Protein 6NX0 (pdb70)

Solvent-accessible surface area: 17823 Å² total; per-residue (Å²): 137,90,21,63,8,5,43,50,17,83,82,25,56,30,88,75,76,26,35,163,49,5,10,31,2,64,58,107,34,48,29,50,35,15,96,35,84,117,56,101,98,19,14,60,18,0,89,114,3,4,74,26,72,36,3,0,70,74,80,56,20,11,27,18,49,23,31,38,31,33,6,0,11,0,9,34,10,34,113,50,0,46,96,25,6,60,0,4,38,6,21,72,118,60,55,25,9,128,41,19,14,74,25,22,10,19,17,21,6,18,3,66,32,6,11,58,81,132,62,38,3,36,1,0,10,52,36,9,0,63,2,27,46,13,28,71,39,10,88,25,30,6,46,18,77,43,42,7,28,4,93,47,15,36,44,0,7,130,40,2,13,192,52,45,3,0,54,32,0,15,71,114,32,22,108,66,0,88,200,58,40,74,69,0,2,120,0,0,0,74,0,6,54,16,4,7,35,28,95,104,2,8,57,32,49,4,105,0,4,32,52,16,61,79,77,42,114,14,60,105,67,19,73,123,0,2,61,15,2,92,45,75,101,84,4,20,29,47,58,37,21,47,25,36,43,73,80,66,40,21,40,94,0,11,0,7,56,21,4,23,39,0,40,12,8,3,22,1,162,48,14,64,47,17,202,69,106,212,64,44,39,28,0,1,7,76,2,0,55,123,23,166,9,86,129,37,69,89,30,3,12,43,36,39,14,70,38,21,15,2,11,4,0,33,7,3,7,43,29,3,0,18,15,43,17,11,44,56,8,14,4,0,57,7,16,4,21,20,59,18,49,132,20,1,79,56,121,121,38,22,7,13,5,23,199,84,49,60,81,37,6,28,75,126,36,28,5,7,62,73,192,88,87,57,94,51,14,7,83,94,62,22,1,62,10,3,2,10,0,10,39,1,0,2,1,62,166,9,69,67,43,26,20,138,55,61,93,23,102,6,42,105,153

B-factor: mean 19.58, std 9.29, range [7.01, 66.0]

Nearest PDB structures (foldseek):
  6nx0-assembly1_A  TM=1.002E+00  e=2.784E-87  Burkholderia thailandensis E264
  6v59-assembly2_B  TM=9.962E-01  e=3.209E-80  Burkholderia thailandensis E264
  3sle-assembly1_A  TM=8.512E-01  e=5.827E-27  Paracoccus denitrificans PD1222
  3orv-assembly1_A  TM=8.471E-01  e=1.153E-26  Paracoccus denitrificans PD1222
  3svw-assembly1_B  TM=8.496E-01  e=2.414E-26  Paracoccus denitrificans PD1222

Foldseek 3D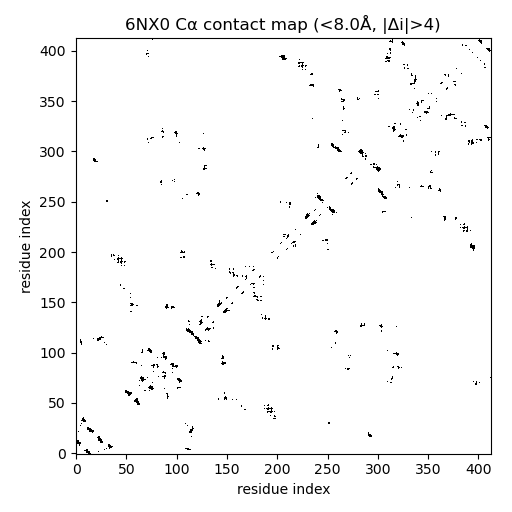i:
DFDDWAAQADTFDFPDAFFQGATAGEDADDLVRHDQDADPVLLVLLVVQQPAQVLFVVGDDGQCCQQPVLQLGHHQADPVCLVFQQAHFAPDPPFGDLWHGDRLQVVSSFTFWHWYDVIFIFGADDFQRQHRAQLRVVVPQSCPCSHRNDPDLLSSLCSCCVDPSVVVLCVVPNNCSSVDSVVVSNSSSVSNRSNSSDVVSHPLAFLVLCCLAVVPDDDPLLVLLVCQCVPQLFQVQCVAQNADSPPSDRVRRQGGSRTKAAAQAEDSCRRVQVVPVPDADQGNLVSCVVRVGPPSSLRGRITTDHGLQSVQLRQADDTRSRHRAPLVVSVCQFCCAQCVCVGHVHDNARSRGPPVRSVSHDCDGPQNPDHHVGHTSDDSSSSVSNLSNSLRRYHPSRNQQGPPPSRDGGDHD

Organism: Burkholderia thailandensis (strain ATCC 700388 / DSM 13276 / CCUG 48851 / CIP 106301 / E264) (NCBI:txid271848)

Structure (mmCIF, N/CA/C/O backbone):
data_6NX0
#
_entry.id   6NX0
#
_cell.length_a   51.210
_cell.length_b   84.776
_cell.length_c   95.831
_cell.angle_alpha   90.000
_cell.angle_beta   90.000
_cell.angle_gamma   90.000
#
_symmetry.space_group_name_H-M   'P 21 21 21'
#
loop_
_entity.id
_entity.type
_entity.pdbx_description
1 polymer 'Di-haem cytochrome c peroxidase family protein'
2 non-polymer 'HEME C'
3 non-polymer 'NITRATE ION'
4 non-polymer GLYCEROL
5 non-polymer 'CHLORIDE ION'
6 water water
#
loop_
_atom_site.group_PDB
_atom_site.id
_atom_site.type_symbol
_atom_site.label_atom_id
_atom_site.label_alt_id
_atom_site.label_comp_id
_atom_site.label_asym_id
_atom_site.label_entity_id
_atom_site.label_seq_id
_atom_site.pdbx_PDB_ins_code
_atom_site.Cartn_x
_atom_site.Cartn_y
_atom_site.Cartn_z
_atom_site.occupancy
_atom_site.B_iso_or_equiv
_atom_site.auth_seq_id
_atom_site.auth_comp_id
_atom_site.auth_asym_id
_atom_site.auth_atom_id
_atom_site.pdbx_PDB_model_num
ATOM 1 N N . PRO A 1 60 ? -4.599 -12.979 -48.742 1.00 28.32 126 PRO A N 1
ATOM 2 C CA . PRO A 1 60 ? -3.951 -11.955 -47.912 1.00 32.15 126 PRO A CA 1
ATOM 3 C C . PRO A 1 60 ? -3.724 -12.405 -46.478 1.00 21.81 126 PRO A C 1
ATOM 4 O O . PRO A 1 60 ? -4.641 -12.961 -45.886 1.00 25.16 126 PRO A O 1
ATOM 15 N N . THR A 1 61 ? -2.531 -12.146 -45.946 1.00 28.25 127 THR A N 1
ATOM 16 C CA . THR A 1 61 ? -2.179 -12.594 -44.610 1.00 27.87 127 THR A CA 1
ATOM 17 C C . THR A 1 61 ? -1.453 -11.492 -43.851 1.00 31.01 127 THR A C 1
ATOM 18 O O . THR A 1 61 ? -0.907 -10.551 -44.433 1.00 28.41 127 THR A O 1
ATOM 29 N N . THR A 1 62 ? -1.421 -11.651 -42.530 1.00 23.76 128 THR A N 1
ATOM 30 C CA . THR A 1 62 ? -0.700 -10.739 -41.665 1.00 26.16 128 THR A CA 1
ATOM 31 C C . THR A 1 62 ? -0.084 -11.553 -40.534 1.00 17.15 128 THR A C 1
ATOM 32 O O . THR A 1 62 ? -0.616 -12.600 -40.148 1.00 23.59 128 THR A O 1
ATOM 43 N N . VAL A 1 63 ? 1.053 -11.081 -40.029 1.00 21.87 129 VAL A N 1
ATOM 44 C CA . VAL A 1 63 ? 1.743 -11.727 -38.912 1.00 19.72 129 VAL A CA 1
ATOM 45 C C . VAL A 1 63 ? 1.541 -10.862 -37.672 1.00 16.57 129 VAL A C 1
ATOM 46 O O . VAL A 1 63 ? 2.013 -9.719 -37.625 1.00 20.56 129 VAL A O 1
ATOM 59 N N . LEU A 1 64 ? 0.863 -11.423 -36.672 1.00 17.38 130 LEU A N 1
ATOM 60 C CA . LEU A 1 64 ? 0.469 -10.657 -35.487 1.00 16.00 130 LEU A CA 1
ATOM 61 C C . LEU A 1 64 ? 1.423 -10.801 -34.303 1.00 21.23 130 LEU A C 1
ATOM 62 O O . LEU A 1 64 ? 1.418 -9.932 -33.425 1.00 18.41 130 LEU A O 1
ATOM 78 N N . LEU A 1 65 ? 2.207 -11.876 -34.241 1.00 21.39 131 LEU A N 1
ATOM 79 C CA . LEU A 1 65 ? 3.265 -12.095 -33.259 1.00 20.08 131 LEU A CA 1
ATOM 80 C C . LEU A 1 65 ? 4.542 -12.531 -33.961 1.00 18.83 131 LEU A C 1
ATOM 81 O O . LEU A 1 65 ? 4.475 -13.192 -35.002 1.00 19.24 131 LEU A O 1
ATOM 97 N N . PRO A 1 66 ? 5.707 -12.204 -33.403 1.00 20.00 132 PRO A N 1
ATOM 98 C CA . PRO A 1 66 ? 6.974 -12.544 -34.063 1.00 23.25 132 PRO A CA 1
ATOM 99 C C . PRO A 1 66 ? 7.066 -14.028 -34.384 1.00 18.17 132 PRO A C 1
ATOM 100 O O . PRO A 1 66 ? 6.761 -14.884 -33.551 1.00 17.79 132 PRO A O 1
ATOM 111 N N . GLY A 1 67 ? 7.469 -14.323 -35.616 1.00 21.12 133 GLY A N 1
ATOM 112 C CA . GLY A 1 67 ? 7.637 -15.682 -36.074 1.00 22.32 133 GLY A CA 1
ATOM 113 C C . GLY A 1 67 ? 6.380 -16.508 -36.158 1.00 21.14 133 GLY A C 1
ATOM 114 O O . GLY A 1 67 ? 6.474 -17.692 -36.494 1.00 20.30 133 GLY A O 1
ATOM 118 N N . ALA A 1 68 ? 5.197 -15.945 -35.877 1.00 17.79 134 ALA A N 1
ATOM 119 C CA . ALA A 1 68 ? 3.990 -16.745 -35.939 1.00 16.99 134 ALA A CA 1
ATOM 120 C C . ALA A 1 68 ? 3.580 -16.994 -37.388 1.00 19.71 134 ALA A C 1
ATOM 121 O O . ALA A 1 68 ? 4.008 -16.279 -38.303 1.00 20.61 134 ALA A O 1
ATOM 128 N N . PRO A 1 69 ? 2.741 -17.992 -37.628 1.00 18.92 135 PRO A N 1
ATOM 129 C CA . PRO A 1 69 ? 2.280 -18.233 -38.984 1.00 20.89 135 PRO A CA 1
ATOM 130 C C . PRO A 1 69 ? 1.425 -17.072 -39.450 1.00 21.85 135 PRO A C 1
ATOM 131 O O . PRO A 1 69 ? 0.654 -16.503 -38.658 1.00 22.64 135 PRO A O 1
ATOM 142 N N . PRO A 1 70 ? 1.542 -16.672 -40.709 1.00 27.73 136 PRO A N 1
ATOM 143 C CA . PRO A 1 70 ? 0.657 -15.617 -41.211 1.00 23.96 136 PRO A CA 1
ATOM 144 C C . PRO A 1 70 ? -0.791 -16.031 -41.029 1.00 24.15 136 PRO A C 1
ATOM 145 O O . PRO A 1 70 ? -1.153 -17.195 -41.204 1.00 26.91 136 PRO A O 1
ATOM 156 N N . GLU A 1 71 ? -1.615 -15.081 -40.609 1.00 20.41 137 GLU A N 1
ATOM 157 C CA . GLU A 1 71 ? -3.036 -15.320 -40.442 1.00 20.44 137 GLU A CA 1
ATOM 158 C C . GLU A 1 71 ? -3.793 -14.700 -41.607 1.00 27.11 137 GLU A C 1
ATOM 159 O O . GLU A 1 71 ? -3.455 -13.605 -42.067 1.00 24.21 137 GLU A O 1
ATOM 171 N N . ARG A 1 72 ? -4.818 -15.409 -42.068 1.00 26.22 138 ARG A N 1
ATOM 172 C CA . ARG A 1 72 ? -5.656 -14.913 -43.148 1.00 26.64 138 ARG A CA 1
ATOM 173 C C . ARG A 1 72 ? -6.403 -13.658 -42.709 1.00 24.42 138 ARG A C 1
ATOM 174 O O . ARG A 1 72 ? -7.046 -13.636 -41.659 1.00 22.72 138 ARG A O 1
ATOM 178 N N . VAL A 1 73 ? -6.326 -12.621 -43.535 1.00 22.99 139 VAL A N 1
ATOM 179 C CA . VAL A 1 73 ? -7.016 -11.358 -43.301 1.00 26.12 139 VAL A CA 1
ATOM 180 C C . VAL A 1 73 ? -8.325 -11.378 -44.075 1.00 29.37 139 VAL A C 1
ATOM 181 O O . VAL A 1 73 ? -8.331 -11.561 -45.299 1.00 31.68 139 VAL A O 1
ATOM 194 N N . VAL A 1 74 ? -9.428 -11.203 -43.360 1.00 22.60 140 VAL A N 1
ATOM 195 C CA . VAL A 1 74 ? -10.746 -11.178 -43.977 1.00 28.10 140 VAL A CA 1
ATOM 196 C C . VAL A 1 74 ? -11.222 -9.756 -44.284 1.00 38.90 140 VAL A C 1
ATOM 197 O O . VAL A 1 74 ? -12.089 -9.584 -45.158 1.00 33.12 140 VAL A O 1
ATOM 210 N N . ASP A 1 75 ? -10.675 -8.739 -43.619 1.00 33.62 141 ASP A N 1
ATOM 211 C CA . ASP A 1 75 ? -11.146 -7.373 -43.811 1.00 31.18 141 ASP A CA 1
ATOM 212 C C . ASP A 1 75 ? -10.124 -6.413 -43.211 1.00 36.09 141 ASP A C 1
ATOM 213 O O . ASP A 1 75 ? -9.207 -6.818 -42.491 1.00 28.34 141 ASP A O 1
ATOM 222 N N . THR A 1 76 ? -10.296 -5.131 -43.524 1.00 31.57 142 THR A N 1
ATOM 223 C CA . THR A 1 76 ? -9.500 -4.054 -42.953 1.00 32.15 142 THR A CA 1
ATOM 224 C C . THR A 1 76 ? -10.435 -3.067 -42.268 1.00 37.15 142 THR A C 1
ATOM 225 O O . THR A 1 76 ? -11.445 -2.657 -42.850 1.00 30.78 142 THR A O 1
ATOM 236 N N . ILE A 1 77 ? -10.112 -2.700 -41.028 1.00 26.65 143 ILE A N 1
ATOM 237 C CA . ILE A 1 77 ? -10.934 -1.787 -40.233 1.00 26.91 143 ILE A CA 1
ATOM 238 C C . ILE A 1 77 ? -10.156 -0.486 -40.082 1.00 31.34 143 ILE A C 1
ATOM 239 O O . ILE A 1 77 ? -9.019 -0.491 -39.593 1.00 24.48 143 ILE A O 1
ATOM 255 N N . GLY A 1 78 ? -10.759 0.627 -40.521 1.00 22.86 144 GLY A N 1
ATOM 256 C CA . GLY A 1 78 ? -10.127 1.934 -40.447 1.00 25.39 144 GLY A CA 1
ATOM 257 C C . GLY A 1 78 ? -8.874 2.047 -41.300 1.00 24.81 144 GLY A C 1
ATOM 258 O O . GLY A 1 78 ? -8.776 1.472 -42.387 1.00 33.94 144 GLY A O 1
ATOM 262 N N . ARG A 1 79 ? -7.902 2.829 -40.805 1.00 21.63 145 ARG A N 1
ATOM 263 C CA . ARG A 1 79 ? -6.567 2.902 -41.396 1.00 29.12 145 ARG A CA 1
ATOM 264 C C . ARG A 1 79 ? -5.799 1.604 -41.152 1.00 35.27 145 ARG A C 1
ATOM 265 O O . ARG A 1 79 ? -4.786 1.607 -40.442 1.00 38.02 145 ARG A O 1
ATOM 286 N N . GLY A 1 80 ? -6.277 0.488 -41.675 1.00 30.33 146 GLY A N 1
ATOM 287 C CA . GLY A 1 80 ? -5.418 -0.667 -41.815 1.00 29.73 146 GLY A CA 1
ATOM 288 C C . GLY A 1 80 ? -5.308 -1.590 -40.624 1.00 22.86 146 GLY A C 1
ATOM 289 O O . GLY A 1 80 ? -4.274 -2.247 -40.468 1.00 29.89 146 GLY A O 1
ATOM 293 N N . THR A 1 81 ? -6.336 -1.691 -39.793 1.00 20.55 147 THR A N 1
ATOM 294 C CA . THR A 1 81 ? -6.328 -2.700 -38.736 1.00 17.86 147 THR A CA 1
ATOM 295 C C . THR A 1 81 ? -6.905 -4.005 -39.277 1.00 20.25 147 THR A C 1
ATOM 296 O O . THR A 1 81 ? -8.082 -4.037 -39.659 1.00 22.19 147 THR A O 1
ATOM 307 N N . PRO A 1 82 ? -6.141 -5.096 -39.316 1.00 19.02 148 PRO A N 1
ATOM 308 C CA . PRO A 1 82 ? -6.660 -6.314 -39.942 1.00 20.79 148 PRO A CA 1
ATOM 309 C C . PRO A 1 82 ? -7.677 -7.023 -39.066 1.00 24.08 148 PRO A C 1
ATOM 310 O O . PRO A 1 82 ? -7.527 -7.122 -37.842 1.00 19.91 148 PRO A O 1
ATOM 321 N N . GLN A 1 83 ? -8.737 -7.509 -39.699 1.00 19.46 149 GLN A N 1
ATOM 322 C CA . GLN A 1 83 ? -9.612 -8.486 -39.088 1.00 15.80 149 GLN A CA 1
ATOM 323 C C . GLN A 1 83 ? -9.147 -9.862 -39.548 1.00 22.94 149 GLN A C 1
ATOM 324 O O . GLN A 1 83 ? -8.882 -10.062 -40.738 1.00 26.25 149 GLN A O 1
ATOM 338 N N . VAL A 1 84 ? -9.006 -10.788 -38.607 1.00 21.16 150 VAL A N 1
ATOM 339 C CA . VAL A 1 84 ? -8.458 -12.098 -38.926 1.00 19.30 150 VAL A CA 1
ATOM 340 C C . VAL A 1 84 ? -9.502 -13.168 -38.663 1.00 20.32 150 VAL A C 1
ATOM 341 O O . VAL A 1 84 ? -10.464 -12.985 -37.907 1.00 21.66 150 VAL A O 1
ATOM 354 N N . ALA A 1 85 ? -9.269 -14.330 -39.285 1.00 28.01 151 ALA A N 1
ATOM 355 C CA . ALA A 1 85 ? -10.229 -15.425 -39.262 1.00 26.82 151 ALA A CA 1
ATOM 356 C C . ALA A 1 85 ? -10.127 -16.318 -38.029 1.00 24.70 151 ALA A C 1
ATOM 357 O O . ALA A 1 85 ? -11.094 -17.018 -37.715 1.00 34.66 151 ALA A O 1
ATOM 364 N N . SER A 1 86 ? -8.995 -16.324 -37.326 1.00 26.34 152 SER A N 1
ATOM 365 C CA . SER A 1 86 ? -8.814 -17.217 -36.188 1.00 31.56 152 SER A CA 1
ATOM 366 C C . SER A 1 86 ? -8.152 -16.473 -35.035 1.00 26.88 152 SER A C 1
ATOM 367 O O . SER A 1 86 ? -7.494 -15.447 -35.229 1.00 27.72 152 SER A O 1
ATOM 375 N N . LYS A 1 87 ? -8.343 -17.017 -33.828 1.00 25.26 153 LYS A N 1
ATOM 376 C CA . LYS A 1 87 ? -7.754 -16.449 -32.622 1.00 30.67 153 LYS A CA 1
ATOM 377 C C . LYS A 1 87 ? -6.241 -16.536 -32.690 1.00 31.24 153 LYS A C 1
ATOM 378 O O . LYS A 1 87 ? -5.684 -17.563 -33.090 1.00 31.88 153 LYS A O 1
ATOM 390 N N . VAL A 1 88 ? -5.573 -15.464 -32.267 1.00 25.80 154 VAL A N 1
ATOM 391 C CA . VAL A 1 88 ? -4.125 -15.511 -32.132 1.00 26.47 154 VAL A CA 1
ATOM 392 C C . VAL A 1 88 ? -3.768 -16.540 -31.075 1.00 27.34 154 VAL A C 1
ATOM 393 O O . VAL A 1 88 ? -4.338 -16.551 -29.976 1.00 28.38 154 VAL A O 1
ATOM 406 N N . ASP A 1 89 ? -2.830 -17.416 -31.406 1.00 22.72 155 ASP A N 1
ATOM 407 C CA . ASP A 1 89 ? -2.353 -18.420 -30.464 1.00 23.70 155 ASP A CA 1
ATOM 408 C C . ASP A 1 89 ? -0.954 -18.053 -29.988 1.00 27.07 155 ASP A C 1
ATOM 409 O O . ASP A 1 89 ? -0.008 -18.093 -30.790 1.00 21.52 155 ASP A O 1
ATOM 418 N N . PRO A 1 90 ? -0.761 -17.713 -28.713 1.00 28.32 156 PRO A N 1
ATOM 419 C CA . PRO A 1 90 ? 0.589 -17.354 -28.251 1.00 27.18 156 PRO A CA 1
ATOM 420 C C . PRO A 1 90 ? 1.602 -18.478 -28.371 1.00 20.27 156 PRO A C 1
ATOM 421 O O . PRO A 1 90 ? 2.808 -18.196 -28.437 1.00 29.25 156 PRO A O 1
ATOM 432 N N . THR A 1 91 ? 1.169 -19.738 -28.374 1.00 27.18 157 THR A N 1
ATOM 433 C CA . THR A 1 91 ? 2.103 -20.844 -28.521 1.00 29.06 157 THR A CA 1
ATOM 434 C C . THR A 1 91 ? 2.671 -20.939 -29.934 1.00 31.49 157 THR A C 1
ATOM 435 O O . THR A 1 91 ? 3.626 -21.692 -30.151 1.00 31.17 157 THR A O 1
ATOM 446 N N . ALA A 1 92 ? 2.112 -20.196 -30.893 1.00 23.86 158 ALA A N 1
ATOM 447 C CA . ALA A 1 92 ? 2.560 -20.253 -32.275 1.00 21.09 158 ALA A CA 1
ATOM 448 C C . ALA A 1 92 ? 3.647 -19.233 -32.590 1.00 15.71 158 ALA A C 1
ATOM 449 O O . ALA A 1 92 ? 4.290 -19.334 -33.646 1.00 17.43 158 ALA A O 1
ATOM 456 N N . ALA A 1 93 ? 3.881 -18.274 -31.711 1.00 16.44 159 ALA A N 1
ATOM 457 C CA . ALA A 1 93 ? 4.968 -17.330 -31.907 1.00 14.47 159 ALA A CA 1
ATOM 458 C C . ALA A 1 93 ? 6.314 -18.049 -31.823 1.00 15.14 159 ALA A C 1
ATOM 459 O O . ALA A 1 93 ? 6.471 -19.050 -31.117 1.00 17.85 159 ALA A O 1
ATOM 466 N N . VAL A 1 94 ? 7.293 -17.520 -32.550 1.00 15.76 160 VAL A N 1
ATOM 467 C CA . VAL A 1 94 ? 8.662 -18.030 -32.521 1.00 12.41 160 VAL A CA 1
ATOM 468 C C . VAL A 1 94 ? 9.600 -16.844 -32.335 1.00 15.31 160 VAL A C 1
ATOM 469 O O . VAL A 1 94 ? 9.702 -15.979 -33.217 1.00 18.89 160 VAL A O 1
ATOM 482 N N . PHE A 1 95 ? 10.297 -16.812 -31.208 1.00 17.42 161 PHE A N 1
ATOM 483 C CA . PHE A 1 95 ? 11.206 -15.722 -30.860 1.00 17.89 161 PHE A CA 1
ATOM 484 C C . PHE A 1 95 ? 12.641 -16.179 -31.125 1.00 19.36 161 PHE A C 1
ATOM 485 O O . PHE A 1 95 ? 13.250 -16.863 -30.302 1.00 21.60 161 PHE A O 1
ATOM 502 N N . ARG A 1 96 ? 13.179 -15.802 -32.272 1.00 18.82 162 ARG A N 1
ATOM 503 C CA . ARG A 1 96 ? 14.513 -16.255 -32.651 1.00 20.94 162 ARG A CA 1
ATOM 504 C C . ARG A 1 96 ? 15.540 -15.472 -31.848 1.00 24.99 162 ARG A C 1
ATOM 505 O O . ARG A 1 96 ? 15.534 -14.235 -31.901 1.00 24.26 162 ARG A O 1
ATOM 509 N N . PRO A 1 97 ? 16.413 -16.126 -31.087 1.00 22.03 163 PRO A N 1
ATOM 510 C CA . PRO A 1 97 ? 17.351 -15.363 -30.251 1.00 24.72 163 PRO A CA 1
ATOM 511 C C . PRO A 1 97 ? 18.248 -14.478 -31.102 1.00 30.08 163 PRO A C 1
ATOM 512 O O . PRO A 1 97 ? 18.640 -14.838 -32.213 1.00 23.80 163 PRO A O 1
ATOM 523 N N . ASP A 1 98 ? 18.555 -13.300 -30.573 1.00 22.02 164 ASP A N 1
ATOM 524 C CA . ASP A 1 98 ? 19.451 -12.351 -31.230 1.00 26.04 164 ASP A CA 1
ATOM 525 C C . ASP A 1 98 ? 20.250 -11.684 -30.122 1.00 24.79 164 ASP A C 1
ATOM 526 O O . ASP A 1 98 ? 19.957 -10.552 -29.704 1.00 21.38 164 ASP A O 1
ATOM 535 N N . PRO A 1 99 ? 21.258 -12.381 -29.590 1.00 21.77 165 PRO A N 1
ATOM 536 C CA . PRO A 1 99 ? 21.868 -11.923 -28.335 1.00 22.53 165 PRO A CA 1
ATOM 537 C C . PRO A 1 99 ? 22.518 -10.560 -28.438 1.00 23.59 165 PRO A C 1
ATOM 538 O O . PRO A 1 99 ? 22.460 -9.782 -27.474 1.00 22.16 165 PRO A O 1
ATOM 549 N N . THR A 1 100 ? 23.147 -10.238 -29.569 1.00 20.42 166 THR A N 1
ATOM 550 C CA . THR A 1 100 ? 23.843 -8.958 -29.638 1.00 23.59 166 THR A CA 1
ATOM 551 C C . THR A 1 100 ? 22.852 -7.801 -29.757 1.00 18.95 166 THR A C 1
ATOM 552 O O . THR A 1 100 ? 23.046 -6.754 -29.123 1.00 21.41 166 THR A O 1
ATOM 563 N N . LEU A 1 101 ? 21.773 -7.974 -30.528 1.00 18.45 167 LEU A N 1
ATOM 564 C CA . LEU A 1 101 ? 20.772 -6.920 -30.628 1.00 16.47 167 LEU A CA 1
ATOM 565 C C . LEU A 1 101 ? 19.987 -6.779 -29.323 1.00 16.24 167 LEU A C 1
ATOM 566 O O . LEU A 1 101 ? 19.647 -5.659 -28.907 1.00 15.44 167 LEU A O 1
ATOM 582 N N . ALA A 1 102 ? 19.717 -7.899 -28.646 1.00 14.54 168 ALA A N 1
ATOM 583 C CA . ALA A 1 102 ? 19.027 -7.843 -27.363 1.00 14.48 168 ALA A CA 1
ATOM 584 C C . ALA A 1 102 ? 19.888 -7.137 -26.327 1.00 15.81 168 ALA A C 1
ATOM 585 O O . ALA A 1 102 ? 19.375 -6.400 -25.475 1.00 12.14 168 ALA A O 1
ATOM 592 N N . ALA A 1 103 ? 21.206 -7.341 -26.389 1.00 15.80 169 ALA A N 1
ATOM 593 C CA . ALA A 1 103 ? 22.088 -6.675 -25.437 1.00 15.75 169 ALA A CA 1
ATOM 594 C C . ALA A 1 103 ? 22.112 -5.169 -25.672 1.00 12.49 169 ALA A C 1
ATOM 595 O O . ALA A 1 103 ? 22.201 -4.385 -24.721 1.00 12.77 169 ALA A O 1
ATOM 602 N N . LEU A 1 104 ? 22.044 -4.739 -26.934 1.00 12.55 170 LEU A N 1
ATOM 603 C CA . LEU A 1 104 ? 21.955 -3.313 -27.226 1.00 11.79 170 LEU A CA 1
ATOM 604 C C . LEU A 1 104 ? 20.649 -2.724 -26.692 1.00 10.89 170 LEU A C 1
ATOM 605 O O . LEU A 1 104 ? 20.624 -1.620 -26.136 1.00 11.37 170 LEU A O 1
ATOM 621 N N . GLY A 1 105 ? 19.556 -3.464 -26.835 1.00 10.99 171 GLY A N 1
ATOM 622 C CA . GLY A 1 105 ? 18.301 -3.017 -26.254 1.00 10.66 171 GLY A CA 1
ATOM 623 C C . GLY A 1 105 ? 18.377 -2.873 -24.748 1.00 10.83 171 GLY A C 1
ATOM 624 O O . GLY A 1 105 ? 17.842 -1.914 -24.179 1.00 9.94 171 GLY A O 1
ATOM 628 N N . LYS A 1 106 ? 19.034 -3.826 -24.079 1.00 10.39 172 LYS A N 1
ATOM 629 C CA . LYS A 1 106 ? 19.189 -3.747 -22.631 1.00 11.24 172 LYS A CA 1
ATOM 630 C C . LYS A 1 106 ? 20.046 -2.547 -22.246 1.00 12.61 172 LYS A C 1
ATOM 631 O O . LYS A 1 106 ? 19.762 -1.853 -21.260 1.00 10.97 172 LYS A O 1
ATOM 650 N N . ARG A 1 107 ? 21.080 -2.263 -23.037 1.00 10.46 173 ARG A N 1
ATOM 651 C CA . ARG A 1 107 ? 21.886 -1.069 -22.814 1.00 12.65 173 ARG A CA 1
ATOM 652 C C . ARG A 1 107 ? 21.030 0.191 -22.855 1.00 10.65 173 ARG A C 1
ATOM 653 O O . ARG A 1 107 ? 21.149 1.058 -21.986 1.00 11.49 173 ARG A O 1
ATOM 674 N N . VAL A 1 108 ? 20.163 0.307 -23.863 1.00 10.55 174 VAL A N 1
ATOM 675 C CA . VAL A 1 108 ? 19.233 1.433 -23.959 1.00 8.91 174 VAL A CA 1
ATOM 676 C C . VAL A 1 108 ? 18.330 1.474 -22.736 1.00 11.58 174 VAL A C 1
ATOM 677 O O . VAL A 1 108 ? 18.091 2.535 -22.145 1.00 10.49 174 VAL A O 1
ATOM 690 N N . PHE A 1 109 ? 17.800 0.312 -22.350 1.00 10.33 175 PHE A N 1
ATOM 691 C CA . PHE A 1 109 ? 16.827 0.249 -21.260 1.00 9.93 175 PHE A CA 1
ATOM 692 C C . PHE A 1 109 ? 17.362 0.811 -19.957 1.00 11.40 175 PHE A C 1
ATOM 693 O O . PHE A 1 109 ? 16.606 1.399 -19.173 1.00 9.88 175 PHE A O 1
ATOM 710 N N . PHE A 1 110 ? 18.656 0.653 -19.701 1.00 9.55 176 PHE A N 1
ATOM 711 C CA . PHE A 1 110 ? 19.243 1.071 -18.440 1.00 11.22 176 PHE A CA 1
ATOM 712 C C . PHE A 1 110 ? 20.042 2.368 -18.538 1.00 11.54 176 PHE A C 1
ATOM 713 O O . PHE A 1 110 ? 20.672 2.763 -17.547 1.00 12.64 176 PHE A O 1
ATOM 730 N N . ASP A 1 111 ? 19.967 3.082 -19.673 1.00 10.76 177 ASP A N 1
ATOM 731 C CA . ASP A 1 111 ? 20.771 4.283 -19.879 1.00 9.01 177 ASP A CA 1
ATOM 732 C C . ASP A 1 111 ? 20.089 5.504 -19.268 1.00 10.90 177 ASP A C 1
ATOM 733 O O . ASP A 1 111 ? 19.063 5.950 -19.791 1.00 10.66 177 ASP A O 1
ATOM 742 N N . PRO A 1 112 ? 20.612 6.074 -18.181 1.00 12.12 178 PRO A N 1
ATOM 743 C CA . PRO A 1 112 ? 19.954 7.217 -17.530 1.00 10.24 178 PRO A CA 1
ATOM 744 C C . PRO A 1 112 ? 20.194 8.543 -18.232 1.00 11.34 178 PRO A C 1
ATOM 745 O O . PRO A 1 112 ? 19.668 9.568 -17.793 1.00 12.51 178 PRO A O 1
ATOM 756 N N . ALA A 1 113 ? 20.976 8.563 -19.296 1.00 10.01 179 ALA A N 1
ATOM 757 C CA . ALA A 1 113 ? 21.167 9.787 -20.053 1.00 11.77 179 ALA A CA 1
ATOM 758 C C . ALA A 1 113 ? 19.993 10.101 -20.964 1.00 13.05 179 ALA A C 1
ATOM 759 O O . ALA A 1 113 ? 19.950 11.196 -21.537 1.00 14.18 179 ALA A O 1
ATOM 766 N N . LEU A 1 114 ? 19.034 9.189 -21.102 1.00 11.02 180 LEU A N 1
ATOM 767 C CA . LEU A 1 114 ? 17.958 9.326 -22.069 1.00 10.55 180 LEU A CA 1
ATOM 768 C C . LEU A 1 114 ? 16.745 10.065 -21.511 1.00 14.07 180 LEU A C 1
ATOM 769 O O . LEU A 1 114 ? 15.619 9.858 -21.987 1.00 19.04 180 LEU A O 1
ATOM 785 N N . SER A 1 115 ? 16.936 10.867 -20.479 1.00 11.21 181 SER A N 1
ATOM 786 C CA . SER A 1 115 ? 15.892 11.721 -19.949 1.00 10.64 181 SER A CA 1
ATOM 787 C C . SER A 1 115 ? 16.397 13.154 -19.847 1.00 12.66 181 SER A C 1
ATOM 788 O O . SER A 1 115 ? 17.601 13.436 -19.927 1.00 12.09 181 SER A O 1
ATOM 796 N N . GLU A 1 116 ? 15.450 14.064 -19.644 1.00 11.28 182 GLU A N 1
ATOM 797 C CA . GLU A 1 116 ? 15.750 15.458 -19.345 1.00 12.51 182 GLU A CA 1
ATOM 798 C C . GLU A 1 116 ? 14.942 15.883 -18.130 1.00 10.91 182 GLU A C 1
ATOM 799 O O . GLU A 1 116 ? 13.705 15.876 -18.194 1.00 12.05 182 GLU A O 1
ATOM 811 N N . PRO A 1 117 ? 15.574 16.283 -17.023 1.00 12.86 183 PRO A N 1
ATOM 812 C CA . PRO A 1 117 ? 17.010 16.224 -16.761 1.00 15.50 183 PRO A CA 1
ATOM 813 C C . PRO A 1 117 ? 17.488 14.790 -16.758 1.00 11.78 183 PRO A C 1
ATOM 814 O O . PRO A 1 117 ? 16.676 13.859 -16.602 1.00 13.78 183 PRO A O 1
ATOM 825 N N . ARG A 1 118 ? 18.795 14.588 -16.917 1.00 14.82 184 ARG A N 1
ATOM 826 C CA . ARG A 1 118 ? 19.365 13.248 -16.903 1.00 15.48 184 ARG A CA 1
ATOM 827 C C . ARG A 1 118 ? 19.086 12.557 -15.574 1.00 15.91 184 ARG A C 1
ATOM 828 O O . ARG A 1 118 ? 18.885 13.200 -14.531 1.00 16.71 184 ARG A O 1
ATOM 832 N N . GLY A 1 119 ? 19.091 11.220 -15.612 1.00 13.72 185 GLY A N 1
ATOM 833 C CA . GLY A 1 119 ? 18.964 10.428 -14.412 1.00 12.57 185 GLY A CA 1
ATOM 834 C C . GLY A 1 119 ? 17.867 9.388 -14.426 1.00 14.38 185 GLY A C 1
ATOM 835 O O . GLY A 1 119 ? 17.821 8.523 -13.550 1.00 17.27 185 GLY A O 1
ATOM 839 N N . MET A 1 120 ? 16.989 9.455 -15.411 1.00 10.68 186 MET A N 1
ATOM 840 C CA . MET A 1 120 ? 15.867 8.532 -15.530 1.00 11.14 186 MET A CA 1
ATOM 841 C C . MET A 1 120 ? 16.081 7.652 -16.757 1.00 11.81 186 MET A C 1
ATOM 842 O O . MET A 1 120 ? 16.321 8.155 -17.858 1.00 13.57 186 MET A O 1
ATOM 856 N N . SER A 1 121 ? 16.066 6.338 -16.551 1.00 9.71 187 SER A N 1
ATOM 857 C CA . SER A 1 121 ? 16.099 5.348 -17.615 1.00 9.00 187 SER A CA 1
ATOM 858 C C . SER A 1 121 ? 14.735 4.663 -17.674 1.00 9.99 187 SER A C 1
ATOM 859 O O . SER A 1 121 ? 13.871 4.872 -16.816 1.00 11.15 187 SER A O 1
ATOM 867 N N . CYS A 1 122 ? 14.563 3.785 -18.660 1.00 8.71 188 CYS A N 1
ATOM 868 C CA . CYS A 1 122 ? 13.373 2.938 -18.672 1.00 8.06 188 CYS A CA 1
ATOM 869 C C . CYS A 1 122 ? 13.185 2.221 -17.344 1.00 9.41 188 CYS A C 1
ATOM 870 O O . CYS A 1 122 ? 12.054 2.055 -16.862 1.00 10.14 188 CYS A O 1
ATOM 877 N N . ALA A 1 123 ? 14.282 1.756 -16.752 1.00 10.14 189 ALA A N 1
ATOM 878 C CA . ALA A 1 123 ? 14.214 1.016 -15.503 1.00 11.54 189 ALA A CA 1
ATOM 879 C C . ALA A 1 123 ? 13.678 1.843 -14.340 1.00 11.44 189 ALA A C 1
ATOM 880 O O . ALA A 1 123 ? 13.248 1.253 -13.336 1.00 12.25 189 ALA A O 1
ATOM 887 N N . SER A 1 124 ? 13.695 3.184 -14.445 1.00 11.31 190 SER A N 1
ATOM 888 C CA . SER A 1 124 ? 13.140 4.064 -13.422 1.00 10.80 190 SER A CA 1
ATOM 889 C C . SER A 1 124 ? 11.643 3.888 -13.228 1.00 11.19 190 SER A C 1
ATOM 890 O O . SER A 1 124 ? 11.112 4.300 -12.186 1.00 14.12 190 SER A O 1
ATOM 898 N N . CYS A 1 125 ? 10.949 3.294 -14.196 1.00 9.70 191 CYS A N 1
ATOM 899 C CA . CYS A 1 125 ? 9.535 2.965 -14.074 1.00 9.67 191 CYS A CA 1
ATOM 900 C C . CYS A 1 125 ? 9.235 1.495 -14.306 1.00 10.82 191 CYS A C 1
ATOM 901 O O . CYS A 1 125 ? 8.063 1.107 -14.273 1.00 11.74 191 CYS A O 1
ATOM 908 N N . HIS A 1 126 ? 10.245 0.689 -14.557 1.00 10.22 192 HIS A N 1
ATOM 909 C CA . HIS A 1 126 ? 10.130 -0.732 -14.884 1.00 10.26 192 HIS A CA 1
ATOM 910 C C . HIS A 1 126 ? 11.336 -1.389 -14.202 1.00 11.18 192 HIS A C 1
ATOM 911 O O . HIS A 1 126 ? 12.344 -1.667 -14.840 1.00 11.66 192 HIS A O 1
ATOM 925 N N . ASP A 1 127 ? 11.213 -1.618 -12.898 1.00 10.44 193 ASP A N 1
ATOM 926 C CA . ASP A 1 127 ? 12.324 -2.026 -12.054 1.00 10.76 193 ASP A CA 1
ATOM 927 C C . ASP A 1 127 ? 12.639 -3.494 -12.290 1.00 11.89 193 ASP A C 1
ATOM 928 O O . ASP A 1 127 ? 11.772 -4.345 -12.058 1.00 10.83 193 ASP A O 1
ATOM 937 N N . PRO A 1 128 ? 13.850 -3.849 -12.734 1.00 11.53 194 PRO A N 1
ATOM 938 C CA . PRO A 1 128 ? 14.146 -5.282 -12.880 1.00 12.36 194 PRO A CA 1
ATOM 939 C C . PRO A 1 128 ? 13.937 -6.065 -11.595 1.00 10.55 194 PRO A C 1
ATOM 940 O O . PRO A 1 128 ? 13.674 -7.280 -11.653 1.00 15.35 194 PRO A O 1
ATOM 951 N N . GLY A 1 129 ? 14.074 -5.427 -10.443 1.00 12.36 195 GLY A N 1
ATOM 952 C CA . GLY A 1 129 ? 13.877 -6.111 -9.177 1.00 12.27 195 GLY A CA 1
ATOM 953 C C . GLY A 1 129 ? 12.427 -6.319 -8.795 1.00 13.57 195 GLY A C 1
ATOM 954 O O . GLY A 1 129 ? 12.150 -6.946 -7.765 1.00 13.85 195 GLY A O 1
ATOM 958 N N . ARG A 1 130 ? 11.497 -5.798 -9.595 1.00 11.01 196 ARG A N 1
ATOM 959 C CA . ARG A 1 130 ? 10.055 -5.910 -9.363 1.00 9.25 196 ARG A CA 1
ATOM 960 C C . ARG A 1 130 ? 9.361 -6.273 -10.675 1.00 9.34 196 ARG A C 1
ATOM 961 O O . ARG A 1 130 ? 8.381 -5.644 -11.081 1.00 10.94 196 ARG A O 1
ATOM 982 N N . ALA A 1 131 ? 9.876 -7.300 -11.362 1.00 10.50 197 ALA A N 1
ATOM 983 C CA . ALA A 1 131 ? 9.262 -7.832 -12.587 1.00 9.76 197 ALA A CA 1
ATOM 984 C C . ALA A 1 131 ? 9.087 -6.756 -13.655 1.00 11.11 197 ALA A C 1
ATOM 985 O O . ALA A 1 131 ? 8.161 -6.811 -1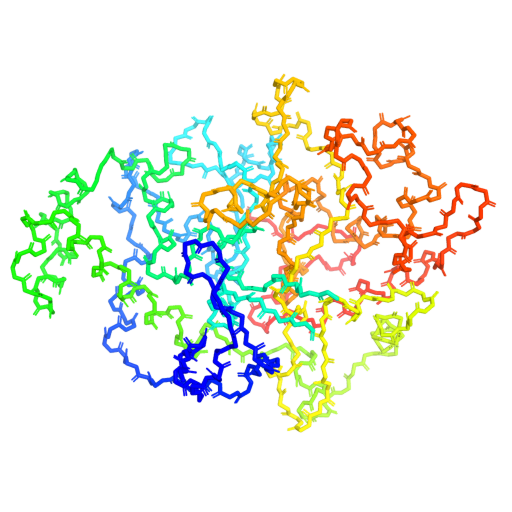4.473 1.00 11.13 197 ALA A O 1
ATOM 992 N N . PHE A 1 132 ? 9.997 -5.781 -13.663 1.00 9.17 198 PHE A N 1
ATOM 993 C CA . PHE A 1 132 ? 9.956 -4.687 -14.636 1.00 10.46 198 PHE A CA 1
ATOM 994 C C . PHE A 1 132 ? 8.643 -3.918 -14.534 1.00 10.21 198 PHE A C 1
ATOM 995 O O . PHE A 1 132 ? 8.155 -3.350 -15.507 1.00 10.10 198 PHE A O 1
ATOM 1012 N N . ALA A 1 133 ? 8.105 -3.836 -13.325 1.00 10.27 199 ALA A N 1
ATOM 1013 C CA . ALA A 1 133 ? 7.013 -2.965 -12.945 1.00 9.67 199 ALA A CA 1
ATOM 1014 C C . ALA A 1 133 ? 7.557 -1.837 -12.080 1.00 9.61 199 ALA A C 1
ATOM 1015 O O . ALA A 1 133 ? 8.680 -1.925 -11.576 1.00 9.86 199 ALA A O 1
ATOM 1022 N N . PRO A 1 134 ? 6.807 -0.762 -11.872 1.00 9.88 200 PRO A N 1
ATOM 1023 C CA . PRO A 1 134 ? 7.412 0.388 -11.195 1.00 9.44 200 PRO A CA 1
ATOM 1024 C C . PRO A 1 134 ? 7.594 0.179 -9.702 1.00 10.18 200 PRO A C 1
ATOM 1025 O O . PRO A 1 134 ? 6.719 -0.339 -8.998 1.00 11.59 200 PRO A O 1
ATOM 1036 N N . THR A 1 135 ? 8.755 0.613 -9.226 1.00 10.19 201 THR A N 1
ATOM 1037 C CA . THR A 1 135 ? 8.965 0.917 -7.823 1.00 10.96 201 THR A CA 1
ATOM 1038 C C . THR A 1 135 ? 8.788 2.430 -7.707 1.00 11.28 201 THR A C 1
ATOM 1039 O O . THR A 1 135 ? 9.583 3.201 -8.257 1.00 13.22 201 THR A O 1
ATOM 1050 N N . LEU A 1 136 ? 7.685 2.839 -7.095 1.00 11.72 202 LEU A N 1
ATOM 1051 C CA . LEU A 1 136 ? 7.270 4.237 -7.086 1.00 10.40 202 LEU A CA 1
ATOM 1052 C C . LEU A 1 136 ? 8.144 5.091 -6.174 1.00 12.23 202 LEU A C 1
ATOM 1053 O O . LEU A 1 136 ? 8.591 4.650 -5.108 1.00 13.49 202 LEU A O 1
ATOM 1069 N N . SER A 1 137 ? 8.386 6.323 -6.611 1.00 12.62 203 SER A N 1
ATOM 1070 C CA . SER A 1 137 ? 9.127 7.289 -5.831 1.00 15.24 203 SER A CA 1
ATOM 1071 C C . SER A 1 137 ? 8.322 7.690 -4.598 1.00 15.17 203 SER A C 1
ATOM 1072 O O . SER A 1 137 ? 7.115 7.473 -4.528 1.00 12.87 203 SER A O 1
ATOM 1080 N N . PRO A 1 138 ? 8.954 8.336 -3.617 1.00 16.29 204 PRO A N 1
ATOM 1081 C CA . PRO A 1 138 ? 8.168 8.821 -2.471 1.00 16.97 204 PRO A CA 1
ATOM 1082 C C . PRO A 1 138 ? 7.044 9.772 -2.859 1.00 13.45 204 PRO A C 1
ATOM 1083 O O . PRO A 1 138 ? 5.931 9.650 -2.334 1.00 16.52 204 PRO A O 1
ATOM 1094 N N . ALA A 1 139 ? 7.285 10.714 -3.774 1.00 16.92 205 ALA A N 1
ATOM 1095 C CA . ALA A 1 139 ? 6.213 11.621 -4.156 1.00 16.85 205 ALA A CA 1
ATOM 1096 C C . ALA A 1 139 ? 5.086 10.871 -4.846 1.00 14.83 205 ALA A C 1
ATOM 1097 O O . ALA A 1 139 ? 3.912 11.223 -4.700 1.00 16.67 205 ALA A O 1
ATOM 1104 N N . ALA A 1 140 ? 5.426 9.840 -5.615 1.00 13.53 206 ALA A N 1
ATOM 1105 C CA . ALA A 1 140 ? 4.386 9.061 -6.281 1.00 11.94 206 ALA A CA 1
ATOM 1106 C C . ALA A 1 140 ? 3.552 8.293 -5.271 1.00 14.21 206 ALA A C 1
ATOM 1107 O O . ALA A 1 140 ? 2.322 8.258 -5.372 1.00 14.26 206 ALA A O 1
ATOM 1114 N N . LEU A 1 141 ? 4.207 7.662 -4.301 1.00 15.66 207 LEU A N 1
ATOM 1115 C CA . LEU A 1 141 ? 3.490 6.954 -3.247 1.00 15.11 207 LEU A CA 1
ATOM 1116 C C . LEU A 1 141 ? 2.586 7.881 -2.451 1.00 18.20 207 LEU A C 1
ATOM 1117 O O . LEU A 1 141 ? 1.472 7.490 -2.064 1.00 19.38 207 LEU A O 1
ATOM 1133 N N . ALA A 1 142 ? 3.052 9.102 -2.172 1.00 16.88 208 ALA A N 1
ATOM 1134 C CA . ALA A 1 142 ? 2.295 10.004 -1.309 1.00 18.98 208 ALA A CA 1
ATOM 1135 C C . ALA A 1 142 ? 1.178 10.701 -2.054 1.00 24.32 208 ALA A C 1
ATOM 1136 O O . ALA A 1 142 ? 0.279 11.259 -1.419 1.00 24.59 208 ALA A O 1
ATOM 1143 N N . GLY A 1 143 ? 1.223 10.681 -3.381 1.00 18.28 209 GLY A N 1
ATOM 1144 C CA . GLY A 1 143 ? 0.293 11.414 -4.201 1.00 19.36 209 GLY A CA 1
ATOM 1145 C C . GLY A 1 143 ? -0.473 10.502 -5.144 1.00 16.85 209 GLY A C 1
ATOM 1146 O O . GLY A 1 143 ? -1.383 9.787 -4.737 1.00 18.70 209 GLY A O 1
ATOM 1150 N N . PRO A 1 144 ? -0.105 10.505 -6.428 1.00 13.92 210 PRO A N 1
ATOM 1151 C CA . PRO A 1 144 ? -0.972 9.877 -7.434 1.00 13.92 210 PRO A CA 1
ATOM 1152 C C . PRO A 1 144 ? -0.887 8.365 -7.536 1.00 14.85 210 PRO A C 1
ATOM 1153 O O . PRO A 1 144 ? -1.770 7.762 -8.167 1.00 13.99 210 PRO A O 1
ATOM 1164 N N . ARG A 1 145 ? 0.144 7.732 -6.976 1.00 12.44 211 ARG A N 1
ATOM 1165 C CA . ARG A 1 145 ? 0.300 6.279 -7.026 1.00 12.18 211 ARG A CA 1
ATOM 1166 C C . ARG A 1 145 ? 0.461 5.758 -8.454 1.00 11.89 211 ARG A C 1
ATOM 1167 O O . ARG A 1 145 ? 0.073 4.636 -8.778 1.00 11.13 211 ARG A O 1
ATOM 1188 N N . VAL A 1 146 ? 1.046 6.588 -9.309 1.00 10.29 212 VAL A N 1
ATOM 1189 C CA . VAL A 1 146 ? 1.541 6.182 -10.619 1.00 9.27 212 VAL A CA 1
ATOM 1190 C C . VAL A 1 146 ? 2.943 6.758 -10.749 1.00 9.55 212 VAL A C 1
ATOM 1191 O O . VAL A 1 146 ? 3.323 7.630 -9.956 1.00 9.83 212 VAL A O 1
ATOM 1204 N N . PRO A 1 147 ? 3.737 6.296 -11.714 1.00 9.46 213 PRO A N 1
ATOM 1205 C CA . PRO A 1 147 ? 5.155 6.689 -11.750 1.00 8.87 213 PRO A CA 1
ATOM 1206 C C . PRO A 1 147 ? 5.355 8.186 -11.854 1.00 8.96 213 PRO A C 1
ATOM 1207 O O . PRO A 1 147 ? 4.686 8.876 -12.631 1.00 10.58 213 PRO A O 1
ATOM 1218 N N . GLN A 1 148 ? 6.341 8.667 -11.105 1.00 10.68 214 GLN A N 1
ATOM 1219 C CA . GLN A 1 148 ? 6.876 10.012 -11.304 1.00 10.73 214 GLN A CA 1
ATOM 1220 C C . GLN A 1 148 ? 7.808 10.045 -12.510 1.00 10.24 214 GLN A C 1
ATOM 1221 O O . GLN A 1 148 ? 8.601 9.124 -12.738 1.00 10.52 214 GLN A O 1
ATOM 1235 N N . GLY A 1 149 ? 7.713 11.126 -13.279 1.00 10.60 215 GLY A N 1
ATOM 1236 C CA . GLY A 1 149 ? 8.603 11.338 -14.407 1.00 10.59 215 GLY A CA 1
ATOM 1237 C C . GLY A 1 149 ? 9.920 11.963 -13.999 1.00 9.45 215 GLY A C 1
ATOM 1238 O O . GLY A 1 149 ? 10.342 11.912 -12.843 1.00 11.81 215 GLY A O 1
ATOM 1242 N N . SER A 1 150 ? 10.587 12.544 -14.989 1.00 9.49 216 SER A N 1
ATOM 1243 C CA . SER A 1 150 ? 11.963 12.994 -14.837 1.00 10.78 216 SER A CA 1
ATOM 1244 C C . SER A 1 150 ? 12.111 14.243 -13.981 1.00 11.57 216 SER A C 1
ATOM 1245 O O . SER A 1 150 ? 13.255 14.602 -13.664 1.00 13.93 216 SER A O 1
ATOM 1253 N N . ARG A 1 151 ? 11.020 14.935 -13.657 1.00 10.97 217 ARG A N 1
ATOM 1254 C CA . ARG A 1 151 ? 11.028 16.168 -12.883 1.00 13.14 217 ARG A CA 1
ATOM 1255 C C . ARG A 1 151 ? 10.098 16.058 -11.683 1.00 15.46 217 ARG A C 1
ATOM 1256 O O . ARG A 1 151 ? 9.081 15.362 -11.732 1.00 13.65 217 ARG A O 1
ATOM 1277 N N . PRO A 1 152 ? 10.397 16.771 -10.602 1.00 17.45 218 PRO A N 1
ATOM 1278 C CA . PRO A 1 152 ? 9.421 16.868 -9.515 1.00 16.83 218 PRO A CA 1
ATOM 1279 C C . PRO A 1 152 ? 8.094 17.384 -10.047 1.00 17.98 218 PRO A C 1
ATOM 1280 O O . PRO A 1 152 ? 8.044 18.255 -10.918 1.00 18.07 218 PRO A O 1
ATOM 1291 N N . GLY A 1 153 ? 7.006 16.832 -9.522 1.00 18.31 219 GLY A N 1
ATOM 1292 C CA . GLY A 1 153 ? 5.703 17.326 -9.886 1.00 20.15 219 GLY A CA 1
ATOM 1293 C C . GLY A 1 153 ? 5.174 16.850 -11.218 1.00 17.92 219 GLY A C 1
ATOM 1294 O O . GLY A 1 153 ? 4.085 17.271 -11.621 1.00 18.60 219 GLY A O 1
ATOM 1298 N N . HIS A 1 154 ? 5.903 15.999 -11.924 1.00 14.51 220 HIS A N 1
ATOM 1299 C CA . HIS A 1 154 ? 5.428 15.427 -13.172 1.00 14.72 220 HIS A CA 1
ATOM 1300 C C . HIS A 1 154 ? 5.245 13.933 -12.976 1.00 10.95 220 HIS A C 1
ATOM 1301 O O . HIS A 1 154 ? 6.135 13.260 -12.449 1.00 11.92 220 HIS A O 1
ATOM 1315 N N . PHE A 1 155 ? 4.085 13.427 -13.379 1.00 12.08 221 PHE A N 1
ATOM 1316 C CA . PHE A 1 155 ? 3.760 12.008 -13.243 1.00 12.14 221 PHE A CA 1
ATOM 1317 C C . PHE A 1 155 ? 3.148 11.479 -14.531 1.00 11.95 221 PHE A C 1
ATOM 1318 O O . PHE A 1 155 ? 2.548 12.223 -15.312 1.00 11.21 221 PHE A O 1
ATOM 1335 N N . SER A 1 156 ? 3.334 10.180 -14.743 1.00 10.38 222 SER A N 1
ATOM 1336 C CA . SER A 1 156 ? 2.641 9.460 -15.801 1.00 10.95 222 SER A CA 1
ATOM 1337 C C . SER A 1 156 ? 1.137 9.695 -15.714 1.00 8.87 222 SER A C 1
ATOM 1338 O O . SER A 1 156 ? 0.592 9.942 -14.640 1.00 12.05 222 SER A O 1
ATOM 1346 N N . ARG A 1 157 ? 0.451 9.564 -16.860 1.00 9.82 223 ARG A N 1
ATOM 1347 C CA . ARG A 1 157 ? -1.006 9.697 -16.890 1.00 10.43 223 ARG A CA 1
ATOM 1348 C C . ARG A 1 157 ? -1.710 8.412 -16.467 1.00 10.04 223 ARG A C 1
ATOM 1349 O O . ARG A 1 157 ? -2.905 8.459 -16.128 1.00 11.97 223 ARG A O 1
ATOM 1370 N N . ARG A 1 158 ? -0.989 7.290 -16.466 1.00 9.89 224 ARG A N 1
ATOM 1371 C CA . ARG A 1 158 ? -1.488 5.986 -16.087 1.00 7.97 224 ARG A CA 1
ATOM 1372 C C . ARG A 1 158 ? -0.429 5.286 -15.253 1.00 10.21 224 ARG A C 1
ATOM 1373 O O . ARG A 1 158 ? 0.725 5.705 -15.202 1.00 10.08 224 ARG A O 1
ATOM 1394 N N . ASN A 1 159 ? -0.836 4.183 -14.633 1.00 9.53 225 ASN A N 1
ATOM 1395 C CA . ASN A 1 159 ? 0.102 3.295 -13.968 1.00 9.83 225 ASN A CA 1
ATOM 1396 C C . ASN A 1 159 ? 0.895 2.520 -15.008 1.00 10.19 225 ASN A C 1
ATOM 1397 O O . ASN A 1 159 ? 0.434 2.30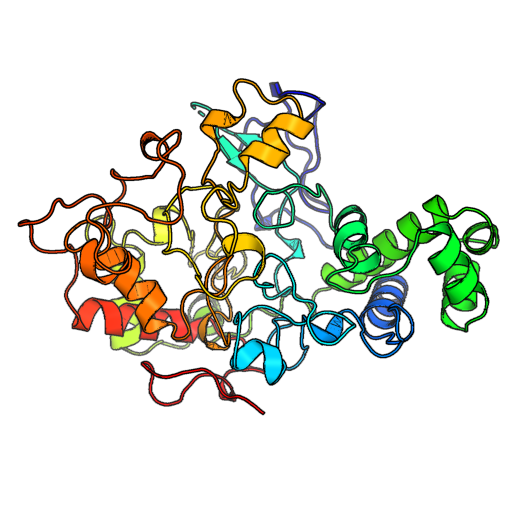2 -16.137 1.00 12.31 225 ASN A O 1
ATOM 1408 N N . ALA A 1 160 ? 2.106 2.115 -14.637 1.00 8.80 226 ALA A N 1
ATOM 1409 C CA . ALA A 1 160 ? 2.912 1.316 -15.553 1.00 9.49 226 ALA A CA 1
ATOM 1410 C C . ALA A 1 160 ? 2.804 -0.162 -15.222 1.00 10.93 226 ALA A C 1
ATOM 1411 O O . ALA A 1 160 ? 2.823 -0.536 -14.033 1.00 11.16 226 ALA A O 1
ATOM 1418 N N . PRO A 1 161 ? 2.725 -1.001 -16.253 1.00 10.47 227 PRO A N 1
ATOM 1419 C CA . PRO A 1 161 ? 2.697 -2.450 -16.043 1.00 10.16 227 PRO A CA 1
ATOM 1420 C C . PRO A 1 161 ? 4.090 -3.055 -15.956 1.00 11.91 227 PRO A C 1
ATOM 1421 O O . PRO A 1 161 ? 5.096 -2.465 -16.351 1.00 11.76 227 PRO A O 1
ATOM 1432 N N . SER A 1 162 ? 4.113 -4.281 -15.449 1.00 10.63 228 SER A N 1
ATOM 1433 C CA . SER A 1 162 ? 5.242 -5.163 -15.674 1.00 8.18 228 SER A CA 1
ATOM 1434 C C . SER A 1 162 ? 5.477 -5.382 -17.167 1.00 10.79 228 SER A C 1
ATOM 1435 O O . SER A 1 162 ? 4.539 -5.570 -17.946 1.00 11.89 228 SER A O 1
ATOM 1443 N N . LEU A 1 163 ? 6.744 -5.381 -17.570 1.00 9.19 229 LEU A N 1
ATOM 1444 C CA . LEU A 1 163 ? 7.093 -5.727 -18.946 1.00 11.14 229 LEU A CA 1
ATOM 1445 C C . LEU A 1 163 ? 7.461 -7.185 -19.148 1.00 9.65 229 LEU A C 1
ATOM 1446 O O . LEU A 1 163 ? 7.667 -7.590 -20.293 1.00 10.61 229 LEU A O 1
ATOM 1462 N N . LEU A 1 164 ? 7.528 -8.002 -18.102 1.00 9.10 230 LEU A N 1
ATOM 1463 C CA . LEU A 1 164 ? 7.661 -9.425 -18.377 1.00 9.64 230 LEU A CA 1
ATOM 1464 C C . LEU A 1 164 ? 6.431 -9.885 -19.145 1.00 9.61 230 LEU A C 1
ATOM 1465 O O . LEU A 1 164 ? 5.312 -9.405 -18.912 1.00 10.40 230 LEU A O 1
ATOM 1481 N N . TYR A 1 165 ? 6.644 -10.806 -20.089 1.00 10.60 231 TYR A N 1
ATOM 1482 C CA . TYR A 1 165 ? 5.602 -11.404 -20.937 1.00 9.91 231 TYR A CA 1
ATOM 1483 C C . TYR A 1 165 ? 5.049 -10.420 -21.978 1.00 8.55 231 TYR A C 1
ATOM 1484 O O . TYR A 1 165 ? 4.095 -10.755 -22.698 1.00 9.38 231 TYR A O 1
ATOM 1502 N N . VAL A 1 166 ? 5.606 -9.210 -22.071 1.00 10.58 232 VAL A N 1
ATOM 1503 C CA . VAL A 1 166 ? 5.088 -8.239 -23.026 1.00 10.84 232 VAL A CA 1
ATOM 1504 C C . VAL A 1 166 ? 5.284 -8.699 -24.464 1.00 12.52 232 VAL A C 1
ATOM 1505 O O . VAL A 1 166 ? 4.575 -8.230 -25.357 1.00 11.94 232 VAL A O 1
ATOM 1518 N N . ARG A 1 167 ? 6.225 -9.611 -24.722 1.00 10.90 233 ARG A N 1
ATOM 1519 C CA . ARG A 1 167 ? 6.444 -10.104 -26.076 1.00 10.57 233 ARG A CA 1
ATOM 1520 C C . ARG A 1 167 ? 5.237 -10.844 -26.635 1.00 12.10 233 ARG A C 1
ATOM 1521 O O . ARG A 1 167 ? 5.157 -11.047 -27.857 1.00 14.34 233 ARG A O 1
ATOM 1542 N N . TYR A 1 168 ? 4.283 -11.224 -25.799 1.00 10.35 234 TYR A N 1
ATOM 1543 C CA . TYR A 1 168 ? 3.090 -11.914 -26.260 1.00 11.16 234 TYR A CA 1
ATOM 1544 C C . TYR A 1 168 ? 1.931 -10.972 -26.581 1.00 12.31 234 TYR A C 1
ATOM 1545 O O . TYR A 1 168 ? 0.888 -11.451 -27.017 1.00 12.93 234 TYR A O 1
ATOM 1563 N N . VAL A 1 169 ? 2.079 -9.667 -26.382 1.00 11.28 235 VAL A N 1
ATOM 1564 C CA . VAL A 1 169 ? 1.031 -8.726 -26.784 1.00 12.30 235 VAL A CA 1
ATOM 1565 C C . VAL A 1 169 ? 1.028 -8.653 -28.309 1.00 11.55 235 VAL A C 1
ATOM 1566 O O . VAL A 1 169 ? 1.997 -8.168 -28.893 1.00 13.47 235 VAL A O 1
ATOM 1579 N N . PRO A 1 170 ? -0.030 -9.097 -28.980 1.00 12.84 236 PRO A N 1
ATOM 1580 C CA . PRO A 1 170 ? -0.020 -9.111 -30.446 1.00 13.90 236 PRO A CA 1
ATOM 1581 C C . PRO A 1 170 ? -0.252 -7.719 -31.023 1.00 13.82 236 PRO A C 1
ATOM 1582 O O . PRO A 1 170 ? -0.637 -6.771 -30.337 1.00 12.23 236 PRO A O 1
ATOM 1593 N N . ARG A 1 171 ? 0.034 -7.603 -32.315 1.00 13.98 237 ARG A N 1
ATOM 1594 C CA . ARG A 1 171 ? -0.366 -6.403 -33.030 1.00 14.20 237 ARG A CA 1
ATOM 1595 C C . ARG A 1 171 ? -1.885 -6.241 -32.942 1.00 10.67 237 ARG A C 1
ATOM 1596 O O . ARG A 1 171 ? -2.630 -7.196 -32.715 1.00 12.72 237 ARG A O 1
ATOM 1617 N N . ARG A 1 172 ? -2.348 -5.006 -33.162 1.00 12.43 238 ARG A N 1
ATOM 1618 C CA . ARG A 1 172 ? -3.776 -4.735 -33.138 1.00 11.35 238 ARG A CA 1
ATOM 1619 C C . ARG A 1 172 ? -4.497 -5.512 -34.226 1.00 12.59 238 ARG A C 1
ATOM 1620 O O . ARG A 1 172 ? -4.026 -5.589 -35.359 1.00 15.34 238 ARG A O 1
ATOM 1641 N N . HIS A 1 173 ? -5.640 -6.082 -33.864 1.00 12.72 239 HIS A N 1
ATOM 1642 C CA . HIS A 1 173 ? -6.468 -6.801 -34.827 1.00 13.92 239 HIS A CA 1
ATOM 1643 C C . HIS A 1 173 ? -7.879 -6.946 -34.288 1.00 16.09 239 HIS A C 1
ATOM 1644 O O . HIS A 1 173 ? -8.145 -6.772 -33.098 1.00 16.02 239 HIS A O 1
ATOM 1658 N N . PHE A 1 174 ? -8.798 -7.268 -35.194 1.00 16.35 240 PHE A N 1
ATOM 1659 C CA . PHE A 1 174 ? -10.151 -7.632 -34.828 1.00 14.01 240 PHE A CA 1
ATOM 1660 C C . PHE A 1 174 ? -10.383 -9.111 -35.106 1.00 13.87 240 PHE A C 1
ATOM 1661 O O . PHE A 1 174 ? -9.768 -9.685 -36.004 1.00 16.52 240 PHE A O 1
ATOM 1678 N N . TYR A 1 175 ? -11.266 -9.707 -34.315 1.00 15.57 241 TYR A N 1
ATOM 1679 C CA . TYR A 1 175 ? -11.622 -11.115 -34.444 1.00 15.00 241 TYR A CA 1
ATOM 1680 C C . TYR A 1 175 ? -13.022 -11.315 -33.886 1.00 24.60 241 TYR A C 1
ATOM 1681 O O . TYR A 1 175 ? -13.316 -10.853 -32.781 1.00 23.40 241 TYR A O 1
ATOM 1699 N N . GLN A 1 176 ? -13.868 -12.034 -34.630 1.00 31.17 242 GLN A N 1
ATOM 1700 C CA . GLN A 1 176 ? -15.265 -12.247 -34.238 1.00 36.05 242 GLN A CA 1
ATOM 1701 C C . GLN A 1 176 ? -15.462 -13.549 -33.465 1.00 36.29 242 GLN A C 1
ATOM 1702 O O . GLN A 1 176 ? -15.161 -14.632 -33.968 1.00 40.39 242 GLN A O 1
ATOM 1706 N N . ALA A 1 182 ? -20.459 -10.276 -33.069 1.00 54.99 248 ALA A N 1
ATOM 1707 C CA . ALA A 1 182 ? -19.734 -9.092 -33.531 1.00 46.68 248 ALA A CA 1
ATOM 1708 C C . ALA A 1 182 ? -18.202 -9.221 -33.353 1.00 36.95 248 ALA A C 1
ATOM 1709 O O . ALA A 1 182 ? -17.720 -9.986 -32.511 1.00 40.51 248 ALA A O 1
ATOM 1716 N N . PRO A 1 183 ? -17.439 -8.477 -34.147 1.00 33.91 249 PRO A N 1
ATOM 1717 C CA . PRO A 1 183 ? -15.976 -8.558 -34.039 1.00 34.37 249 PRO A CA 1
ATOM 1718 C C . PRO A 1 183 ? -15.455 -7.658 -32.935 1.00 27.75 249 PRO A C 1
ATOM 1719 O O . PRO A 1 183 ? -15.972 -6.565 -32.703 1.00 33.24 249 PRO A O 1
ATOM 1730 N N . ALA A 1 184 ? -14.409 -8.128 -32.258 1.00 19.86 250 ALA A N 1
ATOM 1731 C CA . ALA A 1 184 ? -13.874 -7.388 -31.133 1.00 13.72 250 ALA A CA 1
ATOM 1732 C C . ALA A 1 184 ? -12.397 -7.072 -31.336 1.00 14.93 250 ALA A C 1
ATOM 1733 O O . ALA A 1 184 ? -11.681 -7.799 -32.033 1.00 15.31 250 ALA A O 1
ATOM 1740 N N . PRO A 1 185 ? -11.918 -5.992 -30.718 1.00 14.16 251 PRO A N 1
ATOM 1741 C CA . PRO A 1 185 ? -10.515 -5.597 -30.852 1.00 14.74 251 PRO A CA 1
ATOM 1742 C C . PRO A 1 185 ? -9.616 -6.349 -29.882 1.00 10.12 251 PRO A C 1
ATOM 1743 O O . PRO A 1 185 ? -10.008 -6.664 -28.752 1.00 12.45 251 PRO A O 1
ATOM 1754 N N . PHE A 1 186 ? -8.410 -6.645 -30.358 1.00 11.73 252 PHE A N 1
ATOM 1755 C CA . PHE A 1 186 ? -7.372 -7.281 -29.564 1.00 12.77 252 PHE A CA 1
ATOM 1756 C C . PHE A 1 186 ? -6.018 -6.670 -29.887 1.00 14.35 252 PHE A C 1
ATOM 1757 O O . PHE A 1 186 ? -5.770 -6.219 -31.008 1.00 14.06 252 PHE A O 1
ATOM 1774 N N . GLY A 1 187 ? -5.106 -6.720 -28.912 1.00 12.48 253 GLY A N 1
ATOM 1775 C CA . GLY A 1 187 ? -3.733 -6.346 -29.186 1.00 11.28 253 GLY A CA 1
ATOM 1776 C C . GLY A 1 187 ? -3.499 -4.852 -29.135 1.00 11.26 253 GLY A C 1
ATOM 1777 O O . GLY A 1 187 ? -4.370 -4.052 -28.801 1.00 12.70 253 GLY A O 1
ATOM 1781 N N . GLY A 1 188 ? -2.286 -4.487 -29.495 1.00 10.44 254 GLY A N 1
ATOM 1782 C CA . GLY A 1 188 ? -1.756 -3.145 -29.318 1.00 9.42 254 GLY A CA 1
ATOM 1783 C C . GLY A 1 188 ? -1.158 -2.949 -27.944 1.00 10.94 254 GLY A C 1
ATOM 1784 O O . GLY A 1 188 ? -1.643 -3.480 -26.944 1.00 11.52 254 GLY A O 1
ATOM 1788 N N . LEU A 1 189 ? -0.090 -2.151 -27.906 1.00 12.74 255 LEU A N 1
ATOM 1789 C CA A LEU A 1 189 ? 0.586 -1.835 -26.662 0.53 11.97 255 LEU A CA 1
ATOM 1790 C CA B LEU A 1 189 ? 0.640 -1.798 -26.696 0.47 11.95 255 LEU A CA 1
ATOM 1791 C C . LEU A 1 189 ? 0.062 -0.524 -26.092 1.00 10.07 255 LEU A C 1
ATOM 1792 O O . LEU A 1 189 ? -0.554 0.297 -26.780 1.00 10.69 255 LEU A O 1
ATOM 1823 N N . PHE A 1 190 ? 0.303 -0.360 -24.791 1.00 10.75 256 PHE A N 1
ATOM 1824 C CA . PHE A 1 190 ? -0.384 0.576 -23.909 1.00 8.34 256 PHE A CA 1
ATOM 1825 C C . PHE A 1 190 ? -1.815 0.097 -23.638 1.00 7.95 256 PHE A C 1
ATOM 1826 O O . PHE A 1 190 ? -2.374 -0.721 -24.382 1.00 10.59 256 PHE A O 1
ATOM 1843 N N . SER A 1 191 ? -2.427 0.619 -22.580 1.00 10.20 257 SER A N 1
ATOM 1844 C CA . SER A 1 191 ? -3.747 0.160 -22.166 1.00 9.73 257 SER A CA 1
ATOM 1845 C C . SER A 1 191 ? -4.845 0.590 -23.121 1.00 11.24 257 SER A C 1
ATOM 1846 O O . SER A 1 191 ? -5.942 0.018 -23.068 1.00 10.76 257 SER A O 1
ATOM 1854 N N . ASP A 1 192 ? -4.570 1.565 -23.992 1.00 10.69 258 ASP A N 1
ATOM 1855 C CA . ASP A 1 192 ? -5.485 1.966 -25.055 1.00 9.49 258 ASP A CA 1
ATOM 1856 C C . ASP A 1 192 ? -5.018 1.490 -26.428 1.00 9.84 258 ASP A C 1
ATOM 1857 O O . ASP A 1 192 ? -5.573 1.908 -27.456 1.00 11.73 258 ASP A O 1
ATOM 1866 N N . GLY A 1 193 ? -4.027 0.606 -26.473 1.00 8.69 259 GLY A N 1
ATOM 1867 C CA . GLY A 1 193 ? -3.586 -0.013 -27.709 1.00 11.02 259 GLY A CA 1
ATOM 1868 C C . GLY A 1 193 ? -3.022 0.927 -28.755 1.00 12.73 259 GLY A C 1
ATOM 1869 O O . GLY A 1 193 ? -2.922 0.544 -29.927 1.00 12.88 259 GLY A O 1
ATOM 1873 N N . ARG A 1 194 ? -2.571 2.112 -28.365 1.00 11.18 260 ARG A N 1
ATOM 1874 C CA . ARG A 1 194 ? -2.195 3.124 -29.351 1.00 10.50 260 ARG A CA 1
ATOM 1875 C C . ARG A 1 194 ? -0.853 2.877 -30.050 1.00 14.74 260 ARG A C 1
ATOM 1876 O O . ARG A 1 194 ? -0.580 3.576 -31.037 1.00 14.01 260 ARG A O 1
ATOM 1897 N N . ALA A 1 195 ? -0.027 1.914 -29.614 1.00 11.14 261 ALA A N 1
ATOM 1898 C CA . ALA A 1 195 ? 1.189 1.530 -30.330 1.00 12.15 261 ALA A CA 1
ATOM 1899 C C . ALA A 1 195 ? 1.016 0.113 -30.863 1.00 11.61 261 ALA A C 1
ATOM 1900 O O . ALA A 1 195 ? 0.562 -0.768 -30.147 1.00 12.73 261 ALA A O 1
ATOM 1907 N N . ASP A 1 196 ? 1.380 -0.114 -32.118 1.00 12.04 262 ASP A N 1
ATOM 1908 C CA . ASP A 1 196 ? 1.151 -1.416 -32.716 1.00 12.19 262 ASP A CA 1
ATOM 1909 C C . ASP A 1 196 ? 2.255 -2.401 -32.360 1.00 13.17 262 ASP A C 1
ATOM 1910 O O . ASP A 1 196 ? 2.000 -3.604 -32.301 1.00 15.44 262 ASP A O 1
ATOM 1919 N N . THR A 1 197 ? 3.457 -1.896 -32.067 1.00 12.44 263 THR A N 1
ATOM 1920 C CA . THR A 1 197 ? 4.641 -2.716 -31.835 1.00 11.69 263 THR A CA 1
ATOM 1921 C C . THR A 1 197 ? 5.473 -2.106 -30.717 1.00 11.42 263 THR A C 1
ATOM 1922 O O . THR A 1 197 ? 5.318 -0.943 -30.359 1.00 12.87 263 THR A O 1
ATOM 1933 N N . LEU A 1 198 ? 6.348 -2.941 -30.150 1.00 14.32 264 LEU A N 1
ATOM 1934 C CA . LEU A 1 198 ? 7.313 -2.469 -29.156 1.00 11.52 264 LEU A CA 1
ATOM 1935 C C . LEU A 1 198 ? 8.219 -1.372 -29.708 1.00 14.19 264 LEU A C 1
ATOM 1936 O O . LEU A 1 198 ? 8.586 -0.439 -28.991 1.00 14.73 264 LEU A O 1
ATOM 1952 N N . ALA A 1 199 ? 8.595 -1.460 -30.978 1.00 15.56 265 ALA A N 1
ATOM 1953 C CA . ALA A 1 199 ? 9.434 -0.413 -31.555 1.00 18.45 265 ALA A CA 1
ATOM 1954 C C . ALA A 1 199 ? 8.731 0.938 -31.531 1.00 16.50 265 ALA A C 1
ATOM 1955 O O . ALA A 1 199 ? 9.338 1.961 -31.187 1.00 21.39 265 ALA A O 1
ATOM 1962 N N . GLU A 1 200 ? 7.443 0.964 -31.885 1.00 15.11 266 GLU A N 1
ATOM 1963 C CA . GLU A 1 200 ? 6.666 2.198 -31.866 1.00 16.03 266 GLU A CA 1
ATOM 1964 C C . GLU A 1 200 ? 6.394 2.689 -30.447 1.00 15.29 266 GLU A C 1
ATOM 1965 O O . GLU A 1 200 ? 6.298 3.903 -30.216 1.00 14.84 266 GLU A O 1
ATOM 1977 N N . GLN A 1 201 ? 6.250 1.765 -29.501 1.00 12.07 267 GLN A N 1
ATOM 1978 C CA . GLN A 1 201 ? 5.879 2.127 -28.134 1.00 9.48 267 GLN A CA 1
ATOM 1979 C C . GLN A 1 201 ? 6.845 3.137 -27.529 1.00 9.68 267 GLN A C 1
ATOM 1980 O O . GLN A 1 201 ? 6.421 4.033 -26.793 1.00 10.34 267 GLN A O 1
ATOM 1994 N N . LEU A 1 202 ? 8.147 2.977 -27.759 1.00 11.93 268 LEU A N 1
ATOM 1995 C CA . LEU A 1 202 ? 9.039 3.769 -26.913 1.00 12.48 268 LEU A CA 1
ATOM 1996 C C . LEU A 1 202 ? 9.046 5.243 -27.289 1.00 12.34 268 LEU A C 1
ATOM 1997 O O . LEU A 1 202 ? 9.554 6.054 -26.510 1.00 11.53 268 LEU A O 1
ATOM 2013 N N . ARG A 1 203 ? 8.418 5.627 -28.397 1.00 13.14 269 ARG A N 1
ATOM 2014 C CA . ARG A 1 203 ? 8.203 7.046 -28.648 1.00 13.38 269 ARG A CA 1
ATOM 2015 C C . ARG A 1 203 ? 7.445 7.709 -27.505 1.00 12.32 269 ARG A C 1
ATOM 2016 O O . ARG A 1 203 ? 7.658 8.890 -27.214 1.00 15.12 269 ARG A O 1
ATOM 2037 N N . GLY A 1 204 ? 6.523 6.992 -26.882 1.00 11.28 270 GLY A N 1
ATOM 2038 C CA . GLY A 1 204 ? 5.750 7.532 -25.792 1.00 11.49 270 GLY A CA 1
ATOM 2039 C C . GLY A 1 204 ? 6.600 8.051 -24.649 1.00 10.37 270 GLY A C 1
ATOM 2040 O O . GLY A 1 204 ? 6.678 9.260 -24.412 1.00 11.69 270 GLY A O 1
ATOM 2044 N N . PRO A 1 205 ? 7.253 7.144 -23.908 1.00 10.29 271 PRO A N 1
ATOM 2045 C CA . PRO A 1 205 ? 8.038 7.603 -22.749 1.00 9.92 271 PRO A CA 1
ATOM 2046 C C . PRO A 1 205 ? 9.167 8.548 -23.112 1.00 11.37 271 PRO A C 1
ATOM 2047 O O . PRO A 1 205 ? 9.444 9.479 -22.352 1.00 10.28 271 PRO A O 1
ATOM 2058 N N . LEU A 1 206 ? 9.826 8.351 -24.261 1.00 8.83 272 LEU A N 1
ATOM 2059 C CA . LEU A 1 206 ? 10.977 9.189 -24.591 1.00 10.35 272 LEU A CA 1
ATOM 2060 C C . LEU A 1 206 ? 10.597 10.662 -24.721 1.00 9.65 272 LEU A C 1
ATOM 2061 O O . LEU A 1 206 ? 11.361 11.530 -24.309 1.00 10.67 272 LEU A O 1
ATOM 2077 N N . PHE A 1 207 ? 9.440 10.970 -25.328 1.00 9.92 273 PHE A N 1
ATOM 2078 C CA . PHE A 1 207 ? 9.128 12.359 -25.666 1.00 9.03 273 PHE A CA 1
ATOM 2079 C C . PHE A 1 207 ? 7.996 12.952 -24.843 1.00 13.20 273 PHE A C 1
ATOM 2080 O O . PHE A 1 207 ? 7.699 14.140 -25.002 1.00 16.02 273 PHE A O 1
ATOM 2097 N N . ASP A 1 208 ? 7.446 12.198 -23.896 1.00 11.26 274 ASP A N 1
ATOM 2098 C CA . ASP A 1 208 ? 6.378 12.695 -23.032 1.00 11.29 274 ASP A CA 1
ATOM 2099 C C . ASP A 1 208 ? 6.974 13.635 -21.994 1.00 11.53 274 ASP A C 1
ATOM 2100 O O . ASP A 1 208 ? 7.857 13.223 -21.233 1.00 10.57 274 ASP A O 1
ATOM 2109 N N . PRO A 1 209 ? 6.522 14.883 -21.904 1.00 11.27 275 PRO A N 1
ATOM 2110 C CA . PRO A 1 209 ? 7.090 15.770 -20.881 1.00 10.66 275 PRO A CA 1
ATOM 2111 C C . PRO A 1 209 ? 6.821 15.302 -19.459 1.00 14.52 275 PRO A C 1
ATOM 2112 O O . PRO A 1 209 ? 7.525 15.753 -18.546 1.00 14.43 275 PRO A O 1
ATOM 2123 N N . ASP A 1 210 ? 5.823 14.448 -19.243 1.00 13.07 276 ASP A N 1
ATOM 2124 C CA . ASP A 1 210 ? 5.510 13.925 -17.915 1.00 15.09 276 ASP A CA 1
ATOM 2125 C C . ASP A 1 210 ? 6.288 12.654 -17.607 1.00 14.44 276 ASP A C 1
ATOM 2126 O O . ASP A 1 210 ? 6.222 12.161 -16.476 1.00 14.17 276 ASP A O 1
ATOM 2135 N N . GLU A 1 211 ? 7.047 12.133 -18.577 1.00 10.95 277 GLU A N 1
ATOM 2136 C CA . GLU A 1 211 ? 7.875 10.952 -18.369 1.00 8.87 277 GLU A CA 1
ATOM 2137 C C . GLU A 1 211 ? 9.345 11.303 -18.603 1.00 9.50 277 GLU A C 1
ATOM 2138 O O . GLU A 1 211 ? 9.914 12.035 -17.797 1.00 10.11 277 GLU A O 1
ATOM 2150 N N . MET A 1 212 ? 9.989 10.831 -19.680 1.00 8.36 278 MET A N 1
ATOM 2151 C CA . MET A 1 212 ? 11.418 11.092 -19.823 1.00 7.82 278 MET A CA 1
ATOM 2152 C C . MET A 1 212 ? 11.727 12.480 -20.372 1.00 11.80 278 MET A C 1
ATOM 2153 O O . MET A 1 212 ? 12.851 12.944 -20.196 1.00 10.42 278 MET A O 1
ATOM 2167 N N . ASN A 1 213 ? 10.772 13.139 -21.038 1.00 8.45 279 ASN A N 1
ATOM 2168 C CA . ASN A 1 213 ? 10.847 14.579 -21.333 1.00 9.17 279 ASN A CA 1
ATOM 2169 C C . ASN A 1 213 ? 12.002 14.973 -22.258 1.00 11.81 279 ASN A C 1
ATOM 2170 O O . ASN A 1 213 ? 12.544 16.082 -22.170 1.00 12.05 279 ASN A O 1
ATOM 2181 N N . ASN A 1 214 ? 12.377 14.125 -23.199 1.00 10.45 280 ASN A N 1
ATOM 2182 C CA . ASN A 1 214 ? 13.220 14.634 -24.278 1.00 12.93 280 ASN A CA 1
ATOM 2183 C C . ASN A 1 214 ? 12.403 15.574 -25.155 1.00 12.40 280 ASN A C 1
ATOM 2184 O O . ASN A 1 214 ? 11.213 15.360 -25.398 1.00 13.55 280 ASN A O 1
ATOM 2195 N N . ALA A 1 215 ? 13.046 16.643 -25.635 1.00 13.00 281 ALA A N 1
ATOM 2196 C CA . ALA A 1 215 ? 12.297 17.718 -26.270 1.00 17.06 281 ALA A CA 1
ATOM 2197 C C . ALA A 1 215 ? 11.758 17.314 -27.637 1.00 14.45 281 ALA A C 1
ATOM 2198 O O . ALA A 1 215 ? 10.675 17.754 -28.045 1.00 17.94 281 ALA A O 1
ATOM 2205 N N . SER A 1 216 ? 12.496 16.482 -28.358 1.00 12.51 282 SER A N 1
ATOM 2206 C CA . SER A 1 216 ? 12.179 16.102 -29.716 1.00 13.36 282 SER A CA 1
ATOM 2207 C C . SER A 1 216 ? 13.122 14.985 -30.107 1.00 12.29 282 SER A C 1
ATOM 2208 O O . SER A 1 216 ? 14.157 14.780 -29.467 1.00 13.07 282 SER A O 1
ATOM 2216 N N . ALA A 1 217 ? 12.766 14.284 -31.178 1.00 13.76 283 ALA A N 1
ATOM 2217 C CA . ALA A 1 217 ? 13.684 13.290 -31.729 1.00 11.31 283 ALA A CA 1
ATOM 2218 C C . ALA A 1 217 ? 14.997 13.926 -32.161 1.00 11.99 283 ALA A C 1
ATOM 2219 O O . ALA A 1 217 ? 16.064 13.315 -32.014 1.00 13.32 283 ALA A O 1
ATOM 2226 N N . ALA A 1 218 ? 14.952 15.147 -32.705 1.00 12.90 284 ALA A N 1
ATOM 2227 C CA . ALA A 1 218 ? 16.181 15.818 -33.117 1.00 12.33 284 ALA A CA 1
ATOM 2228 C C . ALA A 1 218 ? 17.099 16.085 -31.933 1.00 14.00 284 ALA A C 1
ATOM 2229 O O . ALA A 1 218 ? 18.331 15.927 -32.031 1.00 14.97 284 ALA A O 1
ATOM 2236 N N . ALA A 1 219 ? 16.527 16.526 -30.807 1.00 12.98 285 ALA A N 1
ATOM 2237 C CA . ALA A 1 219 ? 17.327 16.772 -29.617 1.00 12.77 285 ALA A CA 1
ATOM 2238 C C . ALA A 1 219 ? 17.897 15.471 -29.073 1.00 12.84 285 ALA A C 1
ATOM 2239 O O . ALA A 1 219 ? 19.068 15.411 -28.678 1.00 12.02 285 ALA A O 1
ATOM 2246 N N . LEU A 1 220 ? 17.070 14.433 -29.015 1.00 12.04 286 LEU A N 1
ATOM 2247 C CA . LEU A 1 220 ? 17.541 13.167 -28.469 1.00 11.25 286 LEU A CA 1
ATOM 2248 C C . LEU A 1 220 ? 18.642 12.589 -29.333 1.00 11.86 286 LEU A C 1
ATOM 2249 O O . LEU A 1 220 ? 19.625 12.043 -28.816 1.00 10.57 286 LEU A O 1
ATOM 2265 N N . MET A 1 221 ? 18.490 12.691 -30.651 1.00 12.03 287 MET A N 1
ATOM 2266 C CA . MET A 1 221 ? 19.508 12.188 -31.571 1.00 11.04 287 MET A CA 1
ATOM 2267 C C . MET A 1 221 ? 20.846 12.846 -31.310 1.00 11.09 287 MET A C 1
ATOM 2268 O O . MET A 1 221 ? 21.882 12.173 -31.240 1.00 11.06 287 MET A O 1
ATOM 2282 N N . ARG A 1 222 ? 20.847 14.175 -31.173 1.00 9.55 288 ARG A N 1
ATOM 2283 C CA . ARG A 1 222 ? 22.085 14.900 -30.955 1.00 12.58 288 ARG A CA 1
ATOM 2284 C C . ARG A 1 222 ? 22.709 14.515 -29.633 1.00 13.02 288 ARG A C 1
ATOM 2285 O O . ARG A 1 222 ? 23.925 14.340 -29.538 1.00 13.33 288 ARG A O 1
ATOM 2306 N N . LYS A 1 223 ? 21.882 14.350 -28.603 1.00 10.52 289 LYS A N 1
ATOM 2307 C CA . LYS A 1 223 ? 22.393 13.937 -27.309 1.00 11.04 289 LYS A CA 1
ATOM 2308 C C . LYS A 1 223 ? 23.031 12.549 -27.384 1.00 11.08 289 LYS A C 1
ATOM 2309 O O . LYS A 1 223 ? 24.174 12.347 -26.948 1.00 12.16 289 LYS A O 1
ATOM 2328 N N . ILE A 1 224 ? 22.302 11.569 -27.933 1.00 10.21 290 ILE A N 1
ATOM 2329 C CA . ILE A 1 224 ? 22.810 10.201 -27.987 1.00 8.81 290 ILE A CA 1
ATOM 2330 C C . ILE A 1 224 ? 24.051 10.138 -28.866 1.00 11.27 2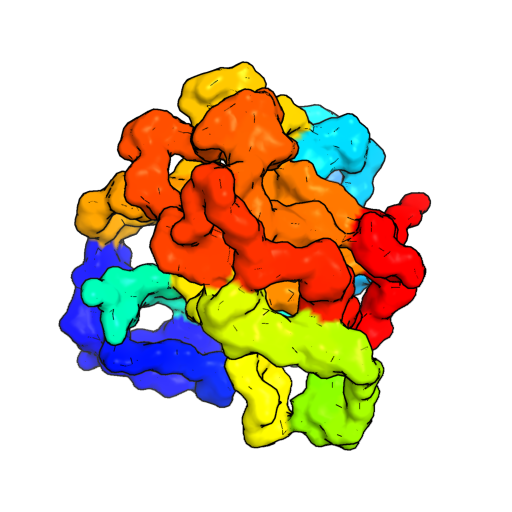90 ILE A C 1
ATOM 2331 O O . ILE A 1 224 ? 24.998 9.376 -28.596 1.00 10.89 290 ILE A O 1
ATOM 2347 N N . GLY A 1 225 ? 24.067 10.936 -29.941 1.00 10.70 291 GLY A N 1
ATOM 2348 C CA . GLY A 1 225 ? 25.161 10.861 -30.903 1.00 10.59 291 GLY A CA 1
ATOM 2349 C C . GLY A 1 225 ? 26.511 11.209 -30.322 1.00 14.54 291 GLY A C 1
ATOM 2350 O O . GLY A 1 225 ? 27.533 10.830 -30.904 1.00 16.56 291 GLY A O 1
ATOM 2354 N N . ARG A 1 226 ? 26.543 11.903 -29.182 1.00 12.57 292 ARG A N 1
ATOM 2355 C CA . ARG A 1 226 ? 27.773 12.310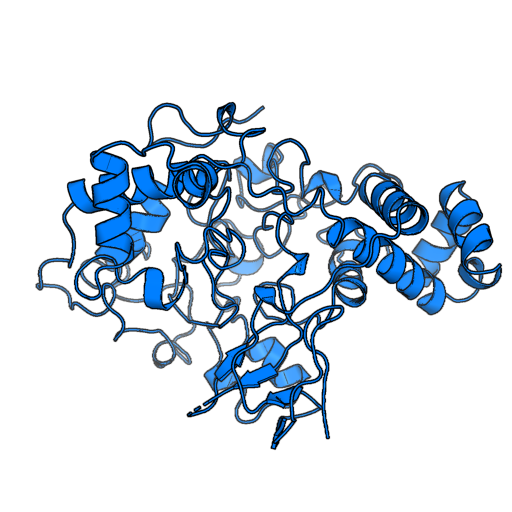 -28.519 1.00 12.37 292 ARG A CA 1
ATOM 2356 C C . ARG A 1 226 ? 28.240 11.294 -27.492 1.00 13.29 292 ARG A C 1
ATOM 2357 O O . ARG A 1 226 ? 29.228 11.555 -26.794 1.00 20.99 292 ARG A O 1
ATOM 2378 N N . THR A 1 227 ? 27.583 10.143 -27.407 1.00 12.55 293 THR A N 1
ATOM 2379 C CA . THR A 1 227 ? 27.827 9.186 -26.331 1.00 12.71 293 THR A CA 1
ATOM 2380 C C . THR A 1 227 ? 28.258 7.837 -26.897 1.00 12.54 293 THR A C 1
ATOM 2381 O O . THR A 1 227 ? 28.169 7.549 -28.102 1.00 12.79 293 THR A O 1
ATOM 2392 N N . GLY A 1 228 ? 28.701 6.969 -25.982 1.00 12.69 294 GLY A N 1
ATOM 2393 C CA . GLY A 1 228 ? 29.065 5.632 -26.384 1.00 10.17 294 GLY A CA 1
ATOM 2394 C C . GLY A 1 228 ? 27.901 4.859 -26.956 1.00 8.71 294 GLY A C 1
ATOM 2395 O O . GLY A 1 228 ? 28.081 4.021 -27.845 1.00 11.29 294 GLY A O 1
ATOM 2399 N N . LEU A 1 229 ? 26.695 5.124 -26.456 1.00 10.32 295 LEU A N 1
ATOM 2400 C CA . LEU A 1 229 ? 25.523 4.484 -27.017 1.00 11.11 295 LEU A CA 1
ATOM 2401 C C . LEU A 1 229 ? 25.356 4.876 -28.475 1.00 8.91 295 LEU A C 1
ATOM 2402 O O . LEU A 1 229 ? 25.029 4.033 -29.325 1.00 10.91 295 LEU A O 1
ATOM 2418 N N . GLY A 1 230 ? 25.557 6.160 -28.773 1.00 11.04 296 GLY A N 1
ATOM 2419 C CA . GLY A 1 230 ? 25.511 6.603 -30.159 1.00 10.35 296 GLY A CA 1
ATOM 2420 C C . GLY A 1 230 ? 26.487 5.841 -31.035 1.00 11.23 296 GLY A C 1
ATOM 2421 O O . GLY A 1 230 ? 26.171 5.479 -32.169 1.00 11.26 296 GLY A O 1
ATOM 2425 N N . ALA A 1 231 ? 27.696 5.612 -30.529 1.00 11.30 297 ALA A N 1
ATOM 2426 C CA . ALA A 1 231 ? 28.694 4.872 -31.296 1.00 12.49 297 ALA A CA 1
ATOM 2427 C C . ALA A 1 231 ? 28.271 3.426 -31.511 1.00 13.00 297 ALA A C 1
ATOM 2428 O O . ALA A 1 231 ? 28.464 2.870 -32.598 1.00 14.07 297 ALA A O 1
ATOM 2435 N N . ALA A 1 232 ? 27.725 2.788 -30.473 1.00 11.37 298 ALA A N 1
ATOM 2436 C CA . ALA A 1 232 ? 27.237 1.431 -30.593 1.00 12.77 298 ALA A CA 1
ATOM 2437 C C . ALA A 1 232 ? 26.109 1.340 -31.604 1.00 13.70 298 ALA A C 1
ATOM 2438 O O . ALA A 1 232 ? 26.081 0.428 -32.440 1.00 14.51 298 ALA A O 1
ATOM 2445 N N . LEU A 1 233 ? 25.174 2.295 -31.568 1.00 11.86 299 LEU A N 1
ATOM 2446 C CA . LEU A 1 233 ? 24.090 2.274 -32.538 1.00 9.96 299 LEU A CA 1
ATOM 2447 C C . LEU A 1 233 ? 24.604 2.512 -33.949 1.00 11.06 299 LEU A C 1
ATOM 2448 O O . LEU A 1 233 ? 24.172 1.844 -34.893 1.00 12.67 299 LEU A O 1
ATOM 2464 N N . ALA A 1 234 ? 25.502 3.482 -34.116 1.00 11.13 300 ALA A N 1
ATOM 2465 C CA . ALA A 1 234 ? 26.076 3.753 -35.430 1.00 12.68 300 ALA A CA 1
ATOM 2466 C C . ALA A 1 234 ? 26.872 2.563 -35.939 1.00 15.41 300 ALA A C 1
ATOM 2467 O O . ALA A 1 234 ? 26.849 2.258 -37.135 1.00 15.02 300 ALA A O 1
ATOM 2474 N N . GLY A 1 235 ? 27.577 1.871 -35.043 1.00 13.43 301 GLY A N 1
ATOM 2475 C CA . GLY A 1 235 ? 28.338 0.696 -35.464 1.00 15.72 301 GLY A CA 1
ATOM 2476 C C . GLY A 1 235 ? 27.454 -0.379 -36.059 1.00 17.48 301 GLY A C 1
ATOM 2477 O O . GLY A 1 235 ? 27.820 -1.034 -37.045 1.00 21.44 301 GLY A O 1
ATOM 2481 N N . ARG A 1 236 ? 26.273 -0.569 -35.483 1.00 14.45 302 ARG A N 1
ATOM 2482 C CA . ARG A 1 236 ? 25.334 -1.592 -35.910 1.00 16.07 302 ARG A CA 1
ATOM 2483 C C . ARG A 1 236 ? 24.441 -1.121 -37.052 1.00 18.37 302 ARG A C 1
ATOM 2484 O O . ARG A 1 236 ? 24.162 -1.888 -37.982 1.00 19.03 302 ARG A O 1
ATOM 2505 N N . PHE A 1 237 ? 23.981 0.131 -37.008 1.00 14.28 303 PHE A N 1
ATOM 2506 C CA . PHE A 1 237 ? 22.945 0.597 -37.906 1.00 14.03 303 PHE A CA 1
ATOM 2507 C C . PHE A 1 237 ? 23.421 1.622 -38.922 1.00 13.10 303 PHE A C 1
ATOM 2508 O O . PHE A 1 237 ? 22.629 2.028 -39.789 1.00 13.75 303 PHE A O 1
ATOM 2525 N N . GLY A 1 238 ? 24.658 2.079 -38.814 1.00 12.15 304 GLY A N 1
ATOM 2526 C CA . GLY A 1 238 ? 25.210 3.025 -39.755 1.00 12.53 304 GLY A CA 1
ATOM 2527 C C . GLY A 1 238 ? 25.276 4.441 -39.236 1.00 11.73 304 GLY A C 1
ATOM 2528 O O . GLY A 1 238 ? 24.572 4.815 -38.300 1.00 12.57 304 GLY A O 1
ATOM 2532 N N . PRO A 1 239 ? 26.118 5.272 -39.859 1.00 11.51 305 PRO A N 1
ATOM 2533 C CA . PRO A 1 239 ? 26.371 6.615 -39.318 1.00 11.79 305 PRO A CA 1
ATOM 2534 C C . PRO A 1 239 ? 25.175 7.547 -39.383 1.00 10.29 305 PRO A C 1
ATOM 2535 O O . PRO A 1 239 ? 25.165 8.557 -38.669 1.00 11.09 305 PRO A O 1
ATOM 2546 N N . SER A 1 240 ? 24.178 7.275 -40.222 1.00 11.31 306 SER A N 1
ATOM 2547 C CA . SER A 1 240 ? 23.062 8.204 -40.329 1.00 11.54 306 SER A CA 1
ATOM 2548 C C . SER A 1 240 ? 22.180 8.209 -39.088 1.00 11.08 306 SER A C 1
ATOM 2549 O O . SER A 1 240 ? 21.327 9.092 -38.968 1.00 10.70 306 SER A O 1
ATOM 2557 N N . VAL A 1 241 ? 22.393 7.299 -38.137 1.00 11.35 307 VAL A N 1
ATOM 2558 C CA . VAL A 1 241 ? 21.632 7.395 -36.893 1.00 10.97 307 VAL A CA 1
ATOM 2559 C C . VAL A 1 241 ? 21.884 8.720 -36.187 1.00 13.11 307 VAL A C 1
ATOM 2560 O O . VAL A 1 241 ? 21.052 9.149 -35.384 1.00 12.17 307 VAL A O 1
ATOM 2573 N N . ARG A 1 242 ? 23.027 9.366 -36.428 1.00 13.03 308 ARG A N 1
ATOM 2574 C CA . ARG A 1 242 ? 23.339 10.650 -35.811 1.00 12.30 308 ARG A CA 1
ATOM 2575 C C . ARG A 1 242 ? 22.799 11.847 -36.573 1.00 15.29 308 ARG A C 1
ATOM 2576 O O . ARG A 1 242 ? 22.929 12.972 -36.083 1.00 14.97 308 ARG A O 1
ATOM 2597 N N . ARG A 1 243 ? 22.235 11.646 -37.763 1.00 12.66 309 ARG A N 1
ATOM 2598 C CA . ARG A 1 243 ? 21.825 12.750 -38.617 1.00 13.87 309 ARG A CA 1
ATOM 2599 C C . ARG A 1 243 ? 20.367 12.700 -39.037 1.00 15.78 309 ARG A C 1
ATOM 2600 O O . ARG A 1 243 ? 19.858 13.709 -39.539 1.00 20.61 309 ARG A O 1
ATOM 2621 N N . ASP A 1 244 ? 19.678 11.585 -38.839 1.00 13.35 310 ASP A N 1
ATOM 2622 C CA . ASP A 1 244 ? 18.277 11.411 -39.224 1.00 11.99 310 ASP A CA 1
ATOM 2623 C C . ASP A 1 244 ? 17.498 11.120 -37.954 1.00 13.24 310 ASP A C 1
ATOM 2624 O O . ASP A 1 244 ? 17.569 9.992 -37.433 1.00 12.92 310 ASP A O 1
ATOM 2633 N N . PRO A 1 245 ? 16.751 12.093 -37.401 1.00 11.46 311 PRO A N 1
ATOM 2634 C CA . PRO A 1 245 ? 16.105 11.845 -36.101 1.00 13.99 311 PRO A CA 1
ATOM 2635 C C . PRO A 1 245 ? 15.178 10.646 -36.114 1.00 14.51 311 PRO A C 1
ATOM 2636 O O . PRO A 1 245 ? 15.110 9.905 -35.124 1.00 13.58 311 PRO A O 1
ATOM 2647 N N . GLU A 1 246 ? 14.420 10.442 -37.194 1.00 14.60 312 GLU A N 1
ATOM 2648 C CA . GLU A 1 246 ? 13.463 9.341 -37.197 1.00 15.68 312 GLU A CA 1
ATOM 2649 C C . GLU A 1 246 ? 14.167 7.995 -37.327 1.00 14.83 312 GLU A C 1
ATOM 2650 O O . GLU A 1 246 ? 13.709 7.009 -36.746 1.00 15.54 312 GLU A O 1
ATOM 2662 N N . ARG A 1 247 ? 15.300 7.943 -38.022 1.00 12.14 313 ARG A N 1
ATOM 2663 C CA . ARG A 1 247 ? 16.093 6.718 -38.058 1.00 14.39 313 ARG A CA 1
ATOM 2664 C C . ARG A 1 247 ? 16.609 6.365 -36.660 1.00 12.75 313 ARG A C 1
ATOM 2665 O O . ARG A 1 247 ? 16.566 5.196 -36.237 1.00 13.41 313 ARG A O 1
ATOM 2686 N N . MET A 1 248 ? 17.085 7.359 -35.920 1.00 11.82 314 MET A N 1
ATOM 2687 C CA . MET A 1 248 ? 17.521 7.099 -34.549 1.00 11.10 314 MET A CA 1
ATOM 2688 C C . MET A 1 248 ? 16.399 6.468 -33.736 1.00 12.25 314 MET A C 1
ATOM 2689 O O . MET A 1 248 ? 16.606 5.471 -33.035 1.00 11.63 314 MET A O 1
ATOM 2703 N N . VAL A 1 249 ? 15.199 7.042 -33.802 1.00 12.76 315 VAL A N 1
ATOM 2704 C CA . VAL A 1 249 ? 14.094 6.496 -33.012 1.00 12.38 315 VAL A CA 1
ATOM 2705 C C . VAL A 1 249 ? 13.764 5.082 -33.472 1.00 12.20 315 VAL A C 1
ATOM 2706 O O . VAL A 1 249 ? 13.502 4.186 -32.654 1.00 12.73 315 VAL A O 1
ATOM 2719 N N . ARG A 1 250 ? 13.782 4.847 -34.783 1.00 12.52 316 ARG A N 1
ATOM 2720 C CA . ARG A 1 250 ? 13.449 3.528 -35.288 1.00 11.70 316 ARG A CA 1
ATOM 2721 C C . ARG A 1 250 ? 14.445 2.484 -34.808 1.00 11.24 316 ARG A C 1
ATOM 2722 O O . ARG A 1 250 ? 14.049 1.383 -34.436 1.00 15.33 316 ARG A O 1
ATOM 2743 N N . VAL A 1 251 ? 15.738 2.801 -34.803 1.00 12.49 317 VAL A N 1
ATOM 2744 C CA . VAL A 1 251 ? 16.687 1.749 -34.440 1.00 13.60 317 VAL A CA 1
ATOM 2745 C C . VAL A 1 251 ? 16.740 1.560 -32.927 1.00 12.64 317 VAL A C 1
ATOM 2746 O O . VAL A 1 251 ? 17.004 0.447 -32.463 1.00 13.03 317 VAL A O 1
ATOM 2759 N N . LEU A 1 252 ? 16.456 2.603 -32.136 1.00 10.36 318 LEU A N 1
ATOM 2760 C CA . LEU A 1 252 ? 16.226 2.408 -30.701 1.00 11.22 318 LEU A CA 1
ATOM 2761 C C . LEU A 1 252 ? 15.108 1.404 -30.484 1.00 13.49 318 LEU A C 1
ATOM 2762 O O . LEU A 1 252 ? 15.216 0.496 -29.653 1.00 11.66 318 LEU A O 1
ATOM 2778 N N . GLY A 1 253 ? 14.032 1.543 -31.262 1.00 11.96 319 GLY A N 1
ATOM 2779 C CA . GLY A 1 253 ? 12.930 0.602 -31.184 1.00 14.17 319 GLY A CA 1
ATOM 2780 C C . GLY A 1 253 ? 13.279 -0.814 -31.605 1.00 13.27 319 GLY A C 1
ATOM 2781 O O . GLY A 1 253 ? 12.829 -1.773 -30.976 1.00 13.14 319 GLY A O 1
ATOM 2785 N N . GLU A 1 254 ? 14.057 -0.978 -32.685 1.00 13.03 320 GLU A N 1
ATOM 2786 C CA . GLU A 1 254 ? 14.472 -2.320 -33.088 1.00 13.09 320 GLU A CA 1
ATOM 2787 C C . GLU A 1 254 ? 15.262 -3.000 -31.983 1.00 13.69 320 GLU A C 1
ATOM 2788 O O . GLU A 1 254 ? 15.062 -4.185 -31.705 1.00 13.46 320 GLU A O 1
ATOM 2800 N N . ALA A 1 255 ? 16.194 -2.267 -31.369 1.00 12.33 321 ALA A N 1
ATOM 2801 C CA . ALA A 1 255 ? 17.007 -2.836 -30.303 1.00 10.94 321 ALA A CA 1
ATOM 2802 C C . ALA A 1 255 ? 16.141 -3.189 -29.112 1.00 11.21 321 ALA A C 1
ATOM 2803 O O . ALA A 1 255 ? 16.276 -4.266 -28.522 1.00 10.41 321 ALA A O 1
ATOM 2810 N N . MET A 1 256 ? 15.224 -2.298 -28.767 1.00 11.42 322 MET A N 1
ATOM 2811 C CA . MET A 1 256 ? 14.373 -2.548 -27.605 1.00 11.25 322 MET A CA 1
ATOM 2812 C C . MET A 1 256 ? 13.463 -3.747 -27.827 1.00 11.66 322 MET A C 1
ATOM 2813 O O . MET A 1 256 ? 13.241 -4.544 -26.915 1.00 11.88 322 MET A O 1
ATOM 2827 N N . GLN A 1 257 ? 12.886 -3.863 -29.027 1.00 10.88 323 GLN A N 1
ATOM 2828 C CA . GLN A 1 257 ? 12.069 -5.020 -29.359 1.00 12.20 323 GLN A CA 1
ATOM 2829 C C . GLN A 1 257 ? 12.840 -6.316 -29.136 1.00 13.20 323 GLN A C 1
ATOM 2830 O O . GLN A 1 257 ? 12.320 -7.267 -28.547 1.00 13.52 323 GLN A O 1
ATOM 2844 N N . ALA A 1 258 ? 14.104 -6.365 -29.556 1.00 11.60 324 ALA A N 1
ATOM 2845 C CA . ALA A 1 258 ? 14.893 -7.571 -29.349 1.00 12.15 324 ALA A CA 1
ATOM 2846 C C . ALA A 1 258 ? 15.072 -7.870 -27.869 1.00 12.26 324 ALA A C 1
ATOM 2847 O O . ALA A 1 258 ? 14.997 -9.027 -27.452 1.00 13.49 324 ALA A O 1
ATOM 2854 N N . TYR A 1 259 ? 15.346 -6.842 -27.055 1.00 10.87 325 TYR A N 1
ATOM 2855 C CA . TYR A 1 259 ? 15.521 -7.092 -25.629 1.00 9.14 325 TYR A CA 1
ATOM 2856 C C . TYR A 1 259 ? 14.225 -7.582 -25.005 1.00 10.70 325 TYR A C 1
ATOM 2857 O O . TYR A 1 259 ? 14.210 -8.585 -24.279 1.00 12.39 325 TYR A O 1
ATOM 2875 N N . LEU A 1 260 ? 13.123 -6.890 -25.282 1.00 10.89 326 LEU A N 1
ATOM 2876 C CA . LEU A 1 260 ? 11.877 -7.258 -24.634 1.00 9.89 326 LEU A CA 1
ATOM 2877 C C . LEU A 1 260 ? 11.312 -8.569 -25.147 1.00 13.45 326 LEU A C 1
ATOM 2878 O O . LEU A 1 260 ? 10.447 -9.143 -24.483 1.00 12.12 326 LEU A O 1
ATOM 2894 N N . GLN A 1 261 ? 11.773 -9.068 -26.292 1.00 12.12 327 GLN A N 1
ATOM 2895 C CA . GLN A 1 261 ? 11.330 -10.376 -26.770 1.00 13.33 327 GLN A CA 1
ATOM 2896 C C . GLN A 1 261 ? 12.282 -11.501 -26.375 1.00 13.93 327 GLN A C 1
ATOM 2897 O O . GLN A 1 261 ? 12.001 -12.666 -26.680 1.00 14.91 327 GLN A O 1
ATOM 2911 N N . SER A 1 262 ? 13.376 -11.201 -25.682 1.00 12.25 328 SER A N 1
ATOM 2912 C CA . SER A 1 262 ? 14.320 -12.239 -25.312 1.00 16.16 328 SER A CA 1
ATOM 2913 C C . SER A 1 262 ? 13.710 -13.137 -24.240 1.00 15.00 328 SER A C 1
ATOM 2914 O O . SER A 1 262 ? 12.799 -12.756 -23.497 1.00 15.56 328 SER A O 1
ATOM 2922 N N . ASP A 1 263 ? 14.231 -14.363 -24.161 1.00 16.27 329 ASP A N 1
ATOM 2923 C CA . ASP A 1 263 ? 13.615 -15.348 -23.286 1.00 14.00 329 ASP A CA 1
ATOM 2924 C C . ASP A 1 263 ? 13.680 -14.936 -21.822 1.00 14.23 329 ASP A C 1
ATOM 2925 O O . ASP A 1 263 ? 12.796 -15.305 -21.039 1.00 16.37 329 ASP A O 1
ATOM 2934 N N . GLU A 1 264 ? 14.706 -14.186 -21.415 1.00 15.16 330 GLU A N 1
ATOM 2935 C CA . GLU A 1 264 ? 14.766 -13.824 -20.011 1.00 17.41 330 GLU A CA 1
ATOM 2936 C C . GLU A 1 264 ? 13.643 -12.879 -19.623 1.00 19.07 330 GLU A C 1
ATOM 2937 O O . GLU A 1 264 ? 13.376 -12.710 -18.432 1.00 16.90 330 GLU A O 1
ATOM 2949 N N . MET A 1 265 ? 12.960 -12.298 -20.599 1.00 13.95 331 MET A N 1
ATOM 2950 C CA . MET A 1 265 ? 11.827 -11.425 -20.321 1.00 13.42 331 MET A CA 1
ATOM 2951 C C . MET A 1 265 ? 10.495 -12.175 -20.322 1.00 13.07 331 MET A C 1
ATOM 2952 O O . MET A 1 265 ? 9.435 -11.532 -20.305 1.00 12.98 331 MET A O 1
ATOM 2966 N N . ALA A 1 266 ? 10.540 -13.514 -20.299 1.00 14.60 332 ALA A N 1
ATOM 2967 C CA . ALA A 1 266 ? 9.354 -14.366 -20.147 1.00 15.01 332 ALA A CA 1
ATOM 2968 C C . ALA A 1 266 ? 9.772 -15.628 -19.389 1.00 15.25 332 ALA A C 1
ATOM 2969 O O . ALA A 1 266 ? 9.859 -16.725 -19.959 1.00 16.09 332 ALA A O 1
ATOM 2976 N N . PRO A 1 267 ? 10.019 -15.506 -18.075 1.00 14.57 333 PRO A N 1
ATOM 2977 C CA A PRO A 1 267 ? 10.667 -16.612 -17.341 0.53 13.74 333 PRO A CA 1
ATOM 2978 C CA B PRO A 1 267 ? 10.669 -16.615 -17.349 0.47 13.75 333 PRO A CA 1
ATOM 2979 C C . PRO A 1 267 ? 9.778 -17.813 -17.059 1.00 12.54 333 PRO A C 1
ATOM 2980 O O . PRO A 1 267 ? 10.292 -18.944 -17.021 1.00 16.95 333 PRO A O 1
ATOM 3001 N N . PHE A 1 268 ? 8.482 -17.619 -16.795 1.00 12.05 334 PHE A N 1
ATOM 3002 C CA . PHE A 1 268 ? 7.580 -18.715 -16.427 1.00 13.38 334 PHE A CA 1
ATOM 3003 C C . PHE A 1 268 ? 8.158 -19.539 -15.272 1.00 13.91 334 PHE A C 1
ATOM 3004 O O . PHE A 1 268 ? 8.322 -20.758 -15.362 1.00 15.36 334 PHE A O 1
ATOM 3021 N N . SER A 1 269 ? 8.461 -18.841 -14.171 1.00 12.69 335 SER A N 1
ATOM 3022 C CA . SER A 1 269 ? 9.143 -19.447 -13.028 1.00 12.31 335 SER A CA 1
ATOM 3023 C C . SER A 1 269 ? 8.308 -19.374 -11.755 1.00 14.47 335 SER A C 1
ATOM 3024 O O . SER A 1 269 ? 8.858 -19.499 -10.659 1.00 16.95 335 SER A O 1
ATOM 3032 N N . SER A 1 270 ? 6.996 -19.225 -11.871 1.00 12.94 336 SER A N 1
ATOM 3033 C CA . SER A 1 270 ? 6.148 -19.079 -10.700 1.00 13.96 336 SER A CA 1
ATOM 3034 C C . SER A 1 270 ? 5.755 -20.445 -10.150 1.00 18.07 336 SER A C 1
ATOM 3035 O O . SER A 1 270 ? 5.935 -21.480 -10.799 1.00 14.64 336 SER A O 1
ATOM 3043 N N . ARG A 1 271 ? 5.171 -20.431 -8.949 1.00 14.32 337 ARG A N 1
ATOM 3044 C CA . ARG A 1 271 ? 4.632 -21.673 -8.388 1.00 13.08 337 ARG A CA 1
ATOM 3045 C C . ARG A 1 271 ? 3.451 -22.182 -9.208 1.00 15.82 337 ARG A C 1
ATOM 3046 O O . ARG A 1 271 ? 3.280 -23.398 -9.341 1.00 16.51 337 ARG A O 1
ATOM 3067 N N . TYR A 1 272 ? 2.660 -21.286 -9.814 1.00 13.61 338 TYR A N 1
ATOM 3068 C CA . TYR A 1 272 ? 1.641 -21.744 -10.747 1.00 16.17 338 TYR A CA 1
ATOM 3069 C C . TYR A 1 272 ? 2.273 -22.493 -11.921 1.00 14.17 338 TYR A C 1
ATOM 3070 O O . TYR A 1 272 ? 1.746 -23.530 -12.357 1.00 16.69 338 TYR A O 1
ATOM 3088 N N . ASP A 1 273 ? 3.401 -21.996 -12.442 1.00 16.71 339 ASP A N 1
ATOM 3089 C CA . ASP A 1 273 ? 4.082 -22.684 -13.544 1.00 14.03 339 ASP A CA 1
ATOM 3090 C C . ASP A 1 273 ? 4.615 -24.044 -13.104 1.00 19.72 339 ASP A C 1
ATOM 3091 O O . ASP A 1 273 ? 4.605 -25.003 -13.882 1.00 21.25 339 ASP A O 1
ATOM 3100 N N . ALA A 1 274 ? 5.067 -24.156 -11.858 1.00 16.90 340 ALA A N 1
ATOM 3101 C CA . ALA A 1 274 ? 5.522 -25.455 -11.369 1.00 19.18 340 ALA A CA 1
ATOM 3102 C C . ALA A 1 274 ? 4.357 -26.419 -11.207 1.00 20.34 340 ALA A C 1
ATOM 3103 O O . ALA A 1 274 ? 4.531 -27.637 -11.354 1.00 26.37 340 ALA A O 1
ATOM 3110 N N . TYR A 1 275 ? 3.172 -25.897 -10.893 1.00 17.08 341 TYR A N 1
ATOM 3111 C CA . TYR A 1 275 ? 1.963 -26.709 -10.823 1.00 17.83 341 TYR A CA 1
ATOM 3112 C C . TYR A 1 275 ? 1.526 -27.175 -12.210 1.00 28.47 341 TYR A C 1
ATOM 3113 O O . TYR A 1 275 ? 1.049 -28.305 -12.365 1.00 27.40 341 TYR A O 1
ATOM 3131 N N . VAL A 1 276 ? 1.687 -26.319 -13.229 1.00 25.09 342 VAL A N 1
ATOM 3132 C CA . VAL A 1 276 ? 1.309 -26.680 -14.596 1.00 30.65 342 VAL A CA 1
ATOM 3133 C C . VAL A 1 276 ? 2.291 -27.684 -15.181 1.00 29.33 342 VAL A C 1
ATOM 3134 O O . VAL A 1 276 ? 1.893 -28.624 -15.877 1.00 36.15 342 VAL A O 1
ATOM 3147 N N . THR A 1 277 ? 3.588 -27.492 -14.940 1.00 33.59 343 THR A N 1
ATOM 3148 C CA . THR A 1 277 ? 4.591 -28.364 -15.538 1.00 34.46 343 THR A CA 1
ATOM 3149 C C . THR A 1 277 ? 4.983 -29.490 -14.587 1.00 39.87 343 THR A C 1
ATOM 3150 O O . THR A 1 277 ? 4.475 -30.607 -14.715 1.00 48.35 343 THR A O 1
ATOM 3161 N N . LYS A 1 278 ? 5.866 -29.207 -13.618 1.00 45.48 344 LYS A N 1
ATOM 3162 C CA . LYS A 1 278 ? 6.448 -30.217 -12.721 1.00 37.24 344 LYS A CA 1
ATOM 3163 C C . LYS A 1 278 ? 5.414 -30.875 -11.771 1.00 33.83 344 LYS A C 1
ATOM 3164 O O . LYS A 1 278 ? 5.804 -31.698 -10.912 1.00 34.24 344 LYS A O 1
ATOM 3170 N N . ARG A 1 279 ? 4.120 -30.587 -11.881 1.00 30.51 345 ARG A N 1
ATOM 3171 C CA . ARG A 1 279 ? 3.123 -31.158 -10.973 1.00 37.81 345 ARG A CA 1
ATOM 3172 C C . ARG A 1 279 ? 3.472 -30.899 -9.501 1.00 39.25 345 ARG A C 1
ATOM 3173 O O . ARG A 1 279 ? 3.061 -31.651 -8.609 1.00 32.79 345 ARG A O 1
ATOM 3177 N N . ALA A 1 280 ? 4.229 -29.834 -9.227 1.00 26.70 346 ALA A N 1
ATOM 3178 C CA . ALA A 1 280 ? 4.477 -29.414 -7.845 1.00 28.22 346 ALA A CA 1
ATOM 3179 C C . ALA A 1 280 ? 3.199 -28.803 -7.290 1.00 26.26 346 ALA A C 1
ATOM 3180 O O . ALA A 1 280 ? 2.706 -27.827 -7.864 1.00 22.78 346 ALA A O 1
ATOM 3187 N N . PRO A 1 281 ? 2.615 -29.334 -6.217 1.00 19.04 347 PRO A N 1
ATOM 3188 C CA . PRO A 1 281 ? 1.239 -28.956 -5.878 1.00 20.88 347 PRO A CA 1
ATOM 3189 C C . PRO A 1 281 ? 1.126 -27.558 -5.292 1.00 15.80 347 PRO A C 1
ATOM 3190 O O . PRO A 1 281 ? 2.044 -27.047 -4.648 1.00 22.16 347 PRO A O 1
ATOM 3201 N N . LEU A 1 282 ? -0.045 -26.967 -5.480 1.00 17.60 348 LEU A N 1
ATOM 3202 C CA . LEU A 1 282 ? -0.444 -25.761 -4.773 1.00 16.81 348 LEU A CA 1
ATOM 3203 C C . LEU A 1 282 ? -1.159 -26.141 -3.482 1.00 18.77 348 LEU A C 1
ATOM 3204 O O . LEU A 1 282 ? -1.519 -27.306 -3.261 1.00 20.87 348 LEU A O 1
ATOM 3220 N N . THR A 1 283 ? -1.415 -25.142 -2.641 1.00 12.82 349 THR A N 1
ATOM 3221 C CA . THR A 1 283 ? -2.112 -25.407 -1.389 1.00 14.46 349 THR A CA 1
ATOM 3222 C C . THR A 1 283 ? -3.603 -25.594 -1.636 1.00 14.80 349 THR A C 1
ATOM 3223 O O . THR A 1 283 ? -4.142 -25.135 -2.647 1.00 14.69 349 THR A O 1
ATOM 3234 N N . PRO A 1 284 ? -4.304 -26.255 -0.720 1.00 17.37 350 PRO A N 1
ATOM 3235 C CA . PRO A 1 284 ? -5.761 -26.342 -0.864 1.00 15.55 350 PRO A CA 1
ATOM 3236 C C . PRO A 1 284 ? -6.429 -24.987 -1.077 1.00 17.03 350 PRO A C 1
ATOM 3237 O O . PRO A 1 284 ? -7.316 -24.877 -1.935 1.00 15.27 350 PRO A O 1
ATOM 3248 N N . GLN A 1 285 ? -6.030 -23.957 -0.327 1.00 15.37 351 GLN A N 1
ATOM 3249 C CA . GLN A 1 285 ? -6.614 -22.634 -0.526 1.00 13.97 351 GLN A CA 1
ATOM 3250 C C . GLN A 1 285 ? -6.335 -22.115 -1.925 1.00 13.69 351 GLN A C 1
ATOM 3251 O O . GLN A 1 285 ? -7.224 -21.537 -2.560 1.00 12.85 351 GLN A O 1
ATOM 3265 N N . GLU A 1 286 ? -5.096 -22.253 -2.397 1.00 12.27 352 GLU A N 1
ATOM 3266 C CA . GLU A 1 286 ? -4.763 -21.796 -3.754 1.00 12.01 352 GLU A CA 1
ATOM 3267 C C . GLU A 1 286 ? -5.607 -22.524 -4.794 1.00 12.90 352 GLU A C 1
ATOM 3268 O O . GLU A 1 286 ? -6.087 -21.915 -5.765 1.00 12.44 352 GLU A O 1
ATOM 3280 N N . MET A 1 287 ? -5.834 -23.825 -4.593 1.00 13.59 353 MET A N 1
ATOM 3281 C CA . MET A 1 287 ? -6.710 -24.571 -5.491 1.00 13.13 353 MET A CA 1
ATOM 3282 C C . MET A 1 287 ? -8.160 -24.089 -5.399 1.00 13.50 353 MET A C 1
ATOM 3283 O O . MET A 1 287 ? -8.857 -24.041 -6.423 1.00 15.21 353 MET A O 1
ATOM 3297 N N . ARG A 1 288 ? -8.648 -23.722 -4.210 1.00 12.14 354 ARG A N 1
ATOM 3298 C CA . ARG A 1 288 ? -9.990 -23.135 -4.142 1.00 12.48 354 ARG A CA 1
ATOM 3299 C C . ARG A 1 288 ? -10.051 -21.855 -4.951 1.00 16.49 354 ARG A C 1
ATOM 3300 O O . ARG A 1 288 ? -11.045 -21.585 -5.637 1.00 14.01 354 ARG A O 1
ATOM 3321 N N . GLY A 1 289 ? -9.020 -21.023 -4.835 1.00 14.61 355 GLY A N 1
ATOM 3322 C CA . GLY A 1 289 ? -9.004 -19.779 -5.592 1.00 12.53 355 GLY A CA 1
ATOM 3323 C C . GLY A 1 289 ? -8.958 -19.999 -7.091 1.00 12.73 355 GLY A C 1
ATOM 3324 O O . GLY A 1 289 ? -9.612 -19.279 -7.847 1.00 12.14 355 GLY A O 1
ATOM 3328 N N . LEU A 1 290 ? -8.164 -20.973 -7.544 1.00 12.42 356 LEU A N 1
ATOM 3329 C CA . LEU A 1 290 ? -8.121 -21.322 -8.959 1.00 13.82 356 LEU A CA 1
ATOM 3330 C C . LEU A 1 290 ? -9.500 -21.753 -9.434 1.00 14.24 356 LEU A C 1
ATOM 3331 O O . LEU A 1 290 ? -9.953 -21.349 -10.508 1.00 13.07 356 LEU A O 1
ATOM 3347 N N . ALA A 1 291 ? -10.203 -22.542 -8.624 1.00 14.96 357 ALA A N 1
ATOM 3348 C CA . ALA A 1 291 ? -11.540 -22.961 -9.034 1.00 13.89 357 ALA A CA 1
ATOM 3349 C C . ALA A 1 291 ? -12.507 -21.780 -9.079 1.00 14.89 357 ALA A C 1
ATOM 3350 O O . ALA A 1 291 ? -13.345 -21.701 -9.986 1.00 15.48 357 ALA A O 1
ATOM 3357 N N . LEU A 1 292 ? -12.417 -20.848 -8.120 1.00 12.67 358 LEU A N 1
ATOM 3358 C CA . LEU A 1 292 ? -13.252 -19.646 -8.174 1.00 11.95 358 LEU A CA 1
ATOM 3359 C C . LEU A 1 292 ? -12.936 -18.817 -9.412 1.00 13.59 358 LEU A C 1
ATOM 3360 O O . LEU A 1 292 ? -13.834 -18.228 -10.027 1.00 10.51 358 LEU A O 1
ATOM 3376 N N . PHE A 1 293 ? -11.651 -18.723 -9.741 1.00 13.30 359 PHE A N 1
ATOM 3377 C CA . PHE A 1 293 ? -11.170 -17.956 -10.886 1.00 13.00 359 PHE A CA 1
ATOM 3378 C C . PHE A 1 293 ? -11.788 -18.433 -12.183 1.00 12.74 359 PHE A C 1
ATOM 3379 O O . PHE A 1 293 ? -12.032 -17.619 -13.085 1.00 12.04 359 PHE A O 1
ATOM 3396 N N . ARG A 1 294 ? -12.053 -19.741 -12.286 1.00 10.77 360 ARG A N 1
ATOM 3397 C CA . ARG A 1 294 ? -12.590 -20.376 -13.481 1.00 14.23 360 ARG A CA 1
ATOM 3398 C C . ARG A 1 294 ? -14.073 -20.693 -13.364 1.00 13.09 360 ARG A C 1
ATOM 3399 O O . ARG A 1 294 ? -14.618 -21.367 -14.249 1.00 17.22 360 ARG A O 1
ATOM 3420 N N . ASN A 1 295 ? -14.723 -20.260 -12.290 1.00 13.93 361 ASN A N 1
ATOM 3421 C CA . ASN A 1 295 ? -16.125 -20.570 -12.042 1.00 13.83 361 ASN A CA 1
ATOM 3422 C C . ASN A 1 295 ? -16.970 -19.454 -12.644 1.00 13.71 361 ASN A C 1
ATOM 3423 O O . ASN A 1 295 ? -16.908 -18.309 -12.156 1.00 15.59 361 ASN A O 1
ATOM 3434 N N . PRO A 1 296 ? -17.761 -19.718 -13.687 1.00 12.38 362 PRO A N 1
ATOM 3435 C CA . PRO A 1 296 ? -18.493 -18.625 -14.346 1.00 13.84 362 PRO A CA 1
ATOM 3436 C C . PRO A 1 296 ? -19.568 -18.004 -13.483 1.00 13.28 362 PRO A C 1
ATOM 3437 O O . PRO A 1 296 ? -20.080 -16.928 -13.814 1.00 15.29 362 PRO A O 1
ATOM 3448 N N . ASP A 1 297 ? -19.950 -18.653 -12.388 1.00 14.89 363 ASP A N 1
ATOM 3449 C CA . ASP A 1 297 ? -20.987 -18.150 -11.511 1.00 15.68 363 ASP A CA 1
ATOM 3450 C C . ASP A 1 297 ? -20.447 -17.469 -10.258 1.00 12.37 363 ASP A C 1
ATOM 3451 O O . ASP A 1 297 ? -21.228 -16.887 -9.503 1.00 15.75 363 ASP A O 1
ATOM 3460 N N . LYS A 1 298 ? -19.128 -17.480 -10.044 1.00 16.75 364 LYS A N 1
ATOM 3461 C CA . LYS A 1 298 ? -18.541 -16.782 -8.900 1.00 14.76 364 LYS A CA 1
ATOM 3462 C C . LYS A 1 298 ? -17.503 -15.762 -9.372 1.00 11.91 364 LYS A C 1
ATOM 3463 O O . LYS A 1 298 ? -17.866 -14.617 -9.641 1.00 15.51 364 LYS A O 1
ATOM 3482 N N . GLY A 1 299 ? -16.246 -16.168 -9.547 1.00 12.83 365 GLY A N 1
ATOM 3483 C CA . GLY A 1 299 ? -15.232 -15.209 -9.985 1.00 12.24 365 GLY A CA 1
ATOM 3484 C C . GLY A 1 299 ? -15.380 -14.817 -11.450 1.00 12.24 365 GLY A C 1
ATOM 3485 O O . GLY A 1 299 ? -15.294 -13.633 -11.807 1.00 11.31 365 GLY A O 1
ATOM 3489 N N . ASN A 1 300 ? -15.544 -15.811 -12.325 1.00 12.33 366 ASN A N 1
ATOM 3490 C CA . ASN A 1 300 ? -15.668 -15.616 -13.767 1.00 13.06 366 ASN A CA 1
ATOM 3491 C C . ASN A 1 300 ? -14.468 -14.876 -14.323 1.00 11.09 366 ASN A C 1
ATOM 3492 O O . ASN A 1 300 ? -14.543 -14.280 -15.402 1.00 11.11 366 ASN A O 1
ATOM 3503 N N . CYS A 1 301 ? -13.336 -14.948 -13.610 1.00 9.48 367 CYS A N 1
ATOM 3504 C CA . CYS A 1 301 ? -12.161 -14.172 -13.997 1.00 12.28 367 CYS A CA 1
ATOM 3505 C C . CYS A 1 301 ? -11.589 -14.651 -15.316 1.00 11.63 367 CYS A C 1
ATOM 3506 O O . CYS A 1 301 ? -11.093 -13.851 -16.123 1.00 11.83 367 CYS A O 1
ATOM 3513 N N . MET A 1 302 ? -11.670 -15.959 -15.560 1.00 10.59 368 MET A N 1
ATOM 3514 C CA . MET A 1 302 ? -11.096 -16.606 -16.723 1.00 10.85 368 MET A CA 1
ATOM 3515 C C . MET A 1 302 ? -11.750 -16.179 -18.027 1.00 12.17 368 MET A C 1
ATOM 3516 O O . MET A 1 302 ? -11.180 -16.432 -19.086 1.00 13.15 368 MET A O 1
ATOM 3530 N N . SER A 1 303 ? -12.937 -15.569 -17.970 1.00 11.80 369 SER A N 1
ATOM 3531 C CA . SER A 1 303 ? -13.605 -15.113 -19.184 1.00 12.66 369 SER A CA 1
ATOM 3532 C C . SER A 1 303 ? -12.862 -13.972 -19.847 1.00 13.43 369 SER A C 1
ATOM 3533 O O . SER A 1 303 ? -13.052 -13.738 -21.044 1.00 15.42 369 SER A O 1
ATOM 3541 N N . CYS A 1 304 ? -12.024 -13.253 -19.098 1.00 10.65 370 CYS A N 1
ATOM 3542 C CA . CYS A 1 304 ? -11.193 -12.187 -19.640 1.00 10.47 370 CYS A CA 1
ATOM 3543 C C . CYS A 1 304 ? -9.718 -12.465 -19.421 1.00 13.08 370 CYS A C 1
ATOM 3544 O O . CYS A 1 304 ? -8.914 -12.277 -20.332 1.00 12.61 370 CYS A O 1
ATOM 3551 N N . HIS A 1 305 ? -9.357 -12.890 -18.214 1.00 10.92 371 HIS A N 1
ATOM 3552 C CA . HIS A 1 305 ? -7.983 -13.244 -17.851 1.00 11.51 371 HIS A CA 1
ATOM 3553 C C . HIS A 1 305 ? -7.780 -14.732 -18.115 1.00 12.08 371 HIS A C 1
ATOM 3554 O O . HIS A 1 305 ? -7.788 -15.568 -17.205 1.00 13.34 371 HIS A O 1
ATOM 3568 N N . THR A 1 306 ? -7.554 -15.058 -19.380 1.00 12.60 372 THR A N 1
ATOM 3569 C CA . THR A 1 306 ? -7.684 -16.447 -19.813 1.00 14.14 372 THR A CA 1
ATOM 3570 C C . THR A 1 306 ? -6.493 -17.302 -19.391 1.00 16.06 372 THR A C 1
ATOM 3571 O O . THR A 1 306 ? -5.368 -16.824 -19.219 1.00 14.92 372 THR A O 1
ATOM 3582 N N . LEU A 1 307 ? -6.761 -18.597 -19.224 1.00 13.58 373 LEU A N 1
ATOM 3583 C CA . LEU A 1 307 ? -5.727 -19.537 -18.831 1.00 13.52 373 LEU A CA 1
ATOM 3584 C C . LEU A 1 307 ? -6.110 -20.923 -19.319 1.00 17.72 373 LEU A C 1
ATOM 3585 O O . LEU A 1 307 ? -7.281 -21.222 -19.566 1.00 16.69 373 LEU A O 1
ATOM 3601 N N . SER A 1 308 ? -5.082 -21.752 -19.453 1.00 18.77 374 SER A N 1
ATOM 3602 C CA . SER A 1 308 ? -5.221 -23.152 -19.846 1.00 25.71 374 SER A CA 1
ATOM 3603 C C . SER A 1 308 ? -4.034 -23.894 -19.256 1.00 37.99 374 SER A C 1
ATOM 3604 O O . SER A 1 308 ? -2.912 -23.752 -19.761 1.00 40.20 374 SER A O 1
ATOM 3612 N N . ASP A 1 309 ? -4.265 -24.666 -18.198 1.00 34.98 375 ASP A N 1
ATOM 3613 C CA . ASP A 1 309 ? -3.217 -25.543 -17.663 1.00 39.62 375 ASP A CA 1
ATOM 3614 C C . ASP A 1 309 ? -3.213 -26.860 -18.445 1.00 40.75 375 ASP A C 1
ATOM 3615 O O . ASP A 1 309 ? -3.631 -27.913 -17.968 1.00 43.27 375 ASP A O 1
ATOM 3624 N N . THR A 1 310 ? -2.719 -26.781 -19.684 1.00 41.78 376 THR A N 1
ATOM 3625 C CA . THR A 1 310 ? -2.664 -27.941 -20.564 1.00 41.62 376 THR A CA 1
ATOM 3626 C C . THR A 1 310 ? -1.326 -27.997 -21.289 1.00 49.09 376 THR A C 1
ATOM 3627 O O . THR A 1 310 ? -0.589 -27.008 -21.365 1.00 38.41 376 THR A O 1
ATOM 3638 N N . ALA A 1 311 ? -1.042 -29.182 -21.844 1.00 43.55 377 ALA A N 1
ATOM 3639 C CA . ALA A 1 311 ? 0.214 -29.486 -22.540 1.00 44.51 377 ALA A CA 1
ATOM 3640 C C . ALA A 1 311 ? 1.440 -29.182 -21.677 1.00 36.49 377 ALA A C 1
ATOM 3641 O O . ALA A 1 311 ? 2.563 -29.146 -22.183 1.00 40.44 377 ALA A O 1
ATOM 3648 N N . SER A 1 312 ? 1.250 -28.994 -20.367 1.00 35.51 378 SER A N 1
ATOM 3649 C CA . SER A 1 312 ? 2.312 -28.497 -19.501 1.00 37.81 378 SER A CA 1
ATOM 3650 C C . SER A 1 312 ? 3.037 -27.336 -20.174 1.00 42.65 378 SER A C 1
ATOM 3651 O O . SER A 1 312 ? 4.262 -27.218 -20.052 1.00 45.36 378 SER A O 1
ATOM 3659 N N . ARG A 1 313 ? 2.301 -26.486 -20.899 1.00 43.41 379 ARG A N 1
ATOM 3660 C CA . ARG A 1 313 ? 2.894 -25.348 -21.600 1.00 38.73 379 ARG A CA 1
ATOM 3661 C C . ARG A 1 313 ? 2.465 -24.050 -20.924 1.00 35.57 379 ARG A C 1
ATOM 3662 O O . ARG A 1 313 ? 1.349 -23.561 -21.159 1.00 30.50 379 ARG A O 1
ATOM 3671 N N . PRO A 1 314 ? 3.304 -23.466 -20.074 1.00 37.97 380 PRO A N 1
ATOM 3672 C CA . PRO A 1 314 ? 2.909 -22.243 -19.357 1.00 33.96 380 PRO A CA 1
ATOM 3673 C C . PRO A 1 314 ? 2.437 -21.086 -20.232 1.00 22.01 380 PRO A C 1
ATOM 3674 O O . PRO A 1 314 ? 1.648 -20.258 -19.748 1.00 20.33 380 PRO A O 1
ATOM 3685 N N . GLU A 1 315 ? 2.884 -20.967 -21.490 1.00 24.16 381 GLU A N 1
ATOM 3686 C CA . GLU A 1 315 ? 2.464 -19.801 -22.269 1.00 24.89 381 GLU A CA 1
ATOM 3687 C C . GLU A 1 315 ? 1.009 -19.850 -22.678 1.00 24.32 381 GLU A C 1
ATOM 3688 O O . GLU A 1 315 ? 0.513 -18.858 -23.209 1.00 25.59 381 GLU A O 1
ATOM 3700 N N . ARG A 1 316 ? 0.310 -20.967 -22.470 1.00 19.97 382 ARG A N 1
ATOM 3701 C CA A ARG A 1 316 ? -1.134 -20.942 -22.629 0.50 22.84 382 ARG A CA 1
ATOM 3702 C CA B ARG A 1 316 ? -1.137 -20.946 -22.620 0.50 22.84 382 ARG A CA 1
ATOM 3703 C C . ARG A 1 316 ? -1.832 -20.328 -21.419 1.00 23.01 382 ARG A C 1
ATOM 3704 O O . ARG A 1 316 ? -3.062 -20.308 -21.374 1.00 21.24 382 ARG A O 1
ATOM 3742 N N . SER A 1 317 ? -1.079 -19.815 -20.438 1.00 15.98 383 SER A N 1
ATOM 3743 C CA . SER A 1 317 ? -1.664 -19.159 -19.267 1.00 15.70 383 SER A CA 1
ATOM 3744 C C . SER A 1 317 ? -1.006 -17.796 -19.128 1.00 14.13 383 SER A C 1
ATOM 3745 O O . SER A 1 317 ? -0.104 -17.598 -18.313 1.00 13.94 383 SER A O 1
ATOM 3752 N N . LEU A 1 318 ? -1.492 -16.845 -19.921 1.00 12.19 384 LEU A N 1
ATOM 3753 C CA . LEU A 1 318 ? -1.014 -15.474 -19.823 1.00 11.69 384 LEU A CA 1
ATOM 3754 C C . LEU A 1 318 ? -1.968 -14.592 -19.034 1.00 12.31 384 LEU A C 1
ATOM 3755 O O . LEU A 1 318 ? -1.628 -13.438 -18.742 1.00 13.77 384 LEU A O 1
ATOM 3771 N N . PHE A 1 319 ? -3.137 -15.114 -18.647 1.00 10.84 385 PHE A N 1
ATOM 3772 C CA . PHE A 1 319 ? -4.087 -14.418 -17.784 1.00 9.77 385 PHE A CA 1
ATOM 3773 C C . PHE A 1 319 ? -4.627 -13.153 -18.439 1.00 11.76 385 PHE A C 1
ATOM 3774 O O . PHE A 1 319 ? -4.979 -12.174 -17.776 1.00 11.13 385 PHE A O 1
ATOM 3791 N N . THR A 1 320 ? -4.724 -13.212 -19.757 1.00 11.30 386 THR A N 1
ATOM 3792 C CA . THR A 1 320 ? -5.381 -12.221 -20.574 1.00 11.30 386 THR A CA 1
ATOM 3793 C C . THR A 1 320 ? -5.495 -12.794 -21.973 1.00 12.61 386 THR A C 1
ATOM 3794 O O . THR A 1 320 ? -4.640 -13.570 -22.411 1.00 13.38 386 THR A O 1
ATOM 3805 N N . ASP A 1 321 ? -6.563 -12.401 -22.654 1.00 14.05 387 ASP A N 1
ATOM 3806 C CA . ASP A 1 321 ? -6.710 -12.659 -24.076 1.00 14.67 387 ASP A CA 1
ATOM 3807 C C . ASP A 1 321 ? -6.276 -11.473 -24.924 1.00 17.53 387 ASP A C 1
ATOM 3808 O O . ASP A 1 321 ? -6.401 -11.521 -26.153 1.00 14.03 387 ASP A O 1
ATOM 3817 N N . PHE A 1 322 ? -5.716 -10.432 -24.293 1.00 10.82 388 PHE A N 1
ATOM 3818 C CA . PHE A 1 322 ? -5.316 -9.178 -24.939 1.00 11.83 388 PHE A CA 1
ATOM 3819 C C . PHE A 1 322 ? -6.479 -8.459 -25.592 1.00 10.24 388 PHE A C 1
ATOM 3820 O O . PHE A 1 322 ? -6.261 -7.583 -26.441 1.00 10.91 388 PHE A O 1
ATOM 3837 N N . GLY A 1 323 ? -7.694 -8.775 -25.148 1.00 11.09 389 GLY A N 1
ATOM 3838 C CA . GLY A 1 323 ? -8.878 -8.038 -25.521 1.00 12.01 389 GLY A CA 1
ATOM 3839 C C . GLY A 1 323 ? -9.097 -6.838 -24.630 1.00 10.99 389 GLY A C 1
ATOM 3840 O O . GLY A 1 323 ? -8.265 -6.488 -23.795 1.00 11.13 389 GLY A O 1
ATOM 3844 N N . TYR A 1 324 ? -10.243 -6.195 -24.834 1.00 10.26 390 TYR A N 1
ATOM 3845 C CA . TYR A 1 324 ? -10.598 -4.930 -24.196 1.00 9.21 390 TYR A CA 1
ATOM 3846 C C . TYR A 1 324 ? -11.944 -5.047 -23.504 1.00 11.80 390 TYR A C 1
ATOM 3847 O O . TYR A 1 324 ? -12.882 -5.648 -24.038 1.00 12.53 390 TYR A O 1
ATOM 3865 N N . ASP A 1 325 ? -12.045 -4.479 -22.307 1.00 9.61 391 ASP A N 1
ATOM 3866 C CA . ASP A 1 325 ? -13.336 -4.370 -21.656 1.00 10.03 391 ASP A CA 1
ATOM 3867 C C . ASP A 1 325 ? -13.381 -3.139 -20.767 1.00 11.30 391 ASP A C 1
ATOM 3868 O O . ASP A 1 325 ? -12.385 -2.446 -20.564 1.00 10.80 391 ASP A O 1
ATOM 3877 N N . ALA A 1 326 ? -14.580 -2.850 -20.279 1.00 11.90 392 ALA A N 1
ATOM 3878 C CA . ALA A 1 326 ? -14.898 -1.613 -19.577 1.00 10.91 392 ALA A CA 1
ATOM 3879 C C . ALA A 1 326 ? -15.441 -2.000 -18.211 1.00 12.13 392 ALA A C 1
ATOM 3880 O O . ALA A 1 326 ? -16.640 -2.256 -18.061 1.00 12.65 392 ALA A O 1
ATOM 3887 N N . ILE A 1 327 ? -14.570 -2.033 -17.199 1.00 11.17 393 ILE A N 1
ATOM 3888 C CA . ILE A 1 327 ? -15.012 -2.402 -15.848 1.00 10.74 393 ILE A CA 1
ATOM 3889 C C . ILE A 1 327 ? -15.165 -1.194 -14.925 1.00 10.23 393 ILE A C 1
ATOM 3890 O O . ILE A 1 327 ? -15.665 -1.356 -13.795 1.00 11.29 393 ILE A O 1
ATOM 3906 N N . ALA A 1 328 ? -14.770 0.011 -15.373 1.00 11.22 394 ALA A N 1
ATOM 3907 C CA . ALA A 1 328 ? -15.085 1.264 -14.681 1.00 10.12 394 ALA A CA 1
ATOM 3908 C C . ALA A 1 328 ? -14.550 1.296 -13.243 1.00 9.54 394 ALA A C 1
ATOM 3909 O O . ALA A 1 328 ? -15.278 1.556 -12.285 1.00 10.54 394 ALA A O 1
ATOM 3916 N N . VAL A 1 329 ? -13.251 1.079 -13.092 1.00 9.55 395 VAL A N 1
ATOM 3917 C CA . VAL A 1 329 ? -12.678 1.223 -11.750 1.00 8.39 395 VAL A CA 1
ATOM 3918 C C . VAL A 1 329 ? -12.836 2.660 -11.248 1.00 13.45 395 VAL A C 1
ATOM 3919 O O . VAL A 1 329 ? -13.011 3.606 -12.042 1.00 10.88 395 VAL A O 1
ATOM 3932 N N . PRO A 1 330 ? -12.805 2.869 -9.933 1.00 10.20 396 PRO A N 1
ATOM 3933 C CA . PRO A 1 330 ? -13.058 4.206 -9.385 1.00 9.31 396 PRO A CA 1
ATOM 3934 C C . PRO A 1 330 ? -12.031 5.233 -9.833 1.00 10.03 396 PRO A C 1
ATOM 3935 O O . PRO A 1 330 ? -10.870 4.918 -10.102 1.00 10.70 396 PRO A O 1
ATOM 3946 N N . ARG A 1 331 ? -12.486 6.485 -9.884 1.00 10.34 397 ARG A N 1
ATOM 3947 C CA . ARG A 1 331 ? -11.604 7.597 -10.205 1.00 9.65 397 ARG A CA 1
ATOM 3948 C C . ARG A 1 331 ? -10.497 7.731 -9.167 1.00 10.86 397 ARG A C 1
ATOM 3949 O O . ARG A 1 331 ? -10.734 7.666 -7.953 1.00 12.23 397 ARG A O 1
ATOM 3970 N N . ASN A 1 332 ? -9.277 7.943 -9.651 1.00 10.11 398 ASN A N 1
ATOM 3971 C CA . ASN A 1 332 ? -8.153 8.271 -8.781 1.00 10.24 398 ASN A CA 1
ATOM 3972 C C . ASN A 1 332 ? -8.125 9.786 -8.660 1.00 13.38 398 ASN A C 1
ATOM 3973 O O . ASN A 1 332 ? -7.656 10.481 -9.566 1.00 12.74 398 ASN A O 1
ATOM 3984 N N . ARG A 1 333 ? -8.655 10.296 -7.549 1.00 13.28 399 ARG A N 1
ATOM 3985 C CA . ARG A 1 333 ? -8.825 11.728 -7.403 1.00 13.09 399 ARG A CA 1
ATOM 3986 C C . ARG A 1 333 ? -7.504 12.446 -7.160 1.00 14.90 399 ARG A C 1
ATOM 3987 O O . ARG A 1 333 ? -7.479 13.690 -7.187 1.00 18.40 399 ARG A O 1
ATOM 4008 N N . ALA A 1 334 ? -6.422 11.708 -6.937 1.00 14.71 400 ALA A N 1
ATOM 4009 C CA . ALA A 1 334 ? -5.102 12.293 -6.753 1.00 13.09 400 ALA A CA 1
ATOM 4010 C C . ALA A 1 334 ? -4.297 12.383 -8.051 1.00 13.30 400 ALA A C 1
ATOM 4011 O O . ALA A 1 334 ? -3.174 12.909 -8.032 1.00 15.48 400 ALA A O 1
ATOM 4018 N N . LEU A 1 335 ? -4.813 11.890 -9.176 1.00 11.25 401 LEU A N 1
ATOM 4019 C CA . LEU A 1 335 ? -4.111 12.071 -10.439 1.00 11.46 401 LEU A CA 1
ATOM 4020 C C . LEU A 1 335 ? -4.222 13.516 -10.919 1.00 12.76 401 LEU A C 1
ATOM 4021 O O . LEU A 1 335 ? -5.323 14.066 -10.947 1.00 14.81 401 LEU A O 1
ATOM 4037 N N . PRO A 1 336 ? -3.118 14.143 -11.352 1.00 12.17 402 PRO A N 1
ATOM 4038 C CA . PRO A 1 336 ? -3.180 15.562 -11.745 1.00 15.71 402 PRO A CA 1
ATOM 4039 C C . PRO A 1 336 ? -4.238 15.891 -12.782 1.00 15.72 402 PRO A C 1
ATOM 4040 O O . PRO A 1 336 ? -4.968 16.882 -12.611 1.00 14.82 402 PRO A O 1
ATOM 4051 N N . ALA A 1 337 ? -4.387 15.076 -13.826 1.00 12.69 403 ALA A N 1
ATOM 4052 C CA . ALA A 1 337 ? -5.356 15.413 -14.869 1.00 12.20 403 ALA A CA 1
ATOM 4053 C C . ALA A 1 337 ? -6.776 15.412 -14.331 1.00 13.93 403 ALA A C 1
ATOM 4054 O O . ALA A 1 337 ? -7.634 16.110 -14.884 1.00 14.83 403 ALA A O 1
ATOM 4061 N N . ASN A 1 338 ? -7.032 14.685 -13.254 1.00 11.55 404 ASN A N 1
ATOM 4062 C CA . ASN A 1 338 ? -8.378 14.570 -12.730 1.00 11.99 404 ASN A CA 1
ATOM 4063 C C . ASN A 1 338 ? -8.777 15.768 -11.883 1.00 14.45 404 ASN A C 1
ATOM 4064 O O . ASN A 1 338 ? -9.922 15.818 -11.430 1.00 15.35 404 ASN A O 1
ATOM 4075 N N . ARG A 1 339 ? -7.870 16.732 -11.668 1.00 13.57 405 ARG A N 1
ATOM 4076 C CA . ARG A 1 339 ? -8.275 17.974 -11.018 1.00 15.29 405 ARG A CA 1
ATOM 4077 C C . ARG A 1 339 ? -9.328 18.696 -11.827 1.00 19.04 405 ARG A C 1
ATOM 4078 O O . ARG A 1 339 ? -10.150 19.434 -11.265 1.00 18.53 405 ARG A O 1
ATOM 4099 N N . ASP A 1 340 ? -9.306 18.524 -13.140 1.00 16.27 406 ASP A N 1
ATOM 4100 C CA . ASP A 1 340 ? -10.362 19.015 -14.005 1.00 14.59 406 ASP A CA 1
ATOM 4101 C C . ASP A 1 340 ? -11.533 18.036 -13.938 1.00 17.87 406 ASP A C 1
ATOM 4102 O O . ASP A 1 340 ? -11.414 16.908 -14.434 1.00 14.32 406 ASP A O 1
ATOM 4111 N N . PRO A 1 341 ? -12.672 18.419 -13.342 1.00 17.75 407 PRO A N 1
ATOM 4112 C CA . PRO A 1 341 ? -13.792 17.470 -13.198 1.00 15.02 407 PRO A CA 1
ATOM 4113 C C . PRO A 1 341 ? -14.412 17.048 -14.512 1.00 14.34 407 PRO A C 1
ATOM 4114 O O . PRO A 1 341 ? -15.149 16.047 -14.544 1.00 17.22 407 PRO A O 1
ATOM 4125 N N . ARG A 1 342 ? -14.140 17.766 -15.597 1.00 14.16 408 ARG A N 1
ATOM 4126 C CA . ARG A 1 342 ? -14.602 17.387 -16.920 1.00 13.33 408 ARG A CA 1
ATOM 4127 C C . ARG A 1 342 ? -13.644 16.433 -17.615 1.00 15.10 408 ARG A C 1
ATOM 4128 O O . ARG A 1 342 ? -13.975 15.931 -18.686 1.00 15.64 408 ARG A O 1
ATOM 4149 N N . HIS A 1 343 ? -12.485 16.161 -17.028 1.00 12.44 409 HIS A N 1
ATOM 4150 C CA . HIS A 1 343 ? -11.516 15.271 -17.646 1.00 12.37 409 HIS A CA 1
ATOM 4151 C C . HIS A 1 343 ? -11.761 13.833 -17.222 1.00 11.64 409 HIS A C 1
ATOM 4152 O O . HIS A 1 343 ? -11.849 13.531 -16.030 1.00 12.23 409 HIS A O 1
ATOM 4166 N N . PHE A 1 344 ? -11.816 12.953 -18.206 1.00 10.87 410 PHE A N 1
ATOM 4167 C CA . PHE A 1 344 ? -11.828 11.518 -17.979 1.00 12.05 410 PHE A CA 1
ATOM 4168 C C . PHE A 1 344 ? -10.863 10.869 -18.949 1.00 11.93 410 PHE A C 1
ATOM 4169 O O . PHE A 1 344 ? -10.828 11.224 -20.129 1.00 12.69 410 PHE A O 1
ATOM 4186 N N . ASP A 1 345 ? -10.110 9.891 -18.464 1.00 10.95 411 ASP A N 1
ATOM 4187 C CA . ASP A 1 345 ? -9.319 9.023 -19.331 1.00 9.14 411 ASP A CA 1
ATOM 4188 C C . ASP A 1 345 ? -10.254 7.959 -19.876 1.00 10.98 411 ASP A C 1
ATOM 4189 O O . ASP A 1 345 ? -10.687 7.061 -19.141 1.00 10.94 411 ASP A O 1
ATOM 4198 N N . ASN A 1 346 ? -10.587 8.068 -21.156 1.00 9.92 412 ASN A N 1
ATOM 4199 C CA . ASN A 1 346 ? -11.597 7.233 -21.780 1.00 10.46 412 ASN A CA 1
ATOM 4200 C C . ASN A 1 346 ? -11.026 6.030 -22.508 1.00 10.82 412 ASN A C 1
ATOM 4201 O O . ASN A 1 346 ? -11.788 5.277 -23.117 1.00 10.88 412 ASN A O 1
ATOM 4212 N N . GLY A 1 347 ? -9.723 5.810 -22.448 1.00 10.84 413 GLY A N 1
ATOM 4213 C CA . GLY A 1 347 ? -9.166 4.563 -22.971 1.00 10.60 413 GLY A CA 1
ATOM 4214 C C . GLY A 1 347 ? -9.249 4.422 -24.482 1.00 10.10 413 GLY A C 1
ATOM 4215 O O . GLY A 1 347 ? -8.846 5.300 -25.263 1.00 11.71 413 GLY A O 1
ATOM 4219 N N . LEU A 1 348 ? -9.750 3.261 -24.903 1.00 9.63 414 LEU A N 1
ATOM 4220 C CA . LEU A 1 348 ? -9.560 2.797 -26.267 1.00 9.99 414 LEU A CA 1
ATOM 4221 C C . LEU A 1 348 ? -10.185 3.729 -27.302 1.00 12.06 414 LEU A C 1
ATOM 4222 O O . LEU A 1 348 ? -9.727 3.765 -28.442 1.00 11.50 414 LEU A O 1
ATOM 4238 N N . CYS A 1 349 ? -11.247 4.459 -26.966 1.00 11.05 415 CYS A N 1
ATOM 4239 C CA . CYS A 1 349 ? -11.893 5.239 -28.028 1.00 10.20 415 CYS A CA 1
ATOM 4240 C C . CYS A 1 349 ? -10.969 6.301 -28.613 1.00 11.30 415 CYS A C 1
ATOM 4241 O O . CYS A 1 349 ? -11.158 6.702 -29.767 1.00 13.44 415 CYS A O 1
ATOM 4248 N N . ASP A 1 350 ? -9.981 6.787 -27.859 1.00 12.16 416 ASP A N 1
ATOM 4249 C CA . ASP A 1 350 ? -9.071 7.766 -28.454 1.00 12.21 416 ASP A CA 1
ATOM 4250 C C . ASP A 1 350 ? -8.232 7.115 -29.540 1.00 18.63 416 ASP A C 1
ATOM 4251 O O . ASP A 1 350 ? -8.030 7.694 -30.609 1.00 14.99 416 ASP A O 1
ATOM 4260 N N . THR A 1 351 ? -7.773 5.887 -29.297 1.00 12.74 417 THR A N 1
ATOM 4261 C CA . THR A 1 351 ? -7.086 5.122 -30.320 1.00 12.57 417 THR A CA 1
ATOM 4262 C C . THR A 1 351 ? -7.998 4.802 -31.489 1.00 15.15 417 THR A C 1
ATOM 4263 O O . THR A 1 351 ? -7.585 4.905 -32.649 1.00 14.39 417 THR A O 1
ATOM 4274 N N . ALA A 1 352 ? -9.227 4.388 -31.204 1.00 13.15 418 ALA A N 1
ATOM 4275 C CA . ALA A 1 352 ? -10.170 4.059 -32.267 1.00 14.72 418 ALA A CA 1
ATOM 4276 C C . ALA A 1 352 ? -10.356 5.239 -33.209 1.00 13.86 418 ALA A C 1
ATOM 4277 O O . ALA A 1 352 ? -10.398 5.067 -34.425 1.00 15.48 418 ALA A O 1
ATOM 4284 N N . ALA A 1 353 ? -10.417 6.449 -32.669 1.00 12.70 419 ALA A N 1
ATOM 4285 C CA . ALA A 1 353 ? -10.595 7.621 -33.520 1.00 13.90 419 ALA A CA 1
ATOM 4286 C C . ALA A 1 353 ? -9.357 7.868 -34.375 1.00 13.56 419 ALA A C 1
ATOM 4287 O O . ALA A 1 353 ? -9.469 8.161 -35.575 1.00 17.45 419 ALA A O 1
ATOM 4294 N N . LYS A 1 354 ? -8.170 7.732 -33.789 1.00 13.14 420 LYS A N 1
ATOM 4295 C CA . LYS A 1 354 ? -6.932 7.898 -34.547 1.00 12.88 420 LYS A CA 1
ATOM 4296 C C . LYS A 1 354 ? -6.817 6.895 -35.685 1.00 21.52 420 LYS A C 1
ATOM 4297 O O . LYS A 1 354 ? -6.198 7.196 -36.711 1.00 23.63 420 LYS A O 1
ATOM 4316 N N . LEU A 1 355 ? -7.372 5.699 -35.522 1.00 13.74 421 LEU A N 1
ATOM 4317 C CA . LEU A 1 355 ? -7.268 4.658 -36.532 1.00 13.13 421 LEU A CA 1
ATOM 4318 C C . LEU A 1 355 ? -8.488 4.623 -37.446 1.00 16.21 421 LEU A C 1
ATOM 4319 O O . LEU A 1 355 ? -8.610 3.719 -38.276 1.00 17.46 421 LEU A O 1
ATOM 4335 N N . ARG A 1 356 ? -9.402 5.584 -37.291 1.00 15.70 422 ARG A N 1
ATOM 4336 C CA . ARG A 1 356 ? -10.637 5.662 -38.067 1.00 19.46 422 ARG A CA 1
ATOM 4337 C C . ARG A 1 356 ? -11.464 4.383 -37.991 1.00 17.05 422 ARG A C 1
ATOM 4338 O O . ARG A 1 356 ? -12.162 4.019 -38.935 1.00 18.71 422 ARG A O 1
ATOM 4359 N N . TRP A 1 357 ? -11.440 3.701 -36.846 1.00 15.62 423 TRP A N 1
ATOM 4360 C CA . TRP A 1 357 ? -12.368 2.613 -36.636 1.00 17.28 423 TRP A CA 1
ATOM 4361 C C . TRP A 1 357 ? -13.794 3.157 -36.636 1.00 16.05 423 TRP A C 1
ATOM 4362 O O . TRP A 1 357 ? -14.037 4.258 -36.142 1.00 15.15 423 TRP A O 1
ATOM 4383 N N . PRO A 1 358 ? -14.765 2.378 -37.105 1.00 18.57 424 PRO A N 1
ATOM 4384 C CA . PRO A 1 358 ? -16.145 2.876 -37.145 1.00 19.61 424 PRO A CA 1
ATOM 4385 C C . PRO A 1 358 ? -16.717 3.128 -35.752 1.00 16.70 424 PRO A C 1
ATOM 4386 O O . PRO A 1 358 ? -16.501 2.355 -34.820 1.00 18.79 424 PRO A O 1
ATOM 4397 N N . GLU A 1 359 ? -17.436 4.235 -35.618 1.00 15.36 425 GLU A N 1
ATOM 4398 C CA . GLU A 1 359 ? -18.131 4.580 -34.384 1.00 14.49 425 GLU A CA 1
ATOM 4399 C C . GLU A 1 359 ? -17.207 4.461 -33.167 1.00 14.70 425 GLU A C 1
ATOM 4400 O O . GLU A 1 359 ? -17.483 3.698 -32.236 1.00 15.39 425 GLU A O 1
ATOM 4412 N N . PRO A 1 360 ? -16.143 5.252 -33.124 1.00 13.97 426 PRO A N 1
ATOM 4413 C CA . PRO A 1 360 ? -15.096 5.010 -32.124 1.00 12.24 426 PRO A CA 1
ATOM 4414 C C . PRO A 1 360 ? -15.552 5.201 -30.693 1.00 13.22 426 PRO A C 1
ATOM 4415 O O . PRO A 1 360 ? -14.946 4.606 -29.793 1.00 13.27 426 PRO A O 1
ATOM 4426 N N . THR A 1 361 ? -16.575 6.028 -30.418 1.00 10.07 427 THR A N 1
ATOM 4427 C CA . THR A 1 361 ? -16.952 6.277 -29.031 1.00 11.56 427 THR A CA 1
ATOM 4428 C C . THR A 1 361 ? -17.666 5.086 -28.398 1.00 12.07 427 THR A C 1
ATOM 4429 O O . THR A 1 361 ? -17.875 5.099 -27.177 1.00 13.04 427 THR A O 1
ATOM 4440 N N . GLN A 1 362 ? -18.004 4.051 -29.178 1.00 13.60 428 GLN A N 1
ATOM 4441 C CA . GLN A 1 362 ? -18.532 2.838 -28.571 1.00 13.31 428 GLN A CA 1
ATOM 4442 C C . GLN A 1 362 ? -17.489 2.194 -27.677 1.00 15.49 428 GLN A C 1
ATOM 4443 O O . GLN A 1 362 ? -17.845 1.390 -26.808 1.00 15.41 428 GLN A O 1
ATOM 4457 N N . TRP A 1 363 ? -16.222 2.554 -27.866 1.00 13.11 429 TRP A N 1
ATOM 4458 C CA . TRP A 1 363 ? -15.101 1.980 -27.129 1.00 12.88 429 TRP A CA 1
ATOM 4459 C C . TRP A 1 363 ? -14.627 2.865 -25.986 1.00 12.46 429 TRP A C 1
ATOM 4460 O O . TRP A 1 363 ? -13.610 2.552 -25.369 1.00 11.65 429 TRP A O 1
ATOM 4481 N N . CYS A 1 364 ? -15.294 3.976 -25.706 1.00 10.89 430 CYS A N 1
ATOM 4482 C CA . CYS A 1 364 ? -14.905 4.768 -24.548 1.00 10.62 430 CYS A CA 1
ATOM 4483 C C . CYS A 1 364 ? -15.142 3.954 -23.284 1.00 9.89 430 CYS A C 1
ATOM 4484 O O . CYS A 1 364 ? -16.149 3.252 -23.155 1.00 11.99 430 CYS A O 1
ATOM 4491 N N . ALA A 1 365 ? -14.179 4.027 -22.373 1.00 10.13 431 ALA A N 1
ATOM 4492 C CA . ALA A 1 365 ? -14.084 3.301 -21.102 1.00 10.97 431 ALA A CA 1
ATOM 4493 C C . ALA A 1 365 ? -13.508 1.896 -21.283 1.00 9.09 431 ALA A C 1
ATOM 4494 O O . ALA A 1 365 ? -13.292 1.209 -20.269 1.00 11.12 431 ALA A O 1
ATOM 4501 N N . TYR A 1 366 ? -13.183 1.474 -22.493 1.00 10.49 432 TYR A N 1
ATOM 4502 C CA . TYR A 1 366 ? -12.533 0.191 -22.684 1.00 10.56 432 TYR A CA 1
ATOM 4503 C C . TYR A 1 366 ? -11.027 0.321 -22.508 1.00 10.62 432 TYR A C 1
ATOM 4504 O O . TYR A 1 366 ? -10.413 1.290 -22.963 1.00 10.36 432 TYR A O 1
ATOM 4522 N N . LEU A 1 367 ? -10.439 -0.692 -21.884 1.00 9.24 433 LEU A N 1
ATOM 4523 C CA . LEU A 1 367 ? -9.008 -0.773 -21.619 1.00 10.02 433 LEU A CA 1
ATOM 4524 C C . LEU A 1 367 ? -8.556 -2.205 -21.861 1.00 10.64 433 LEU A C 1
ATOM 4525 O O . LEU A 1 367 ? -9.340 -3.145 -21.727 1.00 10.12 433 LEU A O 1
ATOM 4541 N N . ARG A 1 368 ? -7.285 -2.377 -22.214 1.00 9.46 434 ARG A N 1
ATOM 4542 C CA . ARG A 1 368 ? -6.772 -3.715 -22.509 1.00 10.38 434 ARG A CA 1
ATOM 4543 C C . ARG A 1 368 ? -6.697 -4.538 -21.226 1.00 13.21 434 ARG A C 1
ATOM 4544 O O . ARG A 1 368 ? -6.141 -4.092 -20.220 1.00 11.69 434 ARG A O 1
ATOM 4565 N N . THR A 1 369 ? -7.259 -5.744 -21.257 1.00 10.61 435 THR A N 1
ATOM 4566 C CA . THR A 1 369 ? -7.217 -6.605 -20.082 1.00 9.48 435 THR A CA 1
ATOM 4567 C C . THR A 1 369 ? -5.772 -6.961 -19.771 1.00 8.45 435 THR A C 1
ATOM 4568 O O . THR A 1 369 ? -5.095 -7.561 -20.620 1.00 10.61 435 THR A O 1
ATOM 4579 N N . PRO A 1 370 ? -5.254 -6.606 -18.596 1.00 9.55 436 PRO A N 1
ATOM 4580 C CA . PRO A 1 370 ? -3.843 -6.876 -18.299 1.00 11.19 436 PRO A CA 1
ATOM 4581 C C . PRO A 1 370 ? -3.639 -8.312 -17.872 1.00 10.62 436 PRO A C 1
ATOM 4582 O O . PRO A 1 370 ? -4.492 -8.904 -17.208 1.00 10.41 436 PRO A O 1
ATOM 4593 N N . GLY A 1 371 ? -2.483 -8.863 -18.224 1.00 11.72 437 GLY A N 1
ATOM 4594 C CA . GLY A 1 371 ? -2.093 -10.133 -17.650 1.00 12.35 437 GLY A CA 1
ATOM 4595 C C . GLY A 1 371 ? -1.803 -9.944 -16.178 1.00 10.70 437 GLY A C 1
ATOM 4596 O O . GLY A 1 371 ? -1.439 -8.859 -15.746 1.00 11.37 437 GLY A O 1
ATOM 4600 N N . LEU A 1 372 ? -1.993 -11.013 -15.404 1.00 10.30 438 LEU A N 1
ATOM 4601 C CA . LEU A 1 372 ? -1.918 -10.979 -13.948 1.00 8.22 438 LEU A CA 1
ATOM 4602 C C . LEU A 1 372 ? -0.645 -11.607 -13.388 1.00 9.38 438 LEU A C 1
ATOM 4603 O O . LEU A 1 372 ? -0.507 -11.697 -12.159 1.00 9.88 438 LEU A O 1
ATOM 4619 N N . ARG A 1 373 ? 0.281 -12.060 -14.231 1.00 9.92 439 ARG A N 1
ATOM 4620 C CA . ARG A 1 373 ? 1.535 -12.572 -13.690 1.00 10.09 439 ARG A CA 1
ATOM 4621 C C . ARG A 1 373 ? 2.265 -11.451 -12.965 1.00 9.97 439 ARG A C 1
ATOM 4622 O O . ARG A 1 373 ? 2.336 -10.320 -13.445 1.00 10.37 439 ARG A O 1
ATOM 4643 N N . ASN A 1 374 ? 2.791 -11.786 -11.788 1.00 9.53 440 ASN A N 1
ATOM 4644 C CA . ASN A 1 374 ? 3.489 -10.878 -10.874 1.00 8.92 440 ASN A CA 1
ATOM 4645 C C . ASN A 1 374 ? 2.612 -9.762 -10.339 1.00 9.60 440 ASN A C 1
ATOM 4646 O O . ASN A 1 374 ? 3.132 -8.787 -9.778 1.00 9.84 440 ASN A O 1
ATOM 4657 N N . VAL A 1 375 ? 1.286 -9.911 -10.412 1.00 10.76 441 VAL A N 1
ATOM 4658 C CA . VAL A 1 375 ? 0.403 -8.847 -9.920 1.00 8.04 441 VAL A CA 1
ATOM 4659 C C . VAL A 1 375 ? 0.620 -8.583 -8.439 1.00 9.39 441 VAL A C 1
ATOM 4660 O O . VAL A 1 375 ? 0.515 -7.439 -7.981 1.00 9.79 441 VAL A O 1
ATOM 4673 N N . ALA A 1 376 ? 0.976 -9.617 -7.664 1.00 8.80 442 ALA A N 1
ATOM 4674 C CA . ALA A 1 376 ? 0.995 -9.469 -6.213 1.00 8.91 442 ALA A CA 1
ATOM 4675 C C . ALA A 1 376 ? 2.190 -8.676 -5.681 1.00 10.99 442 ALA A C 1
ATOM 4676 O O . ALA A 1 376 ? 2.253 -8.435 -4.470 1.00 10.69 442 ALA A O 1
ATOM 4683 N N . ILE A 1 377 ? 3.128 -8.248 -6.534 1.00 9.78 443 ILE A N 1
ATOM 4684 C CA . ILE A 1 377 ? 4.263 -7.429 -6.109 1.00 7.69 443 ILE A CA 1
ATOM 4685 C C . ILE A 1 377 ? 4.104 -5.977 -6.515 1.00 9.17 443 ILE A C 1
ATOM 4686 O O . ILE A 1 377 ? 4.992 -5.158 -6.214 1.00 10.67 443 ILE A O 1
ATOM 4702 N N . LYS A 1 378 ? 2.999 -5.619 -7.164 1.00 7.88 444 LYS A N 1
ATOM 4703 C CA . LYS A 1 378 ? 2.801 -4.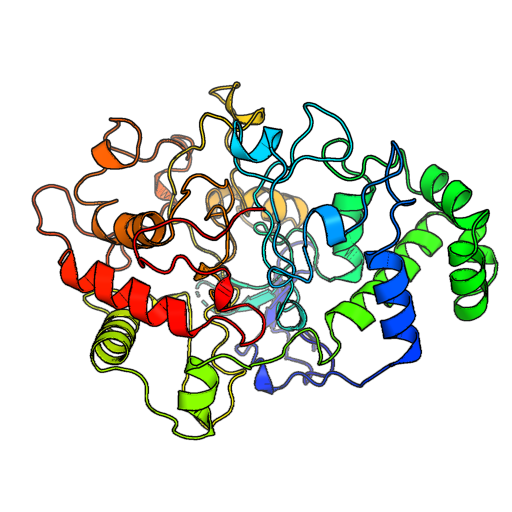237 -7.576 1.00 8.26 444 LYS A CA 1
ATOM 4704 C C . LYS A 1 378 ? 2.432 -3.365 -6.382 1.00 9.99 444 LYS A C 1
ATOM 4705 O O . LYS A 1 378 ? 1.791 -3.808 -5.430 1.00 10.19 444 LYS A O 1
ATOM 4724 N N . GLU A 1 379 ? 2.838 -2.101 -6.451 1.00 10.94 445 GLU A N 1
ATOM 4725 C CA . GLU A 1 379 ? 2.527 -1.134 -5.405 1.00 9.97 445 GLU A CA 1
ATOM 4726 C C . GLU A 1 379 ? 1.176 -0.453 -5.587 1.00 9.12 445 GLU A C 1
ATOM 4727 O O . GLU A 1 379 ? 0.631 0.085 -4.613 1.00 10.69 445 GLU A O 1
ATOM 4739 N N . SER A 1 380 ? 0.621 -0.470 -6.800 1.00 10.20 446 SER A N 1
ATOM 4740 C CA . SER A 1 380 ? -0.714 0.045 -7.063 1.00 9.46 446 SER A CA 1
ATOM 4741 C C . SER A 1 380 ? -1.255 -0.692 -8.271 1.00 7.01 446 SER A C 1
ATOM 4742 O O . SER A 1 380 ? -0.503 -1.293 -9.046 1.00 10.62 446 SER A O 1
ATOM 4750 N N . PHE A 1 381 ? -2.582 -0.629 -8.418 1.00 9.97 447 PHE A N 1
ATOM 4751 C CA . PHE A 1 381 ? -3.313 -1.508 -9.318 1.00 9.19 447 PHE A CA 1
ATOM 4752 C C . PHE A 1 381 ? -4.292 -0.726 -10.176 1.00 8.72 447 PHE A C 1
ATOM 4753 O O . PHE A 1 381 ? -4.816 0.316 -9.773 1.00 10.88 447 PHE A O 1
ATOM 4770 N N . MET A 1 382 ? -4.565 -1.306 -11.346 1.00 8.96 448 MET A N 1
ATOM 4771 C CA . MET A 1 382 ? -5.405 -0.742 -12.406 1.00 7.54 448 MET A CA 1
ATOM 4772 C C . MET A 1 382 ? -4.698 0.398 -13.140 1.00 9.44 448 MET A C 1
ATOM 4773 O O . MET A 1 382 ? -3.661 0.920 -12.698 1.00 9.40 448 MET A O 1
ATOM 4787 N N . HIS A 1 383 ? -5.272 0.781 -14.283 1.00 9.31 449 HIS A N 1
ATOM 4788 C CA . HIS A 1 383 ? -4.648 1.738 -15.203 1.00 9.43 449 HIS A CA 1
ATOM 4789 C C . HIS A 1 383 ? -4.380 3.081 -14.555 1.00 9.88 449 HIS A C 1
ATOM 4790 O O . HIS A 1 383 ? -3.514 3.820 -15.033 1.00 9.23 449 HIS A O 1
ATOM 4805 N N . ASN A 1 384 ? -5.133 3.429 -13.512 1.00 8.38 450 ASN A N 1
ATOM 4806 C CA . ASN A 1 384 ? -5.015 4.711 -12.837 1.00 8.76 450 ASN A CA 1
ATOM 4807 C C . ASN A 1 384 ? -4.402 4.592 -11.452 1.00 10.30 450 ASN A C 1
ATOM 4808 O O . ASN A 1 384 ? -4.368 5.590 -10.720 1.00 9.85 450 ASN A O 1
ATOM 4819 N N . GLY A 1 385 ? -3.916 3.407 -11.074 1.00 8.19 451 GLY A N 1
ATOM 4820 C CA . GLY A 1 385 ? -3.273 3.249 -9.777 1.00 8.80 451 GLY A CA 1
ATOM 4821 C C . GLY A 1 385 ? -4.201 3.404 -8.591 1.00 9.86 451 GLY A C 1
ATOM 4822 O O . GLY A 1 385 ? -3.734 3.645 -7.475 1.00 8.98 451 GLY A O 1
ATOM 4826 N N . VAL A 1 386 ? -5.519 3.292 -8.795 1.00 10.25 452 VAL A N 1
ATOM 4827 C CA . VAL A 1 386 ? -6.457 3.719 -7.756 1.00 9.93 452 VAL A CA 1
ATOM 4828 C C . VAL A 1 386 ? -6.395 2.841 -6.510 1.00 9.75 452 VAL A C 1
ATOM 4829 O O . VAL A 1 386 ? -6.621 3.344 -5.401 1.00 10.89 452 VAL A O 1
ATOM 4842 N N . PHE A 1 387 ? -6.085 1.555 -6.646 1.00 10.47 453 PHE A N 1
ATOM 4843 C CA . PHE A 1 387 ? -6.048 0.647 -5.502 1.00 11.09 453 PHE A CA 1
ATOM 4844 C C . PHE A 1 387 ? -4.612 0.419 -5.059 1.00 10.42 453 PHE A C 1
ATOM 4845 O O . PHE A 1 387 ? -3.720 0.279 -5.896 1.00 10.89 453 PHE A O 1
ATOM 4862 N N . ASP A 1 388 ? -4.388 0.372 -3.739 1.00 11.64 454 ASP A N 1
ATOM 4863 C CA . ASP A 1 388 ? -3.044 0.123 -3.225 1.00 12.37 454 ASP A CA 1
ATOM 4864 C C . ASP A 1 388 ? -2.885 -1.254 -2.598 1.00 14.00 454 ASP A C 1
ATOM 4865 O O . ASP A 1 388 ? -1.783 -1.583 -2.151 1.00 12.76 454 ASP A O 1
ATOM 4874 N N . THR A 1 389 ? -3.913 -2.107 -2.644 1.00 11.64 455 THR A N 1
ATOM 4875 C CA . THR A 1 389 ? -3.760 -3.495 -2.241 1.00 11.48 455 THR A CA 1
ATOM 4876 C C . THR A 1 389 ? -4.416 -4.402 -3.260 1.00 10.93 455 THR A C 1
ATOM 4877 O O . THR A 1 389 ? -5.449 -4.057 -3.836 1.00 12.56 455 THR A O 1
ATOM 4888 N N . LEU A 1 390 ? -3.805 -5.564 -3.463 1.00 11.75 456 LEU A N 1
ATOM 4889 C CA . LEU A 1 390 ? -4.347 -6.546 -4.385 1.00 9.38 456 LEU A CA 1
ATOM 4890 C C . LEU A 1 390 ? -5.732 -6.994 -3.947 1.00 10.97 456 LEU A C 1
ATOM 4891 O O . LEU A 1 390 ? -6.624 -7.187 -4.780 1.00 10.63 456 LEU A O 1
ATOM 4907 N N . ARG A 1 391 ? -5.950 -7.149 -2.635 1.00 10.77 457 ARG A N 1
ATOM 4908 C CA . ARG A 1 391 ? -7.260 -7.613 -2.193 1.00 11.03 457 ARG A CA 1
ATOM 4909 C C . ARG A 1 391 ? -8.361 -6.634 -2.580 1.00 10.45 457 ARG A C 1
ATOM 4910 O O . ARG A 1 391 ? -9.463 -7.061 -2.945 1.00 11.13 457 ARG A O 1
ATOM 4931 N N . ASP A 1 392 ? -8.087 -5.324 -2.535 1.00 11.21 458 ASP A N 1
ATOM 4932 C CA . ASP A 1 392 ? -9.098 -4.346 -2.922 1.00 14.07 458 ASP A CA 1
ATOM 4933 C C . ASP A 1 392 ? -9.423 -4.461 -4.404 1.00 13.14 458 ASP A C 1
ATOM 4934 O O . ASP A 1 392 ? -10.588 -4.343 -4.796 1.00 13.59 458 ASP A O 1
ATOM 4943 N N . ALA A 1 393 ? -8.408 -4.710 -5.235 1.00 10.53 459 ALA A N 1
ATOM 4944 C CA . ALA A 1 393 ? -8.634 -4.891 -6.670 1.00 12.02 459 ALA A CA 1
ATOM 4945 C C . ALA A 1 393 ? -9.552 -6.068 -6.939 1.00 14.61 459 ALA A C 1
ATOM 4946 O O . ALA A 1 393 ? -10.409 -5.995 -7.827 1.00 13.95 459 ALA A O 1
ATOM 4953 N N . VAL A 1 394 ? -9.378 -7.165 -6.192 1.00 12.34 460 VAL A N 1
ATOM 4954 C CA . VAL A 1 394 ? -10.231 -8.337 -6.366 1.00 10.77 460 VAL A CA 1
ATOM 4955 C C . VAL A 1 394 ? -11.624 -8.081 -5.792 1.00 11.96 460 VAL A C 1
ATOM 4956 O O . VAL A 1 394 ? -12.648 -8.404 -6.416 1.00 13.60 460 VAL A O 1
ATOM 4969 N N . ALA A 1 395 ? -11.692 -7.504 -4.585 1.00 11.73 461 ALA A N 1
ATOM 4970 C CA . ALA A 1 395 ? -12.975 -7.244 -3.937 1.00 11.03 461 ALA A CA 1
ATOM 4971 C C . ALA A 1 395 ? -13.851 -6.303 -4.762 1.00 14.43 461 ALA A C 1
ATOM 4972 O O . ALA A 1 395 ? -15.079 -6.403 -4.725 1.00 14.51 461 ALA A O 1
ATOM 4979 N N . PHE A 1 396 ? -13.236 -5.406 -5.532 1.00 11.24 462 PHE A N 1
ATOM 4980 C CA . PHE A 1 396 ? -13.988 -4.491 -6.385 1.00 11.82 462 PHE A CA 1
ATOM 4981 C C . PHE A 1 396 ? -14.958 -5.250 -7.286 1.00 11.63 462 PHE A C 1
ATOM 4982 O O . PHE A 1 396 ? -16.102 -4.834 -7.468 1.00 11.00 462 PHE A O 1
ATOM 4999 N N . TYR A 1 397 ? -14.507 -6.352 -7.876 1.00 10.84 463 TYR A N 1
ATOM 5000 C CA . TYR A 1 397 ? -15.375 -7.122 -8.764 1.00 10.05 463 TYR A CA 1
ATOM 5001 C C . TYR A 1 397 ? -16.597 -7.637 -8.039 1.00 12.82 463 TYR A C 1
ATOM 5002 O O . TYR A 1 397 ? -17.682 -7.713 -8.627 1.00 13.79 463 TYR A O 1
ATOM 5019 N N . ASN A 1 398 ? -16.445 -7.989 -6.768 1.00 12.86 464 ASN A N 1
ATOM 5020 C CA . ASN A 1 398 ? -17.542 -8.638 -6.070 1.00 13.73 464 ASN A CA 1
ATOM 5021 C C . ASN A 1 398 ? -18.670 -7.674 -5.709 1.00 15.14 464 ASN A C 1
ATOM 5022 O O . ASN A 1 398 ? -19.843 -8.076 -5.712 1.00 15.30 464 ASN A O 1
ATOM 5033 N N . THR A 1 399 ? -18.368 -6.417 -5.350 1.00 12.27 465 THR A N 1
ATOM 5034 C CA . THR A 1 399 ? -19.423 -5.527 -4.879 1.00 12.98 465 THR A CA 1
ATOM 5035 C C . THR A 1 399 ? -19.492 -4.189 -5.622 1.00 11.50 465 THR A C 1
ATOM 5036 O O . THR A 1 399 ? -20.204 -3.289 -5.176 1.00 14.35 465 THR A O 1
ATOM 5047 N N . ARG A 1 400 ? -18.787 -4.030 -6.752 1.00 14.80 466 ARG A N 1
ATOM 5048 C CA . ARG A 1 400 ? -18.988 -2.851 -7.594 1.00 17.03 466 ARG A CA 1
ATOM 5049 C C . ARG A 1 400 ? -20.468 -2.617 -7.874 1.00 13.61 466 ARG A C 1
ATOM 5050 O O . ARG A 1 400 ? -20.970 -1.492 -7.758 1.00 15.21 466 ARG A O 1
ATOM 5071 N N . SER A 1 401 ? -21.174 -3.684 -8.254 1.00 15.14 467 SER A N 1
ATOM 5072 C CA . SER A 1 401 ? -22.559 -3.571 -8.698 1.00 14.80 467 SER A CA 1
ATOM 5073 C C . SER A 1 401 ? -23.548 -3.574 -7.540 1.00 17.03 467 SER A C 1
ATOM 5074 O O . SER A 1 401 ? -24.587 -2.903 -7.624 1.00 19.68 467 SER A O 1
ATOM 5082 N N . THR A 1 402 ? -23.247 -4.309 -6.466 1.00 16.52 468 THR A N 1
ATOM 5083 C CA . THR A 1 402 ? -24.167 -4.404 -5.335 1.00 20.94 468 THR A CA 1
ATOM 5084 C C . THR A 1 402 ? -24.005 -3.253 -4.348 1.00 18.93 468 THR A C 1
ATOM 5085 O O . THR A 1 402 ? -24.956 -2.937 -3.623 1.00 21.32 468 THR A O 1
ATOM 5096 N N . ASP A 1 403 ? -22.834 -2.607 -4.313 1.00 16.06 469 ASP A N 1
ATOM 5097 C CA . ASP A 1 403 ? -22.535 -1.559 -3.337 1.00 16.33 469 ASP A CA 1
ATOM 5098 C C . ASP A 1 403 ? -21.693 -0.484 -4.011 1.00 17.07 469 ASP A C 1
ATOM 5099 O O . ASP A 1 403 ? -20.549 -0.227 -3.615 1.00 18.15 469 ASP A O 1
ATOM 5108 N N . PRO A 1 404 ? -22.239 0.181 -5.031 1.00 17.30 470 PRO A N 1
ATOM 5109 C CA . PRO A 1 404 ? -21.443 1.209 -5.728 1.00 17.31 470 PRO A CA 1
ATOM 5110 C C . PRO A 1 404 ? -20.930 2.301 -4.813 1.00 23.97 470 PRO A C 1
ATOM 5111 O O . PRO A 1 404 ? -19.827 2.811 -5.054 1.00 19.62 470 PRO A O 1
ATOM 5122 N N . ALA A 1 405 ? -21.680 2.689 -3.773 1.00 20.49 471 ALA A N 1
ATOM 5123 C CA . ALA A 1 405 ? -21.233 3.804 -2.939 1.00 23.72 471 ALA A CA 1
ATOM 5124 C C . ALA A 1 405 ? -19.911 3.509 -2.245 1.00 19.30 471 ALA A C 1
ATOM 5125 O O . ALA A 1 405 ? -19.138 4.439 -1.989 1.00 22.00 471 ALA A O 1
ATOM 5132 N N . ARG A 1 406 ? -19.633 2.234 -1.936 1.00 18.72 472 ARG A N 1
ATOM 5133 C CA . ARG A 1 406 ? -18.382 1.854 -1.286 1.00 20.20 472 ARG A CA 1
ATOM 5134 C C . ARG A 1 406 ? -17.185 2.154 -2.180 1.00 20.28 472 ARG A C 1
ATOM 5135 O O . ARG A 1 406 ? -16.111 2.514 -1.687 1.00 20.19 472 ARG A O 1
ATOM 5156 N N . TRP A 1 407 ? -17.362 2.016 -3.488 1.00 17.57 473 TRP A N 1
ATOM 5157 C CA . TRP A 1 407 ? -16.256 2.097 -4.430 1.00 15.89 473 TRP A CA 1
ATOM 5158 C C . TRP A 1 407 ? -16.151 3.453 -5.090 1.00 15.24 473 TRP A C 1
ATOM 5159 O O . TRP A 1 407 ? -15.033 3.901 -5.377 1.00 17.06 473 TRP A O 1
ATOM 5180 N N . TYR A 1 408 ? -17.277 4.121 -5.330 1.00 14.98 474 TYR A N 1
ATOM 5181 C CA . TYR A 1 408 ? -17.293 5.344 -6.121 1.00 15.29 474 TYR A CA 1
ATOM 5182 C C . TYR A 1 408 ? -17.474 6.573 -5.243 1.00 19.62 474 TYR A C 1
ATOM 5183 O O . TYR A 1 408 ? -18.182 7.519 -5.603 1.00 22.09 474 TYR A O 1
ATOM 5201 N N . HIS A 1 409 ? -16.797 6.557 -4.095 1.00 18.12 475 HIS A N 1
ATOM 5202 C CA . HIS A 1 409 ? -16.705 7.718 -3.213 1.00 26.52 475 HIS A CA 1
ATOM 5203 C C . HIS A 1 409 ? -18.103 8.253 -2.910 1.00 26.36 475 HIS A C 1
ATOM 5204 O O . HIS A 1 409 ? -18.375 9.453 -2.974 1.00 29.51 475 HIS A O 1
ATOM 5218 N N . GLY A 1 410 ? -19.013 7.322 -2.605 1.00 26.05 476 GLY A N 1
ATOM 5219 C CA . GLY A 1 410 ? -20.367 7.649 -2.197 1.00 23.92 476 GLY A CA 1
ATOM 5220 C C . GLY A 1 410 ? -21.417 7.728 -3.294 1.00 32.26 476 GLY A C 1
ATOM 5221 O O . GLY A 1 410 ? -22.612 7.820 -2.974 1.00 29.41 476 GLY A O 1
ATOM 5225 N N . ARG A 1 411 ? -21.030 7.702 -4.568 1.00 24.90 477 ARG A N 1
ATOM 5226 C CA . ARG A 1 411 ? -21.983 7.818 -5.661 1.00 28.35 477 ARG A CA 1
ATOM 5227 C C . ARG A 1 411 ? -22.634 6.460 -5.930 1.00 26.46 477 ARG A C 1
ATOM 5228 O O . ARG A 1 411 ? -22.096 5.414 -5.563 1.00 26.04 477 ARG A O 1
ATOM 5249 N N . ASP A 1 412 ? -23.800 6.477 -6.588 1.00 22.69 478 ASP A N 1
ATOM 5250 C CA . ASP A 1 412 ? -24.520 5.244 -6.888 1.00 25.74 478 ASP A CA 1
ATOM 5251 C C . ASP A 1 412 ? -24.182 4.688 -8.269 1.00 27.64 478 ASP A C 1
ATOM 5252 O O . ASP A 1 412 ? -24.807 3.716 -8.724 1.00 26.18 478 ASP A O 1
ATOM 5261 N N . THR A 1 413 ? -23.206 5.278 -8.940 1.00 22.41 479 THR A N 1
ATOM 5262 C CA . THR A 1 413 ? -22.775 4.803 -10.239 1.00 19.81 479 THR A CA 1
ATOM 5263 C C . THR A 1 413 ? -21.323 5.226 -10.423 1.00 18.82 479 THR A C 1
ATOM 5264 O O . THR A 1 413 ? -20.723 5.876 -9.563 1.00 18.82 479 THR A O 1
ATOM 5275 N N . PHE A 1 414 ? -20.780 4.842 -11.569 1.00 15.75 480 PHE A N 1
ATOM 5276 C CA . PHE A 1 414 ? -19.359 5.005 -11.855 1.00 14.38 480 PHE A CA 1
ATOM 5277 C C . PHE A 1 414 ? -18.964 6.474 -11.784 1.00 15.91 480 PHE A C 1
ATOM 5278 O O . PHE A 1 414 ? -19.654 7.351 -12.315 1.00 18.29 480 PHE A O 1
ATOM 5295 N N . ASP A 1 415 ? -17.838 6.757 -11.139 1.00 12.64 481 ASP A N 1
ATOM 5296 C CA . ASP A 1 415 ? -17.389 8.137 -11.052 1.00 14.26 481 ASP A CA 1
ATOM 5297 C C . ASP A 1 415 ? -16.182 8.440 -11.924 1.00 14.21 481 ASP A C 1
ATOM 5298 O O . ASP A 1 415 ? -15.675 9.566 -11.878 1.00 14.03 481 ASP A O 1
ATOM 5307 N N . ASP A 1 416 ? -15.725 7.498 -12.754 1.00 10.46 482 ASP A N 1
ATOM 5308 C CA . ASP A 1 416 ? -14.636 7.822 -13.670 1.00 9.64 482 ASP A CA 1
ATOM 5309 C C . ASP A 1 416 ? -15.014 7.558 -15.120 1.00 9.95 482 ASP A C 1
ATOM 5310 O O . ASP A 1 416 ? -14.139 7.349 -15.973 1.00 10.96 482 ASP A O 1
ATOM 5319 N N . VAL A 1 417 ? -16.312 7.573 -15.418 1.00 12.22 483 VAL A N 1
ATOM 5320 C CA . VAL A 1 417 ? -16.825 7.464 -16.777 1.00 11.30 483 VAL A CA 1
ATOM 5321 C C . VAL A 1 417 ? -17.773 8.632 -17.011 1.00 12.06 483 VAL A C 1
ATOM 5322 O O . VAL A 1 417 ? -18.670 8.864 -16.193 1.00 14.32 483 VAL A O 1
ATOM 5335 N N . PRO A 1 418 ? -17.603 9.392 -18.083 1.00 11.65 484 PRO A N 1
ATOM 5336 C CA . PRO A 1 418 ? -18.551 10.475 -18.369 1.00 14.38 484 PRO A CA 1
ATOM 5337 C C . PRO A 1 418 ? -19.973 9.926 -18.459 1.00 12.07 484 PRO A C 1
ATOM 5338 O O . PRO A 1 418 ? -20.184 8.791 -18.873 1.00 13.72 484 PRO A O 1
ATOM 5349 N N . ARG A 1 419 ? -20.955 10.769 -18.128 1.00 15.73 485 ARG A N 1
ATOM 5350 C CA . ARG A 1 419 ? -22.352 10.353 -18.277 1.00 13.97 485 ARG A CA 1
ATOM 5351 C C . ARG A 1 419 ? -22.624 9.819 -19.673 1.00 13.19 485 ARG A C 1
ATOM 5352 O O . ARG A 1 419 ? -23.385 8.850 -19.841 1.00 14.23 485 ARG A O 1
ATOM 5373 N N . ALA A 1 420 ? -21.964 10.402 -20.677 1.00 13.14 486 ALA A N 1
ATOM 5374 C CA . ALA A 1 420 ? -22.183 10.018 -22.065 1.00 11.15 486 ALA A CA 1
ATOM 5375 C C . ALA A 1 420 ? -21.799 8.578 -22.362 1.00 12.79 486 ALA A C 1
ATOM 5376 O O . ALA A 1 420 ? -22.284 8.022 -23.343 1.00 13.05 486 ALA A O 1
ATOM 5383 N N . TYR A 1 421 ? -20.937 7.961 -21.552 1.00 10.68 487 TYR A N 1
ATOM 5384 C CA . TYR A 1 421 ? -20.426 6.629 -21.853 1.00 10.59 487 TYR A CA 1
ATOM 5385 C C . TYR A 1 421 ? -20.734 5.617 -20.763 1.00 12.06 487 TYR A C 1
ATOM 5386 O O . TYR A 1 421 ? -20.221 4.484 -20.821 1.00 12.80 487 TYR A O 1
ATOM 5404 N N . ARG A 1 422 ? -21.563 5.969 -19.778 1.00 10.90 488 ARG A N 1
ATOM 5405 C CA . ARG A 1 422 ? -21.870 5.009 -18.723 1.00 10.97 488 ARG A CA 1
ATOM 5406 C C . ARG A 1 422 ? -22.500 3.726 -19.264 1.00 12.24 488 ARG A C 1
ATOM 5407 O O . ARG A 1 422 ? -22.271 2.648 -18.712 1.00 12.69 488 ARG A O 1
ATOM 5428 N N . GLY A 1 423 ? -23.268 3.797 -20.349 1.00 11.95 489 GLY A N 1
ATOM 5429 C CA . GLY A 1 423 ? -23.848 2.609 -20.963 1.00 13.13 489 GLY A CA 1
ATOM 5430 C C . GLY A 1 423 ? -22.851 1.683 -21.634 1.00 10.64 489 GLY A C 1
ATOM 5431 O O . GLY A 1 423 ? -23.202 0.554 -21.982 1.00 12.47 489 GLY A O 1
ATOM 5435 N N . ASN A 1 424 ? -21.617 2.142 -21.836 1.00 10.90 490 ASN A N 1
ATOM 5436 C CA . ASN A 1 424 ? -20.587 1.303 -22.418 1.00 11.35 490 ASN A CA 1
ATOM 5437 C C . ASN A 1 424 ? -20.043 0.312 -21.401 1.00 11.48 490 ASN A C 1
ATOM 5438 O O . ASN A 1 424 ? -19.395 -0.664 -21.790 1.00 11.74 490 ASN A O 1
ATOM 5449 N N . VAL A 1 425 ? -20.236 0.608 -20.114 1.00 10.38 491 VAL A N 1
ATOM 5450 C CA . VAL A 1 425 ? -19.653 -0.201 -19.054 1.00 13.28 491 VAL A CA 1
ATOM 5451 C C . VAL A 1 425 ? -20.343 -1.546 -18.967 1.00 17.03 491 VAL A C 1
ATOM 5452 O O . VAL A 1 425 ? -21.573 -1.650 -18.998 1.00 12.55 491 VAL A O 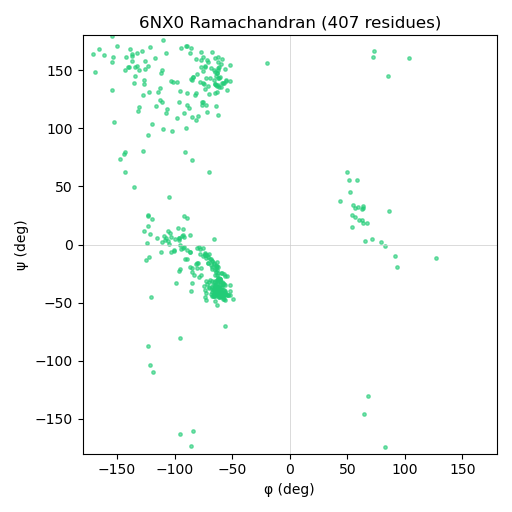1
ATOM 5465 N N . ASN A 1 426 ? -19.527 -2.578 -18.816 1.00 17.88 492 ASN A N 1
ATOM 5466 C CA . ASN A 1 426 ? -19.965 -3.945 -18.616 1.00 17.74 492 ASN A CA 1
ATOM 5467 C C . ASN A 1 426 ? -20.758 -4.117 -17.328 1.00 14.15 492 ASN A C 1
ATOM 5468 O O . ASN A 1 426 ? -20.201 -3.968 -16.235 1.00 16.73 492 ASN A O 1
ATOM 5479 N N . VAL A 1 427 ? -22.061 -4.393 -17.457 1.00 15.02 493 VAL A N 1
ATOM 5480 C CA . VAL A 1 427 ? -22.942 -4.676 -16.331 1.00 13.55 493 VAL A CA 1
ATOM 5481 C C . VAL A 1 427 ? -23.621 -6.033 -16.500 1.00 17.80 493 VAL A C 1
ATOM 5482 O O . VAL A 1 427 ? -24.595 -6.341 -15.807 1.00 19.05 493 VAL A O 1
ATOM 5495 N N . ASN A 1 428 ? -23.102 -6.864 -17.395 1.00 19.02 494 ASN A N 1
ATOM 5496 C CA . ASN A 1 428 ? -23.705 -8.164 -17.623 1.00 23.35 494 ASN A CA 1
ATOM 5497 C C . ASN A 1 428 ? -22.752 -9.332 -17.403 1.00 16.91 494 ASN A C 1
ATOM 5498 O O . ASN A 1 428 ? -23.227 -10.464 -17.321 1.00 26.68 494 ASN A O 1
ATOM 5509 N N . SER A 1 429 ? -21.445 -9.108 -17.250 1.00 21.30 495 SER A N 1
ATOM 5510 C CA . SER A 1 429 ? -20.542 -10.209 -16.936 1.00 18.67 495 SER A CA 1
ATOM 5511 C C . SER A 1 429 ? -20.613 -10.481 -15.435 1.00 16.91 495 SER A C 1
ATOM 5512 O O . SER A 1 429 ? -20.492 -9.551 -14.636 1.00 18.47 495 SER A O 1
ATOM 5520 N N . THR A 1 430 ? -20.799 -11.745 -15.045 1.00 17.44 496 THR A N 1
ATOM 5521 C CA . THR A 1 430 ? -20.565 -12.106 -13.650 1.00 13.85 496 THR A CA 1
ATOM 5522 C C . THR A 1 430 ? -19.139 -11.696 -13.279 1.00 12.97 496 THR A C 1
ATOM 5523 O O . THR A 1 430 ? -18.224 -11.880 -14.085 1.00 15.12 496 THR A O 1
ATOM 5534 N N . PRO A 1 431 ? -18.897 -11.168 -12.056 1.00 13.40 497 PRO A N 1
ATOM 5535 C CA . PRO A 1 431 ? -19.787 -10.918 -10.920 1.00 14.37 497 PRO A CA 1
ATOM 5536 C C . PRO A 1 431 ? -20.307 -9.482 -10.855 1.00 15.52 497 PRO A C 1
ATOM 5537 O O . PRO A 1 431 ? -20.876 -9.074 -9.866 1.00 15.73 497 PRO A O 1
ATOM 5548 N N . MET A 1 432 ? -20.141 -8.732 -11.946 1.00 15.30 498 MET A N 1
ATOM 5549 C CA . MET A 1 432 ? -20.503 -7.318 -11.991 1.00 14.97 498 MET A CA 1
ATOM 5550 C C . MET A 1 432 ? -21.936 -7.092 -12.482 1.00 19.58 498 MET A C 1
ATOM 5551 O O . MET A 1 432 ? -22.256 -5.997 -12.979 1.00 18.73 498 MET A O 1
ATOM 5565 N N . ASN A 1 433 ? -22.809 -8.094 -12.333 1.00 17.43 499 ASN A N 1
ATOM 5566 C CA . ASN A 1 433 ? -24.148 -8.082 -12.922 1.00 18.17 499 ASN A CA 1
ATOM 5567 C C . ASN A 1 433 ? -25.246 -8.256 -11.875 1.00 19.51 499 ASN A C 1
ATOM 5568 O O . ASN A 1 433 ? -26.344 -8.726 -12.192 1.00 21.50 499 ASN A O 1
ATOM 5579 N N . ARG A 1 434 ? -24.969 -7.891 -10.627 1.00 17.28 500 ARG A N 1
ATOM 5580 C CA . ARG A 1 434 ? -25.912 -8.049 -9.522 1.00 22.52 500 ARG A CA 1
ATOM 5581 C C . ARG A 1 434 ? -26.295 -6.689 -8.968 1.00 28.79 500 ARG A C 1
ATOM 5582 O O . ARG A 1 434 ? -25.441 -5.950 -8.462 1.00 24.15 500 ARG A O 1
ATOM 5603 N N . ARG A 1 435 ? -27.580 -6.375 -9.033 1.00 25.55 501 ARG A N 1
ATOM 5604 C CA . ARG A 1 435 ? -28.051 -5.072 -8.624 1.00 24.28 501 ARG A CA 1
ATOM 5605 C C . ARG A 1 435 ? -27.982 -4.937 -7.109 1.00 25.56 501 ARG A C 1
ATOM 5606 O O . ARG A 1 435 ? -27.949 -5.937 -6.385 1.00 26.25 501 ARG A O 1
ATOM 5627 N N . PRO A 1 436 ? -27.966 -3.705 -6.604 1.00 24.52 502 PRO A N 1
ATOM 5628 C CA . PRO A 1 436 ? -28.081 -3.508 -5.156 1.00 28.79 502 PRO A CA 1
ATOM 5629 C C . PRO A 1 436 ? -29.289 -4.254 -4.607 1.00 34.51 502 PRO A C 1
ATOM 5630 O O . PRO A 1 436 ? -30.346 -4.315 -5.240 1.00 35.07 502 PRO A O 1
ATOM 5641 N N . GLY A 1 437 ? -29.114 -4.853 -3.429 1.00 36.94 503 GLY A N 1
ATOM 5642 C CA . GLY A 1 437 ? -30.136 -5.673 -2.821 1.00 39.35 503 GLY A CA 1
ATOM 5643 C C . GLY A 1 437 ? -30.023 -7.150 -3.127 1.00 39.53 503 GLY A C 1
ATOM 5644 O O . GLY A 1 437 ? -30.613 -7.968 -2.411 1.00 42.34 503 GLY A O 1
ATOM 5648 N N . THR A 1 438 ? -29.304 -7.510 -4.176 1.00 30.02 504 THR A N 1
ATOM 5649 C CA . THR A 1 438 ? -28.929 -8.882 -4.444 1.00 31.39 504 THR A CA 1
ATOM 5650 C C . THR A 1 438 ? -27.643 -9.199 -3.687 1.00 28.93 504 THR A C 1
ATOM 5651 O O . THR A 1 438 ? -26.766 -8.334 -3.570 1.00 30.82 504 THR A O 1
ATOM 5662 N N . PRO A 1 439 ? -27.491 -10.407 -3.150 1.00 26.81 505 PRO A N 1
ATOM 5663 C CA . PRO A 1 439 ? -26.213 -10.768 -2.554 1.00 27.57 505 PRO A CA 1
ATOM 5664 C C . PRO A 1 439 ? -25.134 -10.757 -3.612 1.00 18.10 505 PRO A C 1
ATOM 5665 O O . PRO A 1 439 ? -25.391 -11.085 -4.784 1.00 18.85 505 PRO A O 1
ATOM 5676 N N . PRO A 1 440 ? -23.906 -10.404 -3.248 1.00 19.36 506 PRO A N 1
ATOM 5677 C CA . PRO A 1 440 ? -22.805 -10.552 -4.199 1.00 17.17 506 PRO A CA 1
ATOM 5678 C C . PRO A 1 440 ? -22.546 -12.011 -4.541 1.00 16.68 506 PRO A C 1
ATOM 5679 O O . PRO A 1 440 ? -22.922 -12.940 -3.811 1.00 19.54 506 PRO A O 1
ATOM 5690 N N . ALA A 1 441 ? -21.870 -12.209 -5.677 1.00 14.36 507 ALA A N 1
ATOM 5691 C CA . ALA A 1 441 ? -21.595 -13.555 -6.169 1.00 16.31 507 ALA A CA 1
ATOM 5692 C C . ALA A 1 441 ? -20.709 -14.357 -5.217 1.00 16.04 507 ALA A C 1
ATOM 5693 O O . ALA A 1 441 ? -20.827 -15.586 -5.160 1.00 18.28 507 ALA A O 1
ATOM 5700 N N . MET A 1 442 ? -19.802 -13.692 -4.490 1.00 16.42 508 MET A N 1
ATOM 5701 C CA . MET A 1 442 ? -18.780 -14.353 -3.687 1.00 15.54 508 MET A CA 1
ATOM 5702 C C . MET A 1 442 ? -18.813 -13.881 -2.239 1.00 13.08 508 MET A C 1
ATOM 5703 O O . MET A 1 442 ? -19.295 -12.792 -1.921 1.00 15.69 508 MET A O 1
ATOM 5717 N N . THR A 1 443 ? -18.259 -14.713 -1.341 1.00 15.50 509 THR A N 1
ATOM 5718 C CA . THR A 1 443 ? -18.060 -14.327 0.045 1.00 15.24 509 THR A CA 1
ATOM 5719 C C . THR A 1 443 ? -16.695 -13.669 0.218 1.00 13.99 509 THR A C 1
ATOM 5720 O O . THR A 1 443 ? -15.832 -13.735 -0.661 1.00 14.82 509 THR A O 1
ATOM 5731 N N . ASP A 1 444 ? -16.466 -13.096 1.399 1.00 17.40 510 ASP A N 1
ATOM 5732 C CA . ASP A 1 444 ? -15.138 -12.549 1.661 1.00 14.97 510 ASP A CA 1
ATOM 5733 C C . ASP A 1 444 ? -14.086 -13.653 1.695 1.00 14.16 510 ASP A C 1
ATOM 5734 O O . ASP A 1 444 ? -12.942 -13.445 1.268 1.00 14.71 510 ASP A O 1
ATOM 5743 N N . ALA A 1 445 ? -14.451 -14.862 2.135 1.00 14.62 511 ALA A N 1
ATOM 5744 C CA . ALA A 1 445 ? -13.503 -15.970 2.071 1.00 17.38 511 ALA A CA 1
ATOM 5745 C C . ALA A 1 445 ? -13.150 -16.319 0.626 1.00 14.54 511 ALA A C 1
ATOM 5746 O O . ALA A 1 445 ? -12.003 -16.669 0.318 1.00 15.11 511 ALA A O 1
ATOM 5753 N N . ASP A 1 446 ? -14.140 -16.262 -0.274 1.00 16.24 512 ASP A N 1
ATOM 5754 C CA . ASP A 1 446 ? -13.868 -16.456 -1.692 1.00 13.18 512 ASP A CA 1
ATOM 5755 C C . ASP A 1 446 ? -12.845 -15.440 -2.192 1.00 10.95 512 ASP A C 1
ATOM 5756 O O . ASP A 1 446 ? -11.925 -15.787 -2.936 1.00 13.23 512 ASP A O 1
ATOM 5765 N N . VAL A 1 447 ? -13.016 -14.180 -1.805 1.00 13.42 513 VAL A N 1
ATOM 5766 C CA . VAL A 1 447 ? -12.076 -13.139 -2.227 1.00 13.91 513 VAL A CA 1
ATOM 5767 C C . VAL A 1 447 ? -10.686 -13.452 -1.701 1.00 12.84 513 VAL A C 1
ATOM 5768 O O . VAL A 1 447 ? -9.689 -13.340 -2.431 1.00 12.38 513 VAL A O 1
ATOM 5781 N N . ASP A 1 448 ? -10.590 -13.849 -0.420 1.00 12.17 514 ASP A N 1
ATOM 5782 C CA . ASP A 1 448 ? -9.295 -14.239 0.137 1.00 15.10 514 ASP A CA 1
ATOM 5783 C C . ASP A 1 448 ? -8.649 -15.365 -0.679 1.00 12.43 514 ASP A C 1
ATOM 5784 O O . ASP A 1 448 ? -7.433 -15.374 -0.909 1.00 13.02 514 ASP A O 1
ATOM 5793 N N . ASP A 1 449 ? -9.446 -16.360 -1.090 1.00 12.51 515 ASP A N 1
ATOM 5794 C CA . ASP A 1 449 ? -8.909 -17.486 -1.838 1.00 11.80 515 ASP A CA 1
ATOM 5795 C C . ASP A 1 449 ? -8.423 -17.070 -3.226 1.00 11.34 515 ASP A C 1
ATOM 5796 O O . ASP A 1 449 ? -7.388 -17.558 -3.691 1.00 12.04 515 ASP A O 1
ATOM 5805 N N . LEU A 1 450 ? -9.152 -16.157 -3.888 1.00 11.67 516 LEU A N 1
ATOM 5806 C CA . LEU A 1 450 ? -8.699 -15.614 -5.165 1.00 11.62 516 LEU A CA 1
ATOM 5807 C C . LEU A 1 450 ? -7.360 -14.899 -5.021 1.00 10.68 516 LEU A C 1
ATOM 5808 O O . LEU A 1 450 ? -6.458 -15.097 -5.845 1.00 11.51 516 LEU A O 1
ATOM 5824 N N . VAL A 1 451 ? -7.204 -14.088 -3.971 1.00 11.78 517 VAL A N 1
ATOM 5825 C CA . VAL A 1 451 ? -5.902 -13.462 -3.711 1.00 12.89 517 VAL A CA 1
ATOM 5826 C C . VAL A 1 451 ? -4.815 -14.518 -3.532 1.00 10.91 517 VAL A C 1
ATOM 5827 O O . VAL A 1 451 ? -3.725 -14.408 -4.100 1.00 10.47 517 VAL A O 1
ATOM 5840 N N . ALA A 1 452 ? -5.099 -15.569 -2.756 1.00 12.03 518 ALA A N 1
ATOM 5841 C CA . ALA A 1 452 ? -4.112 -16.632 -2.590 1.00 11.00 518 ALA A CA 1
ATOM 5842 C C . ALA A 1 452 ? -3.707 -17.231 -3.934 1.00 10.13 518 ALA A C 1
ATOM 5843 O O . ALA A 1 452 ? -2.528 -17.486 -4.197 1.00 10.46 518 ALA A O 1
ATOM 5850 N N . PHE A 1 453 ? -4.677 -17.442 -4.833 1.00 11.86 519 PHE A N 1
ATOM 5851 C CA . PHE A 1 453 ? -4.316 -17.959 -6.136 1.00 11.15 519 PHE A CA 1
ATOM 5852 C C . PHE A 1 453 ? -3.464 -16.963 -6.921 1.00 10.12 519 PHE A C 1
ATOM 5853 O O . PHE A 1 453 ? -2.472 -17.347 -7.533 1.00 12.09 519 PHE A O 1
ATOM 5870 N N . LEU A 1 454 ? -3.831 -15.677 -6.923 1.00 12.29 520 LEU A N 1
ATOM 5871 C CA . LEU A 1 454 ? -3.044 -14.713 -7.699 1.00 11.56 520 LEU A CA 1
ATOM 5872 C C . LEU A 1 454 ? -1.606 -14.642 -7.212 1.00 10.22 520 LEU A C 1
ATOM 5873 O O . LEU A 1 454 ? -0.694 -14.354 -7.993 1.00 9.10 520 LEU A O 1
ATOM 5889 N N . ARG A 1 455 ? -1.382 -14.892 -5.926 1.00 11.69 521 ARG A N 1
ATOM 5890 C CA . ARG A 1 455 ? -0.021 -14.860 -5.411 1.00 10.91 521 ARG A CA 1
ATOM 5891 C C . ARG A 1 455 ? 0.834 -16.011 -5.944 1.00 11.46 521 ARG A C 1
ATOM 5892 O O . ARG A 1 455 ? 2.065 -15.917 -5.916 1.00 12.90 521 ARG A O 1
ATOM 5913 N N . THR A 1 456 ? 0.231 -17.080 -6.477 1.00 9.88 522 THR A N 1
ATOM 5914 C CA . THR A 1 456 ? 1.014 -18.147 -7.100 1.00 10.55 522 THR A CA 1
ATOM 5915 C C . THR A 1 456 ? 1.594 -17.755 -8.455 1.00 11.30 522 THR A C 1
ATOM 5916 O O . THR A 1 456 ? 2.403 -18.507 -9.016 1.00 12.95 522 THR A O 1
ATOM 5927 N N . LEU A 1 457 ? 1.199 -16.606 -9.000 1.00 12.75 523 LEU A N 1
ATOM 5928 C CA . LEU A 1 457 ? 1.650 -16.188 -10.319 1.00 12.05 523 LEU A CA 1
ATOM 5929 C C . LEU A 1 457 ? 2.904 -15.315 -10.266 1.00 11.88 523 LEU A C 1
ATOM 5930 O O . LEU A 1 457 ? 3.310 -14.757 -11.287 1.00 11.71 523 LEU A O 1
ATOM 5946 N N . THR A 1 458 ? 3.517 -15.178 -9.104 1.00 10.94 524 THR A N 1
ATOM 5947 C CA . THR A 1 458 ? 4.742 -14.401 -8.972 1.00 10.69 524 THR A CA 1
ATOM 5948 C C . THR A 1 458 ? 5.961 -15.224 -9.377 1.00 13.19 524 THR A C 1
ATOM 5949 O O . THR A 1 458 ? 6.164 -16.340 -8.887 1.00 11.99 524 THR A O 1
ATOM 5960 N N . ASP A 1 459 ? 6.775 -14.666 -10.270 1.00 10.69 525 ASP A N 1
ATOM 5961 C CA . ASP A 1 459 ? 8.004 -15.322 -10.675 1.00 10.94 525 ASP A CA 1
ATOM 5962 C C . ASP A 1 459 ? 8.935 -15.465 -9.477 1.00 12.70 525 ASP A C 1
ATOM 5963 O O . ASP A 1 459 ? 8.899 -14.675 -8.528 1.00 12.44 525 ASP A O 1
ATOM 5972 N N . ALA A 1 460 ? 9.757 -16.523 -9.516 1.00 14.82 526 ALA A N 1
ATOM 5973 C CA . ALA A 1 460 ? 10.512 -16.944 -8.340 1.00 15.88 526 ALA A CA 1
ATOM 5974 C C . ALA A 1 460 ? 11.399 -15.838 -7.776 1.00 14.56 526 ALA A C 1
ATOM 5975 O O . ALA A 1 460 ? 11.552 -15.732 -6.546 1.00 16.68 526 ALA A O 1
ATOM 5982 N N . ARG A 1 461 ? 12.022 -15.043 -8.653 1.00 14.74 527 ARG A N 1
ATOM 5983 C CA . ARG A 1 461 ? 12.925 -13.963 -8.247 1.00 16.47 527 ARG A CA 1
ATOM 5984 C C . ARG A 1 461 ? 12.258 -12.964 -7.312 1.00 15.69 527 ARG A C 1
ATOM 5985 O O . ARG A 1 461 ? 12.949 -12.274 -6.550 1.00 17.10 527 ARG A O 1
ATOM 6006 N N . TYR A 1 462 ? 10.935 -12.845 -7.372 1.00 12.89 528 TYR A N 1
ATOM 6007 C CA . TYR A 1 462 ? 10.249 -11.709 -6.767 1.00 12.32 528 TYR A CA 1
ATOM 6008 C C . TYR A 1 462 ? 9.324 -12.066 -5.616 1.00 11.84 528 TYR A C 1
ATOM 6009 O O . TYR A 1 462 ? 8.635 -11.170 -5.113 1.00 11.49 528 TYR A O 1
ATOM 6027 N N . VAL A 1 463 ? 9.283 -13.332 -5.163 1.00 12.44 529 VAL A N 1
ATOM 6028 C CA . VAL A 1 463 ? 8.270 -13.722 -4.175 1.00 12.91 529 VAL A CA 1
ATOM 6029 C C . VAL A 1 463 ? 8.417 -12.952 -2.878 1.00 11.33 529 VAL A C 1
ATOM 6030 O O . VAL A 1 463 ? 7.420 -12.699 -2.193 1.00 12.96 529 VAL A O 1
ATOM 6043 N N . GLY A 1 464 ? 9.640 -12.525 -2.546 1.00 13.58 530 GLY A N 1
ATOM 6044 C CA . GLY A 1 464 ? 9.876 -11.771 -1.319 1.00 15.00 530 GLY A CA 1
ATOM 6045 C C . GLY A 1 464 ? 9.274 -10.382 -1.301 1.00 15.55 530 GLY A C 1
ATOM 6046 O O . GLY A 1 464 ? 9.203 -9.767 -0.232 1.00 16.23 530 GLY A O 1
ATOM 6050 N N . LEU A 1 465 ? 8.830 -9.872 -2.446 1.00 11.96 531 LEU A N 1
ATOM 6051 C CA . LEU A 1 465 ? 8.197 -8.570 -2.474 1.00 12.93 531 LEU A CA 1
ATOM 6052 C C . LEU A 1 465 ? 6.696 -8.624 -2.243 1.00 12.07 531 LEU A C 1
ATOM 6053 O O . LEU A 1 465 ? 6.070 -7.578 -2.053 1.00 12.93 531 LEU A O 1
ATOM 6069 N N . MET A 1 466 ? 6.087 -9.798 -2.303 1.00 11.84 532 MET A N 1
ATOM 6070 C CA . MET A 1 466 ? 4.695 -9.890 -1.929 1.00 9.98 532 MET A CA 1
ATOM 6071 C C . MET A 1 466 ? 4.550 -9.571 -0.441 1.00 12.14 532 MET A C 1
ATOM 6072 O O . MET A 1 466 ? 5.447 -9.867 0.349 1.00 13.53 532 MET A O 1
ATOM 6086 N N . PRO A 1 467 ? 3.437 -8.981 -0.025 1.00 12.32 533 PRO A N 1
ATOM 6087 C CA . PRO A 1 467 ? 3.203 -8.872 1.416 1.00 11.80 533 PRO A CA 1
ATOM 6088 C C . PRO A 1 467 ? 3.136 -10.265 2.008 1.00 13.18 533 PRO A C 1
ATOM 6089 O O . PRO A 1 467 ? 2.623 -11.199 1.383 1.00 12.80 533 PRO A O 1
ATOM 6100 N N . THR A 1 468 ? 3.673 -10.423 3.223 1.00 13.90 534 THR A N 1
ATOM 6101 C CA . THR A 1 468 ? 3.590 -11.741 3.830 1.00 12.94 534 THR A CA 1
ATOM 6102 C C . THR A 1 468 ? 2.204 -12.001 4.382 1.00 13.12 534 THR A C 1
ATOM 6103 O O . THR A 1 468 ? 1.794 -13.162 4.456 1.00 15.27 534 THR A O 1
ATOM 6114 N N . ALA A 1 469 ? 1.475 -10.944 4.744 1.00 11.05 535 ALA A N 1
ATOM 6115 C CA . ALA A 1 469 ? 0.037 -11.015 4.978 1.00 13.17 535 ALA A CA 1
ATOM 6116 C C . ALA A 1 469 ?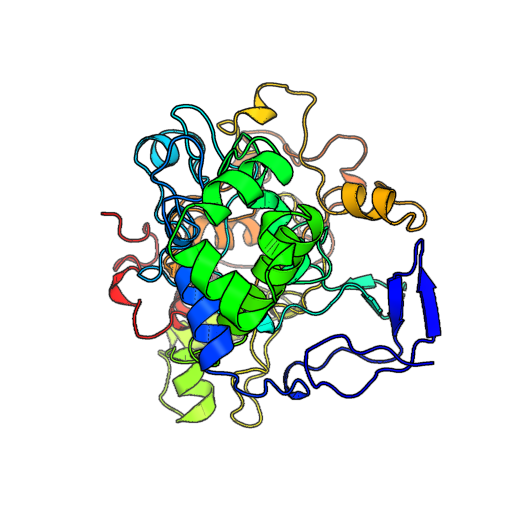 -0.669 -10.740 3.657 1.00 13.80 535 ALA A C 1
ATOM 6117 O O . ALA A 1 469 ? -0.491 -9.656 3.086 1.00 13.38 535 ALA A O 1
ATOM 6124 N N . PRO A 1 470 ? -1.469 -11.670 3.138 1.00 10.86 536 PRO A N 1
ATOM 6125 C CA A PRO A 1 470 ? -1.990 -11.500 1.772 0.47 11.58 536 PRO A CA 1
ATOM 6126 C CA B PRO A 1 470 ? -2.002 -11.510 1.775 0.53 11.58 536 PRO A CA 1
ATOM 6127 C C . PRO A 1 470 ? -2.896 -10.298 1.585 1.00 11.97 536 PRO A C 1
ATOM 6128 O O . PRO A 1 470 ? -3.069 -9.853 0.437 1.00 12.32 536 PRO A O 1
ATOM 6149 N N . ASP A 1 471 ? -3.484 -9.746 2.652 1.00 11.32 537 ASP A N 1
ATOM 6150 C CA . ASP A 1 471 ? -4.322 -8.566 2.500 1.00 13.59 537 ASP A CA 1
ATOM 6151 C C . ASP A 1 471 ? -3.530 -7.263 2.557 1.00 12.75 537 ASP A C 1
ATOM 6152 O O . ASP A 1 471 ? -4.126 -6.174 2.596 1.00 16.01 537 ASP A O 1
ATOM 6161 N N . GLY A 1 472 ? -2.207 -7.352 2.571 1.00 11.66 538 GLY A N 1
ATOM 6162 C CA . GLY A 1 472 ? -1.352 -6.205 2.739 1.00 12.05 538 GLY A CA 1
ATOM 6163 C C . GLY A 1 472 ? -0.861 -5.620 1.433 1.00 12.82 538 GLY A C 1
ATOM 6164 O O . GLY A 1 472 ? -1.405 -5.870 0.347 1.00 12.20 538 GLY A O 1
ATOM 6168 N N . LYS A 1 473 ? 0.189 -4.818 1.555 1.00 12.87 539 LYS A N 1
ATOM 6169 C CA . LYS A 1 473 ? 0.769 -4.055 0.459 1.00 13.43 539 LYS A CA 1
ATOM 6170 C C . LYS A 1 473 ? 2.151 -4.609 0.126 1.00 13.71 539 LYS A C 1
ATOM 6171 O O . LYS A 1 473 ? 2.890 -5.071 1.004 1.00 13.79 539 LYS A O 1
ATOM 6190 N N . ALA A 1 474 ? 2.512 -4.536 -1.148 1.00 11.37 540 ALA A N 1
ATOM 6191 C CA . ALA A 1 474 ? 3.800 -5.051 -1.587 1.00 12.81 540 ALA A CA 1
ATOM 6192 C C . ALA A 1 474 ? 4.953 -4.320 -0.901 1.00 16.80 540 ALA A C 1
ATOM 6193 O O . ALA A 1 474 ? 4.850 -3.149 -0.533 1.00 13.59 540 ALA A O 1
ATOM 6200 N N . ALA A 1 475 ? 6.073 -5.019 -0.768 1.00 16.02 541 ALA A N 1
ATOM 6201 C CA . ALA A 1 475 ? 7.224 -4.455 -0.075 1.00 17.20 541 ALA A CA 1
ATOM 6202 C C . ALA A 1 475 ? 7.756 -3.241 -0.824 1.00 23.60 541 ALA A C 1
ATOM 6203 O O . ALA A 1 475 ? 7.775 -3.202 -2.059 1.00 18.28 541 ALA A O 1
ATOM 6210 N N . ARG A 1 476 ? 8.229 -2.263 -0.056 1.00 18.54 542 ARG A N 1
ATOM 6211 C CA . ARG A 1 476 ? 8.666 -0.962 -0.525 1.00 20.17 542 ARG A CA 1
ATOM 6212 C C . ARG A 1 476 ? 10.073 -0.706 -0.008 1.00 31.91 542 ARG A C 1
ATOM 6213 O O . ARG A 1 476 ? 10.378 -1.038 1.142 1.00 26.15 542 ARG A O 1
ATOM 6234 N N . PRO A 1 477 ? 10.941 -0.090 -0.813 1.00 26.46 543 PRO A N 1
ATOM 6235 C CA . PRO A 1 477 ? 12.261 0.298 -0.307 1.00 35.54 543 PRO A CA 1
ATOM 6236 C C . PRO A 1 477 ? 12.201 1.509 0.628 1.00 39.67 543 PRO A C 1
ATOM 6237 O O . PRO A 1 477 ? 13.132 1.752 1.399 1.00 44.87 543 PRO A O 1
#

Sequence (413 aa):
PTTVLLPGAPPERVVDTIGRGTPQVASKVDPTAAVFRPDPTLAALGKRVFFDPALSEPRGMSCASCHDPGRAFAPTLSPAALAGPRVPQGSRPGHFSRRNAPSLLYVRYVPRRHFYQAPAPFGGLLFSDGRADTLAEQLRGPLFDPDEMNNASAAALMRKIGRTGLGAALAGRFGPSVRRDPERMVRVLGEAMQAYLQSDEMAPPFSSRYDAYVTKRAPLTPQEMRGLALFRNPDKGNCMSCHTLSDTASRPERRSLFTDFGYDAIAVPRNRALPANRDPRHFDNGLCDTAAKLRWPEPTQWCAYLRTPGLRNVAIKESFMHNGVFDTLRDAVAFYNTRSTDPARWYHGRDTFDDVPRAYRGNVNVNSTPMNRRPGTPPAMTDADVDDLVAFLRTLTDARYVGLMPTAPPDGKAARP

InterPro domains:
  IPR004852 Di-haem cytochrome c peroxidase [PF03150] (167-344)
  IPR009056 Cytochrome c-like domain [PS51007] (166-272)
  IPR009056 Cytochrome c-like domain [PS51007] (350-524)
  IPR036909 Cytochrome c-like domain superfamily [G3DSA:1.10.760.10] (162-333)
  IPR036909 Cytochrome c-like domain superfamily [G3DSA:1.10.760.10] (334-535)
  IPR036909 Cytochrome c-like domain superfamily [SSF46626] (161-304)
  IPR036909 Cytochrome c-like domain superfamily [SSF46626] (329-524)
  IPR051395 Cytochrome c-dependent Peroxidase and MauG [PTHR30600] (50-523)

Radius of gyration: 21.17 Å; Cα contacts (8 Å, |Δi|>4): 908; chains: 1; bounding box: 59×50×53 Å

Secondary structure (DSSP, 8-state):
-EE--STTPPPEEEEEEETTTEEEESS---GGG------HHHHHHHHHHHT-GGGSSSS---GGGTSBGGGTTB----HHHHHTTSS-B-SSTT-B-SSPPPP-TTGGG-PPPEEE---EEE--BSTT--BSSHHHHTHHHHH-TTTT----HHHHHHHHHTSHHHHHHHHHH-GGGGT-HHHHHHHHHHHHHHHHTSGGG----BHHHHHHSS-PPPPHHHHHHHHHHT-TTTT-GGGTS-----TT-GGG--S--SBEE---PPP-TTSGGGGSTT----BHHHHHHHTT-SSGGGGTTBEEPPP-TTGGG-SSBSTT--BSSHHHHHHHHHHTTT-HHHHTTT-SS-SSS-GGGGGGS--SSTTS---TTSPPSS-HHHHHHHHHHHHTTSBGGGGGGS-SSTTS-----